Protein AF-0000000084973377 (afdb_homodimer)

Sequence (574 aa):
MLCWMNGQYIDEQDLKISPFDHGFLYGLGFFETFRTYEGKAVYLHEHFSRLLEALKEYRIHFPYTLQNIEEVIEKLNAQDGKEGYFRLNVSAGVHPIGLAPSEYTEPTVILFRKELPEMVRGTEKEAVWLKTARNSPEQQTRYKSHHYGNNVRARLELPSLASQEGFFTDQNGVIAEGITSNVFWIKDGILYTPSTNLGILPGITRKKVIQLAEELQIPVREGRFMAWELEQADECFITTAVQELVPISRIGEVRFAGSEGRLYKKLHQKYLQKIVMCLGDRHVRKLMLCWMNGQYIDEQDLKISPFDHGFLYGLGFFETFRTYEGKAVYLHEHFSRLLEALKEYRIHFPYTLQNIEEVIEKLNAQDGKEGYFRLNVSAGVHPIGLAPSEYTEPTVILFRKELPEMVRGTEKEAVWLKTARNSPEQQTRYKSHHYGNNVRARLELPSLASQEGFFTDQNGVIAEGITSNVFWIKDGILYTPSTNLGILPGITRKKVIQLAEELQIPVREGRFMAWELEQADECFITTAVQELVPISRIGEVRFAGSEGRLYKKLHQKYLQKIVMCLGDRHVRKL

Nearest PDB structures (foldseek):
  2dab-assembly1_A  TM=9.105E-01  e=6.645E-27  Bacillus sp. YM-1
  4daa-assembly1_A  TM=9.077E-01  e=7.827E-26  Bacillus sp. YM-1
  1g2w-assembly1_B  TM=9.061E-01  e=2.455E-25  Geobacillus stearothermophilus
  3lul-assembly1_A  TM=9.160E-01  e=1.134E-22  Legionella pneumophila subsp. pneumophila str. Philadelphia 1
  2y4r-assembly1_B  TM=8.956E-01  e=1.507E-21  Pseudomonas aeruginosa PAO1

InterPro domains:
  IPR001544 Aminotransferase class IV [PF01063] (29-251)
  IPR018300 Aminotransferase, class IV, conserved site [PS00770] (177-206)
  IPR036038 Aminotransferase-like, PLP-dependent enzymes [SSF56752] (1-273)
  IPR043131 Branched-chain-amino-acid aminotransferase-like, N-terminal [G3DSA:3.30.470.10] (1-115)
  IPR043132 Branched-chain-amino-acid aminotransferase-like, C-terminal [G3DSA:3.20.10.10] (118-280)
  IPR050571 Class-IV Pyridoxal-Phosphate-Dependent Aminotransferase [PTHR42743] (6-273)

Foldseek 3Di:
DWKDKPHDIDDPVPDDADCQFCCNVPQAKAKFKAKDDQLHTPCLVVRVVLRVVSLVVQQADDDDDSVRVRVVSNVVCVVPVAIKIKMWMKTLGGDHPDDDPDHRDDIMIMIDIDHDDDDDPLQAAAEEEFPQADDAAPDQAHGRTSPLPSLVVRVVVDPDPVRYWYWHHHPVQWTAAISQWFKWFAAPQAIEGEARSVRHHPAPLVVVLVVVCVVVVRHYDYHTDGPVVRLRTQWMWTADNRSGTHTHQYYVPRGHCRSNDPVSVVSSVVVVQVVVVSVPPPPSPPD/DWKDKPHDIDDPVPDDADCQFCCNVPQAKAKFKAKDDQLHTPCLVVRVVLRVVSLVVQQADDDDDSVRVRVVSNVVCVVPVAMKIKMWMKTLGGDHPDDDPDHRDDIMTMIDIDHQDDDDPLQAAAEEEFPQADDAAPDQAHGRTSPLPSLVVRVVVDPDPVRYWYWHHHPVQWTAAISQWFKWFAAPQAIEGEARSVRHHPAPLVVVLVVVCVVVVRHYDYHTDGPVVRLRTQWMWTADNRNGTHTHQYYVPRGHCRSNDPVSVVSSVVVVVVVLVSVPPPPSPPD

Radius of gyration: 25.56 Å; Cα contacts (8 Å, |Δi|>4): 1234; chains: 2; bounding box: 52×75×57 Å

Secondary structure (DSSP, 8-state):
-EEEETTEEEEGGG--B-TTBHHHHH--EEEEEEEEETTEETTHHHHHHHHHHHHHHTTB-----HHHHHHHHHHHHTTT-S-EEEEEEEE--B--SS--SS-B-S-EEEEEEEEPPP--TT--EEEEE-SSPPPPPSSSSPP-BS--HHHHHHHTTSS-TTTEEEEEE-TTSBEEEESSSEEEEEETTEEEEE-GGGT----HHHHHHHHHHHHTT--EEEE--BHHHHTT-SEEEEEETTTEEEEEEEETTEE--GGG-HHHHHHHHHHHHHHHHHH-TT-GGG-/-EEEETTEEEEGGG--B-TTBHHHHH--EEEEEEEEETTEETTHHHHHHHHHHHHHHTTB-----HHHHHHHHHHHHTTT-S-EEEEEEEE--B--SS--SS-B-S-EEEEEEEEPPP--TT--EEEEE-SSPPPPPSSSSPP-BS--HHHHHHHTTSS-TTTEEEEEE-TTSBEEEESSSEEEEEETTEEEEE-GGGS----HHHHHHHHHHHHTT--EEEE--BHHHHTT-SEEEEEETTTEEEEEEEETTEE--GGG-HHHHHHHHHHHHHHHHHH-TTS-S--

pLDDT: mean 95.59, std 8.86, range [39.12, 99.0]

Solvent-accessible surface area (backbone atoms only — not comparable to full-atom values): 30120 Å² total; per-residue (Å²): 98,66,28,37,44,75,91,38,80,38,49,52,90,71,44,64,38,55,63,47,15,31,12,39,58,26,11,34,28,37,46,43,63,41,32,35,58,95,70,37,60,71,65,47,66,59,49,50,50,54,47,50,54,50,30,56,74,65,36,36,49,74,95,71,51,73,66,56,52,51,51,50,51,46,55,58,34,63,73,77,68,49,45,35,33,35,38,47,36,37,25,40,14,73,45,71,93,69,88,75,51,77,66,24,80,59,41,42,41,35,4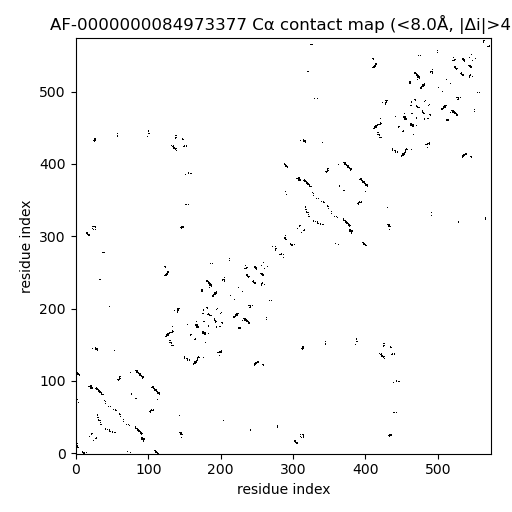0,44,57,45,78,49,72,92,74,67,87,53,54,57,25,37,37,37,80,45,84,53,43,48,44,51,32,53,48,82,66,31,63,62,46,8,66,32,51,37,38,50,54,42,42,58,77,38,85,49,71,86,53,27,45,40,37,25,21,30,89,84,43,33,43,48,27,33,63,82,34,42,47,38,33,27,42,95,74,30,39,36,32,49,32,54,87,74,29,30,66,74,47,66,49,50,53,50,50,54,52,50,32,51,75,68,69,36,52,74,48,69,38,90,44,47,56,69,61,63,66,66,26,51,28,32,32,34,29,30,63,73,72,39,64,33,19,24,34,29,45,81,89,40,66,32,46,18,61,68,17,66,65,58,46,52,51,47,51,50,50,51,51,50,52,39,55,72,73,42,86,79,71,65,84,81,115,98,66,28,37,45,76,91,37,81,40,49,51,92,70,46,65,37,53,64,47,14,32,11,38,58,26,11,35,28,37,46,43,64,42,33,34,59,96,68,37,58,71,65,47,66,60,48,51,51,53,47,50,54,50,30,55,74,63,37,35,48,73,95,69,52,72,66,57,52,53,53,51,51,47,56,60,33,61,73,78,68,50,44,34,33,36,38,44,36,38,25,39,15,73,45,70,92,69,88,74,51,77,64,24,81,58,42,42,42,36,41,44,57,45,78,47,71,90,76,67,85,53,54,56,25,36,35,36,80,46,86,53,41,49,43,50,32,52,48,84,67,30,63,62,46,7,66,33,52,38,39,51,54,45,41,55,77,38,86,48,72,84,54,28,43,40,37,26,21,30,90,83,42,33,44,47,28,33,63,82,34,42,48,38,34,27,45,96,76,30,39,35,31,47,32,55,89,75,29,31,68,73,47,65,48,51,53,50,50,54,52,50,33,51,74,68,70,36,52,72,47,69,38,90,43,46,54,70,62,61,65,66,26,52,27,31,33,34,29,30,63,72,72,38,64,34,19,24,34,29,44,81,90,41,67,35,44,18,60,68,18,66,66,57,47,52,51,47,51,51,52,50,51,52,53,40,55,71,73,39,84,81,78,64,78,86,121

Organism: NCBI:txid1224748

Structure (mmCIF, N/CA/C/O backbone):
data_AF-0000000084973377-model_v1
#
loop_
_entity.id
_entity.type
_entity.pdbx_description
1 polymer 'D-alanine aminotransferase'
#
loop_
_atom_site.group_PDB
_atom_site.id
_atom_site.type_symbol
_atom_site.label_atom_id
_atom_site.label_alt_id
_atom_site.label_comp_id
_atom_site.label_asym_id
_atom_site.label_entity_id
_atom_site.label_seq_id
_atom_site.pdbx_PDB_ins_code
_atom_site.Cartn_x
_atom_site.Cartn_y
_atom_site.Cartn_z
_atom_site.occupancy
_atom_site.B_iso_or_equiv
_atom_site.auth_seq_id
_atom_site.auth_comp_id
_atom_site.auth_asym_id
_atom_site.auth_atom_id
_atom_site.pdbx_PDB_model_num
ATOM 1 N N . MET A 1 1 ? 24.219 -13.914 -4.172 1 84.94 1 MET A N 1
ATOM 2 C CA . MET A 1 1 ? 23.484 -14.172 -5.406 1 84.94 1 MET A CA 1
ATOM 3 C C . MET A 1 1 ? 23.516 -12.953 -6.32 1 84.94 1 MET A C 1
ATOM 5 O O . MET A 1 1 ? 23.562 -11.812 -5.844 1 84.94 1 MET A O 1
ATOM 9 N N . LEU A 1 2 ? 23.609 -13.227 -7.578 1 92.25 2 LEU A N 1
ATOM 10 C CA . LEU A 1 2 ? 23.656 -12.164 -8.578 1 92.25 2 LEU A CA 1
ATOM 11 C C . LEU A 1 2 ? 22.25 -11.648 -8.891 1 92.25 2 LEU A C 1
ATOM 13 O O . LEU A 1 2 ? 21.312 -12.438 -9.039 1 92.25 2 LEU A O 1
ATOM 17 N N . CYS A 1 3 ? 22.125 -10.32 -8.867 1 96.69 3 CYS A N 1
ATOM 18 C CA . CYS A 1 3 ? 20.891 -9.648 -9.273 1 96.69 3 CYS A CA 1
ATOM 19 C C . CYS A 1 3 ? 21.141 -8.719 -10.453 1 96.69 3 CYS A C 1
ATOM 21 O O . CYS A 1 3 ? 22.297 -8.516 -10.852 1 96.69 3 CYS A O 1
ATOM 23 N N . TRP A 1 4 ? 20.141 -8.352 -11.086 1 98.62 4 TRP A N 1
ATOM 24 C CA . TRP A 1 4 ? 20.203 -7.359 -12.156 1 98.62 4 TRP A CA 1
ATOM 25 C C . TRP A 1 4 ? 19.406 -6.109 -11.789 1 98.62 4 TRP A C 1
ATOM 27 O O . TRP A 1 4 ? 18.25 -6.199 -11.414 1 98.62 4 TRP A O 1
ATOM 37 N N . MET A 1 5 ? 20.062 -4.938 -11.797 1 98.69 5 MET A N 1
ATOM 38 C CA . MET A 1 5 ? 19.406 -3.688 -11.445 1 98.69 5 MET A CA 1
ATOM 39 C C . MET A 1 5 ? 19.766 -2.582 -12.438 1 98.69 5 MET A C 1
ATOM 41 O O . MET A 1 5 ? 20.938 -2.264 -12.609 1 98.69 5 MET A O 1
ATOM 45 N N . ASN A 1 6 ? 18.766 -2.043 -13.078 1 98.38 6 ASN A N 1
ATOM 46 C CA . ASN A 1 6 ? 18.906 -0.906 -13.977 1 98.38 6 ASN A CA 1
ATOM 47 C C . ASN A 1 6 ? 20.031 -1.143 -14.992 1 98.38 6 ASN A C 1
ATOM 49 O O . ASN A 1 6 ? 20.875 -0.276 -15.203 1 98.38 6 ASN A O 1
ATOM 53 N N . GLY A 1 7 ? 20.094 -2.232 -15.516 1 98 7 GLY A N 1
ATOM 54 C CA . GLY A 1 7 ? 20.984 -2.512 -16.609 1 98 7 GLY A CA 1
ATOM 55 C C . GLY A 1 7 ? 22.312 -3.109 -16.172 1 98 7 GLY A C 1
ATOM 56 O O . GLY A 1 7 ? 23.156 -3.438 -17 1 98 7 GLY A O 1
ATOM 57 N N . GLN A 1 8 ? 22.453 -3.32 -14.867 1 98 8 GLN A N 1
ATOM 58 C CA . GLN A 1 8 ? 23.719 -3.814 -14.367 1 98 8 GLN A CA 1
ATOM 59 C C . GLN A 1 8 ? 23.531 -5.055 -13.5 1 98 8 GLN A C 1
ATOM 61 O O . GLN A 1 8 ? 22.562 -5.145 -12.734 1 98 8 GLN A O 1
ATOM 66 N N . TYR A 1 9 ? 24.484 -5.992 -13.688 1 97.94 9 TYR A N 1
ATOM 67 C CA . TYR A 1 9 ? 24.531 -7.141 -12.789 1 97.94 9 TYR A CA 1
ATOM 68 C C . TYR A 1 9 ? 25.281 -6.793 -11.508 1 97.94 9 TYR A C 1
ATOM 70 O O . TYR A 1 9 ? 26.391 -6.262 -11.555 1 97.94 9 TYR A O 1
ATOM 78 N N . ILE A 1 10 ? 24.641 -6.977 -10.398 1 97.12 10 ILE A N 1
ATOM 79 C CA . ILE A 1 10 ? 25.172 -6.582 -9.102 1 97.12 10 ILE A CA 1
ATOM 80 C C . ILE A 1 10 ? 25 -7.719 -8.102 1 97.12 10 ILE A C 1
ATOM 82 O O . ILE A 1 10 ? 23.953 -8.367 -8.078 1 97.12 10 ILE A O 1
ATOM 86 N N . ASP A 1 11 ? 26.031 -7.938 -7.277 1 95.81 11 ASP A N 1
ATOM 87 C CA . ASP A 1 11 ? 25.891 -8.914 -6.203 1 95.81 11 ASP A CA 1
ATOM 88 C C . ASP A 1 11 ? 24.828 -8.469 -5.191 1 95.81 11 ASP A C 1
ATOM 90 O O . ASP A 1 11 ? 24.75 -7.289 -4.859 1 95.81 11 ASP A O 1
ATOM 94 N N . GLU A 1 12 ? 24.125 -9.445 -4.668 1 94 12 GLU A N 1
ATOM 95 C CA . GLU A 1 12 ? 23.047 -9.195 -3.715 1 94 12 GLU A CA 1
ATOM 96 C C . GLU A 1 12 ? 23.531 -8.352 -2.543 1 94 12 GLU A C 1
ATOM 98 O O . GLU A 1 12 ? 22.828 -7.445 -2.086 1 94 12 GLU A O 1
ATOM 103 N N . GLN A 1 13 ? 24.688 -8.555 -2.041 1 93.56 13 GLN A N 1
ATOM 104 C CA . GLN A 1 13 ? 25.219 -7.875 -0.866 1 93.56 13 GLN A CA 1
ATOM 105 C C . GLN A 1 13 ? 25.516 -6.406 -1.164 1 93.56 13 GLN A C 1
ATOM 107 O O . GLN A 1 13 ? 25.562 -5.582 -0.249 1 93.56 13 GLN A O 1
ATOM 112 N N . ASP A 1 14 ? 25.688 -6.066 -2.439 1 95.94 14 ASP A N 1
ATOM 113 C CA . ASP A 1 14 ? 26.031 -4.703 -2.842 1 95.94 14 ASP A CA 1
ATOM 114 C C . ASP A 1 14 ? 24.797 -3.965 -3.371 1 95.94 14 ASP A C 1
ATOM 116 O O . ASP A 1 14 ? 24.875 -2.775 -3.686 1 95.94 14 ASP A O 1
ATOM 120 N N . LEU A 1 15 ? 23.797 -4.68 -3.502 1 96.94 15 LEU A N 1
ATOM 121 C CA . LEU A 1 15 ? 22.562 -4.094 -4.043 1 96.94 15 LEU A CA 1
ATOM 122 C C . LEU A 1 15 ? 21.984 -3.076 -3.072 1 96.94 15 LEU A C 1
ATOM 124 O O . LEU A 1 15 ? 21.656 -3.412 -1.931 1 96.94 15 LEU A O 1
ATOM 128 N N . LYS A 1 16 ? 21.875 -1.763 -3.521 1 98 16 LYS A N 1
ATOM 129 C CA . LYS A 1 16 ? 21.344 -0.674 -2.701 1 98 16 LYS A CA 1
ATOM 130 C C . LYS A 1 16 ? 20.453 0.253 -3.518 1 98 16 LYS A C 1
ATOM 132 O O . LYS A 1 16 ? 20.656 0.419 -4.723 1 98 16 LYS A O 1
ATOM 137 N N . ILE A 1 17 ? 19.5 0.823 -2.893 1 98.44 17 ILE A N 1
ATOM 138 C CA . ILE A 1 17 ? 18.656 1.832 -3.516 1 98.44 17 ILE A CA 1
ATOM 139 C C . ILE A 1 17 ? 18.547 3.049 -2.6 1 98.44 17 ILE A C 1
ATOM 141 O O . ILE A 1 17 ? 18.922 2.99 -1.428 1 98.44 17 ILE A O 1
ATOM 145 N N . SER A 1 18 ? 18.094 4.148 -3.189 1 98.19 18 SER A N 1
ATOM 146 C CA . SER A 1 18 ? 17.828 5.352 -2.408 1 98.19 18 SER A CA 1
ATOM 147 C C . SER A 1 18 ? 16.531 5.219 -1.616 1 98.19 18 SER A C 1
ATOM 149 O O . SER A 1 18 ? 15.523 4.73 -2.139 1 98.19 18 SER A O 1
ATOM 151 N N . PRO A 1 19 ? 16.562 5.602 -0.338 1 98.06 19 PRO A N 1
ATOM 152 C CA . PRO A 1 19 ? 15.289 5.586 0.39 1 98.06 19 PRO A CA 1
ATOM 153 C C . PRO A 1 19 ? 14.328 6.672 -0.084 1 98.06 19 PRO A C 1
ATOM 155 O O . PRO A 1 19 ? 13.188 6.734 0.382 1 98.06 19 PRO A O 1
ATOM 158 N N . PHE A 1 20 ? 14.742 7.477 -1.055 1 97.31 20 PHE A N 1
ATOM 159 C CA . PHE A 1 20 ? 13.859 8.461 -1.659 1 97.31 20 PHE A CA 1
ATOM 160 C C . PHE A 1 20 ? 13.07 7.852 -2.811 1 97.31 20 PHE A C 1
ATOM 162 O O . PHE A 1 20 ? 12.203 8.508 -3.393 1 97.31 20 PHE A O 1
ATOM 169 N N . ASP A 1 21 ? 13.414 6.629 -3.105 1 98.12 21 ASP A N 1
ATOM 170 C CA . ASP A 1 21 ? 12.625 5.926 -4.113 1 98.12 21 ASP A CA 1
ATOM 171 C C . ASP A 1 21 ? 11.156 5.867 -3.713 1 98.12 21 ASP A C 1
ATOM 173 O O . ASP A 1 21 ? 10.82 5.453 -2.6 1 98.12 21 ASP A O 1
ATOM 177 N N . HIS A 1 22 ? 10.273 6.227 -4.582 1 98.44 22 HIS A N 1
ATOM 178 C CA . HIS A 1 22 ? 8.852 6.266 -4.273 1 98.44 22 HIS A CA 1
ATOM 179 C C . HIS A 1 22 ? 8.289 4.859 -4.098 1 98.44 22 HIS A C 1
ATOM 181 O O . HIS A 1 22 ? 7.199 4.688 -3.545 1 98.44 22 HIS A O 1
ATOM 187 N N . GLY A 1 23 ? 8.992 3.85 -4.57 1 98.5 23 GLY A N 1
ATOM 188 C CA . GLY A 1 23 ? 8.641 2.496 -4.172 1 98.5 23 GLY A CA 1
ATOM 189 C C . GLY A 1 23 ? 8.805 2.25 -2.684 1 98.5 23 GLY A C 1
ATOM 190 O O . GLY A 1 23 ? 8.016 1.521 -2.076 1 98.5 23 GLY A O 1
ATOM 191 N N . PHE A 1 24 ? 9.852 2.85 -2.123 1 98.69 24 PHE A N 1
ATOM 192 C CA . PHE A 1 24 ? 10.117 2.721 -0.694 1 98.69 24 PHE A CA 1
ATOM 193 C C . PHE A 1 24 ? 9.227 3.67 0.104 1 98.69 24 PHE A C 1
ATOM 195 O O . PHE A 1 24 ? 8.586 3.26 1.073 1 98.69 24 PHE A O 1
ATOM 202 N N . LEU A 1 25 ? 9.078 4.883 -0.287 1 98.31 25 LEU A N 1
ATOM 203 C CA . LEU A 1 25 ? 8.398 5.906 0.501 1 98.31 25 LEU A CA 1
ATOM 204 C C . LEU A 1 25 ? 6.887 5.734 0.429 1 98.31 25 LEU A C 1
ATOM 206 O O . LEU A 1 25 ? 6.176 6.023 1.396 1 98.31 25 LEU A O 1
ATOM 210 N N . TYR A 1 26 ? 6.398 5.234 -0.708 1 98.12 26 TYR A N 1
ATOM 211 C CA . TYR A 1 26 ? 4.961 5.297 -0.94 1 98.12 26 TYR A CA 1
ATOM 212 C C . TYR A 1 26 ? 4.434 3.971 -1.471 1 98.12 26 TYR A C 1
ATOM 214 O O . TYR A 1 26 ? 3.275 3.875 -1.884 1 98.12 26 TYR A O 1
ATOM 222 N N . GLY A 1 27 ? 5.27 2.934 -1.511 1 98.19 27 GLY A N 1
ATOM 223 C CA . GLY A 1 27 ? 4.852 1.645 -2.037 1 98.19 27 GLY A CA 1
ATOM 224 C C . GLY A 1 27 ? 4.523 1.682 -3.518 1 98.19 27 GLY A C 1
ATOM 225 O O . GLY A 1 27 ? 3.779 0.836 -4.016 1 98.19 27 GLY A O 1
ATOM 226 N N . LEU A 1 28 ? 5.023 2.713 -4.199 1 98.25 28 LEU A N 1
ATOM 227 C CA . LEU A 1 28 ? 4.695 2.832 -5.617 1 98.25 28 LEU A CA 1
ATOM 228 C C . LEU A 1 28 ? 5.625 1.97 -6.465 1 98.25 28 LEU A C 1
ATOM 230 O O . LEU A 1 28 ? 6.582 2.475 -7.055 1 98.25 28 LEU A O 1
ATOM 234 N N . GLY A 1 29 ? 5.25 0.731 -6.543 1 98.56 29 GLY A N 1
ATOM 235 C CA . GLY A 1 29 ? 5.973 -0.271 -7.309 1 98.56 29 GLY A CA 1
ATOM 236 C C . GLY A 1 29 ? 5.129 -1.48 -7.656 1 98.56 29 GLY A C 1
ATOM 237 O O . GLY A 1 29 ? 4.086 -1.714 -7.039 1 98.56 29 GLY A O 1
ATOM 238 N N . PHE A 1 30 ? 5.551 -2.189 -8.617 1 98.88 30 PHE A N 1
ATOM 239 C CA . PHE A 1 30 ? 4.879 -3.361 -9.164 1 98.88 30 PHE A CA 1
ATOM 240 C C . PHE A 1 30 ? 5.883 -4.473 -9.461 1 98.88 30 PHE A C 1
ATOM 242 O O . PHE A 1 30 ? 7.066 -4.203 -9.672 1 98.88 30 PHE A O 1
ATOM 249 N N . PHE A 1 31 ? 5.344 -5.727 -9.438 1 98.88 31 PHE A N 1
ATOM 250 C CA . PHE A 1 31 ? 6.289 -6.809 -9.672 1 98.88 31 PHE A CA 1
ATOM 251 C C . PHE A 1 31 ? 5.594 -8 -10.312 1 98.88 31 PHE A C 1
ATOM 253 O O . PHE A 1 31 ? 4.363 -8.062 -10.359 1 98.88 31 PHE A O 1
ATOM 260 N N . GLU A 1 32 ? 6.309 -8.805 -10.859 1 98.75 32 GLU A N 1
ATOM 261 C CA . GLU A 1 32 ? 5.895 -10.109 -11.367 1 98.75 32 GLU A CA 1
ATOM 262 C C . GLU A 1 32 ? 6.793 -11.219 -10.844 1 98.75 32 GLU A C 1
ATOM 264 O O . GLU A 1 32 ? 8.008 -11.047 -10.742 1 98.75 32 GLU A O 1
ATOM 269 N N . THR A 1 33 ? 6.219 -12.289 -10.5 1 98.19 33 THR A N 1
ATOM 270 C CA . THR A 1 33 ? 6.926 -13.492 -10.078 1 98.19 33 THR A CA 1
ATOM 271 C C . THR A 1 33 ? 6.695 -14.625 -11.07 1 98.19 33 THR A C 1
ATOM 273 O O . THR A 1 33 ? 5.566 -14.859 -11.508 1 98.19 33 THR A O 1
ATOM 276 N N . PHE A 1 34 ? 7.719 -15.234 -11.422 1 97.81 34 PHE A N 1
ATOM 277 C CA . PHE A 1 34 ? 7.621 -16.359 -12.336 1 97.81 34 PHE A CA 1
ATOM 278 C C . PHE A 1 34 ? 8.773 -17.344 -12.117 1 97.81 34 PHE A C 1
ATOM 280 O O . PHE A 1 34 ? 9.695 -17.047 -11.344 1 97.81 34 PHE A O 1
ATOM 287 N N . ARG A 1 35 ? 8.695 -18.516 -12.68 1 96.94 35 ARG A N 1
ATOM 288 C CA . ARG A 1 35 ? 9.727 -19.531 -12.57 1 96.94 35 ARG A CA 1
ATOM 289 C C . ARG A 1 35 ? 10.172 -20.016 -13.953 1 96.94 35 ARG A C 1
ATOM 291 O O . ARG A 1 35 ? 9.508 -19.734 -14.953 1 96.94 35 ARG A O 1
ATOM 298 N N . THR A 1 36 ? 11.297 -20.672 -13.992 1 96.62 36 THR A N 1
ATOM 299 C CA . THR A 1 36 ? 11.734 -21.297 -15.242 1 96.62 36 THR A CA 1
ATOM 300 C C . THR A 1 36 ? 11.43 -22.797 -15.242 1 96.62 36 THR A C 1
ATOM 302 O O . THR A 1 36 ? 11.336 -23.406 -14.18 1 96.62 36 THR A O 1
ATOM 305 N N . TYR A 1 37 ? 11.102 -23.297 -16.359 1 95.19 37 TYR A N 1
ATOM 306 C CA . TYR A 1 37 ? 11.047 -24.719 -16.719 1 95.19 37 TYR A CA 1
ATOM 307 C C . TYR A 1 37 ? 12.102 -25.047 -17.766 1 95.19 37 TYR A C 1
ATOM 309 O O . TYR A 1 37 ? 12.094 -24.484 -18.859 1 95.19 37 TYR A O 1
ATOM 317 N N . GLU A 1 38 ? 12.961 -25.922 -17.406 1 92.25 38 GLU A N 1
ATOM 318 C CA . GLU A 1 38 ? 14.078 -26.219 -18.312 1 92.25 38 GLU A CA 1
ATOM 319 C C . GLU A 1 38 ? 14.773 -24.938 -18.75 1 92.25 38 GLU A C 1
ATOM 321 O O . GLU A 1 38 ? 15.031 -24.734 -19.938 1 92.25 38 GLU A O 1
ATOM 326 N N . GLY A 1 39 ? 14.859 -24.031 -17.875 1 92.75 39 GLY A N 1
ATOM 327 C CA . GLY A 1 39 ? 15.633 -22.812 -18.078 1 92.75 39 GLY A CA 1
ATOM 328 C C . GLY A 1 39 ? 14.828 -21.703 -18.734 1 92.75 39 GLY A C 1
ATOM 329 O O . GLY A 1 39 ? 15.328 -20.578 -18.906 1 92.75 39 GLY A O 1
ATOM 330 N N . LYS A 1 40 ? 13.625 -21.969 -19.062 1 94.06 40 LYS A N 1
ATOM 331 C CA . LYS A 1 40 ? 12.812 -20.984 -19.766 1 94.06 40 LYS A CA 1
ATOM 332 C C . LYS A 1 40 ? 11.656 -20.516 -18.891 1 94.06 40 LYS A C 1
ATOM 334 O O . LYS A 1 40 ? 11 -21.312 -18.219 1 94.06 40 LYS A O 1
ATOM 339 N N . ALA A 1 41 ? 11.508 -19.188 -18.891 1 94.88 41 ALA A N 1
ATOM 340 C CA . ALA A 1 41 ? 10.367 -18.625 -18.172 1 94.88 41 ALA A CA 1
ATOM 341 C C . ALA A 1 41 ? 9.086 -18.766 -18.984 1 94.88 41 ALA A C 1
ATOM 343 O O . ALA A 1 41 ? 8.875 -18.016 -19.938 1 94.88 41 ALA A O 1
ATOM 344 N N . VAL A 1 42 ? 8.258 -19.688 -18.625 1 93.25 42 VAL A N 1
ATOM 345 C CA . VAL A 1 42 ? 6.984 -19.891 -19.312 1 93.25 42 VAL A CA 1
ATOM 346 C C . VAL A 1 42 ? 5.992 -18.812 -18.906 1 93.25 42 VAL A C 1
ATOM 348 O O . VAL A 1 42 ? 5.984 -18.375 -17.75 1 93.25 42 VAL A O 1
ATOM 351 N N . TYR A 1 43 ? 5.156 -18.234 -19.859 1 96.38 43 TYR A N 1
ATOM 352 C CA . TYR A 1 43 ? 4.141 -17.203 -19.719 1 96.38 43 TYR A CA 1
ATOM 353 C C . TYR A 1 43 ? 4.77 -15.852 -19.406 1 96.38 43 TYR A C 1
ATOM 355 O O . TYR A 1 43 ? 4.129 -14.984 -18.812 1 96.38 43 TYR A O 1
ATOM 363 N N . LEU A 1 44 ? 6.082 -15.703 -19.688 1 97.56 44 LEU A N 1
ATOM 364 C CA . LEU A 1 44 ? 6.766 -14.438 -19.422 1 97.56 44 LEU A CA 1
ATOM 365 C C . LEU A 1 44 ? 6.074 -13.289 -20.156 1 97.56 44 LEU A C 1
ATOM 367 O O . LEU A 1 44 ? 5.996 -12.172 -19.641 1 97.56 44 LEU A O 1
ATOM 371 N N . HIS A 1 45 ? 5.613 -13.578 -21.328 1 97.62 45 HIS A N 1
ATOM 372 C CA . HIS A 1 45 ? 4.906 -12.555 -22.094 1 97.62 45 HIS A CA 1
ATOM 373 C C . HIS A 1 45 ? 3.68 -12.055 -21.344 1 97.62 45 HIS A C 1
ATOM 375 O O . HIS A 1 45 ? 3.41 -10.852 -21.312 1 97.62 45 HIS A O 1
ATOM 381 N N . GLU A 1 46 ? 2.869 -12.961 -20.797 1 98.12 46 GLU A N 1
ATOM 382 C CA . GLU A 1 46 ? 1.683 -12.602 -20.031 1 98.12 46 GLU A CA 1
ATOM 383 C C . GLU A 1 46 ? 2.053 -11.789 -18.781 1 98.12 46 GLU A C 1
ATOM 385 O O . GLU A 1 46 ? 1.406 -10.789 -18.484 1 98.12 46 GLU A O 1
ATOM 390 N N . HIS A 1 47 ? 3.105 -12.242 -18.078 1 98.69 47 HIS A N 1
ATOM 391 C CA . HIS A 1 47 ? 3.582 -11.516 -16.906 1 98.69 47 HIS A CA 1
ATOM 392 C C . HIS A 1 47 ? 4.047 -10.109 -17.281 1 98.69 47 HIS A C 1
ATOM 394 O O . HIS A 1 47 ? 3.701 -9.133 -16.609 1 98.69 47 HIS A O 1
ATOM 400 N N . PHE A 1 48 ? 4.789 -10.055 -18.344 1 98.62 48 PHE A N 1
ATOM 401 C CA . PHE A 1 48 ? 5.328 -8.789 -18.828 1 98.62 48 PHE A CA 1
ATOM 402 C C . PHE A 1 48 ? 4.203 -7.84 -19.219 1 98.62 48 PHE A C 1
ATOM 404 O O . PHE A 1 48 ? 4.215 -6.668 -18.844 1 98.62 48 PHE A O 1
ATOM 411 N N . SER A 1 49 ? 3.258 -8.328 -19.922 1 98.5 49 SER A N 1
ATOM 412 C CA . SER A 1 49 ? 2.121 -7.527 -20.359 1 98.5 49 SER A CA 1
ATOM 413 C C . SER A 1 49 ? 1.339 -6.98 -19.172 1 98.5 49 SER A C 1
ATOM 415 O O . SER A 1 49 ? 0.963 -5.805 -19.156 1 98.5 49 SER A O 1
ATOM 417 N N . ARG A 1 50 ? 1.082 -7.824 -18.219 1 98.31 50 ARG A N 1
ATOM 418 C CA . ARG A 1 50 ? 0.37 -7.375 -17.016 1 98.31 50 ARG A CA 1
ATOM 419 C C . ARG A 1 50 ? 1.158 -6.297 -16.281 1 98.31 50 ARG A C 1
ATOM 421 O O . ARG A 1 50 ? 0.58 -5.328 -15.789 1 98.31 50 ARG A O 1
ATOM 428 N N . LEU A 1 51 ? 2.443 -6.496 -16.203 1 98.81 51 LEU A N 1
ATOM 429 C CA . LEU A 1 51 ? 3.299 -5.492 -15.578 1 98.81 51 LEU A CA 1
ATOM 430 C C . LEU A 1 51 ? 3.164 -4.148 -16.281 1 98.81 51 LEU A C 1
ATOM 432 O O . LEU A 1 51 ? 2.982 -3.115 -15.641 1 98.81 51 LEU A O 1
ATOM 436 N N . LEU A 1 52 ? 3.234 -4.18 -17.609 1 98.75 52 LEU A N 1
ATOM 437 C CA . LEU A 1 52 ? 3.184 -2.945 -18.391 1 98.75 52 LEU A CA 1
ATOM 438 C C . LEU A 1 52 ? 1.842 -2.244 -18.203 1 98.75 52 LEU A C 1
ATOM 440 O O . LEU A 1 52 ? 1.777 -1.013 -18.188 1 98.75 52 LEU A O 1
ATOM 444 N N . GLU A 1 53 ? 0.773 -2.986 -18.125 1 98.44 53 GLU A N 1
ATOM 445 C CA . GLU A 1 53 ? -0.539 -2.396 -17.875 1 98.44 53 GLU A CA 1
ATOM 446 C C . GLU A 1 53 ? -0.564 -1.644 -16.547 1 98.44 53 GLU A C 1
ATOM 448 O O . GLU A 1 53 ? -1.11 -0.542 -16.469 1 98.44 53 GLU A O 1
ATOM 453 N N . ALA A 1 54 ? -0.013 -2.256 -15.539 1 98.5 54 ALA A N 1
ATOM 454 C CA . ALA A 1 54 ? 0.052 -1.62 -14.227 1 98.5 54 ALA A CA 1
ATOM 455 C C . ALA A 1 54 ? 0.883 -0.342 -14.273 1 98.5 54 ALA A C 1
ATOM 457 O O . ALA A 1 54 ? 0.482 0.688 -13.727 1 98.5 54 ALA A O 1
ATOM 458 N N . LEU A 1 55 ? 2.061 -0.435 -14.898 1 98.69 55 LEU A N 1
ATOM 459 C CA . LEU A 1 55 ? 2.953 0.714 -14.992 1 98.69 55 LEU A CA 1
ATOM 460 C C . LEU A 1 55 ? 2.293 1.856 -15.758 1 98.69 55 LEU A C 1
ATOM 462 O O . LEU A 1 55 ? 2.443 3.023 -15.391 1 98.69 55 LEU A O 1
ATOM 466 N N . LYS A 1 56 ? 1.589 1.512 -16.797 1 98.19 56 LYS A N 1
ATOM 467 C CA . LYS A 1 56 ? 0.871 2.516 -17.578 1 98.19 56 LYS A CA 1
ATOM 468 C C . LYS A 1 56 ? -0.159 3.244 -16.719 1 98.19 56 LYS A C 1
ATOM 470 O O . LYS A 1 56 ? -0.291 4.469 -16.797 1 98.19 56 LYS A O 1
ATOM 475 N N . GLU A 1 57 ? -0.876 2.523 -15.906 1 97.06 57 GLU A N 1
ATOM 476 C CA . GLU A 1 57 ? -1.895 3.09 -15.023 1 97.06 57 GLU A CA 1
ATOM 477 C C . GLU A 1 57 ? -1.312 4.184 -14.133 1 97.06 57 GLU A C 1
ATOM 479 O O . GLU A 1 57 ? -1.972 5.188 -13.867 1 97.06 57 GLU A O 1
ATOM 484 N N . TYR A 1 58 ? -0.075 4.109 -13.75 1 97.62 58 TYR A N 1
ATOM 485 C CA . TYR A 1 58 ? 0.539 5.035 -12.805 1 97.62 58 TYR A CA 1
ATOM 486 C C . TYR A 1 58 ? 1.614 5.875 -13.484 1 97.62 58 TYR A C 1
ATOM 488 O O . TYR A 1 58 ? 2.42 6.523 -12.812 1 97.62 58 TYR A O 1
ATOM 496 N N . ARG A 1 59 ? 1.686 5.789 -14.82 1 97.81 59 ARG A N 1
ATOM 497 C CA . ARG A 1 59 ? 2.566 6.602 -15.648 1 97.81 59 ARG A CA 1
ATOM 498 C C . ARG A 1 59 ? 4.027 6.395 -15.266 1 97.81 59 ARG A C 1
ATOM 500 O O . ARG A 1 59 ? 4.777 7.359 -15.117 1 97.81 59 ARG A O 1
ATOM 507 N N . ILE A 1 60 ? 4.406 5.207 -15 1 98.38 60 ILE A N 1
ATOM 508 C CA . ILE A 1 60 ? 5.793 4.805 -14.797 1 98.38 60 ILE A CA 1
ATOM 509 C C . ILE A 1 60 ? 6.371 4.262 -16.109 1 98.38 60 ILE A C 1
ATOM 511 O O . ILE A 1 60 ? 5.859 3.287 -16.656 1 98.38 60 ILE A O 1
ATOM 515 N N . HIS A 1 61 ? 7.395 4.832 -16.516 1 97.81 61 HIS A N 1
ATOM 516 C CA . HIS A 1 61 ? 8.016 4.402 -17.75 1 97.81 61 HIS A CA 1
ATOM 517 C C . HIS A 1 61 ? 8.859 3.15 -17.547 1 97.81 61 HIS A C 1
ATOM 519 O O . HIS A 1 61 ? 9.562 3.031 -16.547 1 97.81 61 HIS A O 1
ATOM 525 N N . PHE A 1 62 ? 8.766 2.234 -18.406 1 98.25 62 PHE A N 1
ATOM 526 C CA . PHE A 1 62 ? 9.586 1.03 -18.375 1 98.25 62 PHE A CA 1
ATOM 527 C C . PHE A 1 62 ? 10.562 1.005 -19.531 1 98.25 62 PHE A C 1
ATOM 529 O O . PHE A 1 62 ? 10.156 0.907 -20.703 1 98.25 62 PHE A O 1
ATOM 536 N N . PRO A 1 63 ? 11.836 1.054 -19.312 1 98.12 63 PRO A N 1
ATOM 537 C CA . PRO A 1 63 ? 12.789 1.314 -20.391 1 98.12 63 PRO A CA 1
ATOM 538 C C . PRO A 1 63 ? 13.305 0.035 -21.047 1 98.12 63 PRO A C 1
ATOM 540 O O . PRO A 1 63 ? 14.25 0.079 -21.828 1 98.12 63 PRO A O 1
ATOM 543 N N . TYR A 1 64 ? 12.789 -1.108 -20.781 1 98.5 64 TYR A N 1
ATOM 544 C CA . TYR A 1 64 ? 13.312 -2.361 -21.312 1 98.5 64 TYR A CA 1
ATOM 545 C C . TYR A 1 64 ? 12.25 -3.098 -22.125 1 98.5 64 TYR A C 1
ATOM 547 O O . TYR A 1 64 ? 11.055 -2.914 -21.906 1 98.5 64 TYR A O 1
ATOM 555 N N . THR A 1 65 ? 12.688 -3.939 -23.047 1 98.31 65 THR A N 1
ATOM 556 C CA . THR A 1 65 ? 11.805 -4.797 -23.828 1 98.31 65 THR A CA 1
ATOM 557 C C . THR A 1 65 ? 11.727 -6.191 -23.219 1 98.31 65 THR A C 1
ATOM 559 O O . THR A 1 65 ? 12.508 -6.535 -22.328 1 98.31 65 THR A O 1
ATOM 562 N N . LEU A 1 66 ? 10.727 -6.902 -23.719 1 98.19 66 LEU A N 1
ATOM 563 C CA . LEU A 1 66 ? 10.617 -8.297 -23.297 1 98.19 66 LEU A CA 1
ATOM 564 C C . LEU A 1 66 ? 11.898 -9.055 -23.609 1 98.19 66 LEU A C 1
ATOM 566 O O . LEU A 1 66 ? 12.352 -9.875 -22.797 1 98.19 66 LEU A O 1
ATOM 570 N N . GLN A 1 67 ? 12.477 -8.805 -24.703 1 97.69 67 GLN A N 1
ATOM 571 C CA . GLN A 1 67 ? 13.719 -9.461 -25.109 1 97.69 67 GLN A CA 1
ATOM 572 C C . GLN A 1 67 ? 14.852 -9.148 -24.125 1 97.69 67 GLN A C 1
ATOM 574 O O . GLN A 1 67 ? 15.641 -10.031 -23.781 1 97.69 67 GLN A O 1
ATOM 579 N N . ASN A 1 68 ? 15 -7.855 -23.688 1 98.38 68 ASN A N 1
ATOM 580 C CA . ASN A 1 68 ? 15.984 -7.504 -22.672 1 98.38 68 ASN A CA 1
ATOM 581 C C . ASN A 1 68 ? 15.836 -8.359 -21.422 1 98.38 68 ASN A C 1
ATOM 583 O O . ASN A 1 68 ? 16.828 -8.891 -20.906 1 98.38 68 ASN A O 1
ATOM 587 N N . ILE A 1 69 ? 14.609 -8.539 -20.984 1 98.44 69 ILE A N 1
ATOM 588 C CA . ILE A 1 69 ? 14.336 -9.273 -19.75 1 98.44 69 ILE A CA 1
ATOM 589 C C . ILE A 1 69 ? 14.68 -10.75 -19.938 1 98.44 69 ILE A C 1
ATOM 591 O O . ILE A 1 69 ? 15.266 -11.375 -19.062 1 98.44 69 ILE A O 1
ATOM 595 N N . GLU A 1 70 ? 14.297 -11.305 -21.094 1 97.44 70 GLU A N 1
ATOM 596 C CA . GLU A 1 70 ? 14.617 -12.695 -21.391 1 97.44 70 GLU A CA 1
ATOM 597 C C . GLU A 1 70 ? 16.125 -12.938 -21.344 1 97.44 70 GLU A C 1
ATOM 599 O O . GLU A 1 70 ? 16.578 -13.945 -20.812 1 97.44 70 GLU A O 1
ATOM 604 N N . GLU A 1 71 ? 16.859 -12.023 -21.891 1 97.5 71 GLU A N 1
ATOM 605 C CA . GLU A 1 71 ? 18.312 -12.141 -21.891 1 97.5 71 GLU A CA 1
ATOM 606 C C . GLU A 1 71 ? 18.875 -12.102 -20.469 1 97.5 71 GLU A C 1
ATOM 608 O O . GLU A 1 71 ? 19.797 -12.844 -20.141 1 97.5 71 GLU A O 1
ATOM 613 N N . VAL A 1 72 ? 18.359 -11.25 -19.672 1 98.19 72 VAL A N 1
ATOM 614 C CA . VAL A 1 72 ? 18.797 -11.148 -18.281 1 98.19 72 VAL A CA 1
ATOM 615 C C . VAL A 1 72 ? 18.5 -12.453 -17.547 1 98.19 72 VAL A C 1
ATOM 617 O O . VAL A 1 72 ? 19.328 -12.953 -16.781 1 98.19 72 VAL A O 1
ATOM 620 N N . ILE A 1 73 ? 17.297 -13 -17.75 1 97.62 73 ILE A N 1
ATOM 621 C CA . ILE A 1 73 ? 16.891 -14.25 -17.125 1 97.62 73 ILE A CA 1
ATOM 622 C C . ILE A 1 73 ? 17.859 -15.359 -17.5 1 97.62 73 ILE A C 1
ATOM 624 O O . ILE A 1 73 ? 18.312 -16.109 -16.625 1 97.62 73 ILE A O 1
ATOM 628 N N . GLU A 1 74 ? 18.172 -15.445 -18.75 1 96.19 74 GLU A N 1
ATOM 629 C CA . GLU A 1 74 ? 19.094 -16.453 -19.234 1 96.19 74 GLU A CA 1
ATOM 630 C C . GLU A 1 74 ? 20.453 -16.328 -18.547 1 96.19 74 GLU A C 1
ATOM 632 O O . GLU A 1 74 ? 21.031 -17.328 -18.094 1 96.19 74 GLU A O 1
ATOM 637 N N . LYS A 1 75 ? 20.922 -15.141 -18.469 1 96.44 75 LYS A N 1
ATOM 638 C CA . LYS A 1 75 ? 22.234 -14.898 -17.859 1 96.44 75 LYS A CA 1
ATOM 639 C C . LYS A 1 75 ? 22.203 -15.242 -16.375 1 96.44 75 LYS A C 1
ATOM 641 O O . LYS A 1 75 ? 23.141 -15.859 -15.852 1 96.44 75 LYS A O 1
ATOM 646 N N . LEU A 1 76 ? 21.188 -14.867 -15.695 1 96.75 76 LEU A N 1
ATOM 647 C CA . LEU A 1 76 ? 21.078 -15.148 -14.273 1 96.75 76 LEU A CA 1
ATOM 648 C C . LEU A 1 76 ? 20.984 -16.656 -14.023 1 96.75 76 LEU A C 1
ATOM 650 O O . LEU A 1 76 ? 21.562 -17.172 -13.062 1 96.75 76 LEU A O 1
ATOM 654 N N . ASN A 1 77 ? 20.25 -17.391 -14.859 1 94.81 77 ASN A N 1
ATOM 655 C CA . ASN A 1 77 ? 20.109 -18.828 -14.719 1 94.81 77 ASN A CA 1
ATOM 656 C C . ASN A 1 77 ? 21.422 -19.547 -15 1 94.81 77 ASN A C 1
ATOM 658 O O . ASN A 1 77 ? 21.688 -20.609 -14.438 1 94.81 77 ASN A O 1
ATOM 662 N N . ALA A 1 78 ? 22.188 -19.031 -15.852 1 92.88 78 ALA A N 1
ATOM 663 C CA . ALA A 1 78 ? 23.438 -19.656 -16.281 1 92.88 78 ALA A CA 1
ATOM 664 C C . ALA A 1 78 ? 24.438 -19.719 -15.125 1 92.88 78 ALA A C 1
ATOM 666 O O . ALA A 1 78 ? 25.422 -20.469 -15.188 1 92.88 78 ALA A O 1
ATOM 667 N N . GLN A 1 79 ? 24.141 -18.969 -14.078 1 91 79 GLN A N 1
ATOM 668 C CA . GLN A 1 79 ? 25.062 -18.922 -12.945 1 91 79 GLN A CA 1
ATOM 669 C C . GLN A 1 79 ? 25.203 -20.297 -12.297 1 91 79 GLN A C 1
ATOM 671 O O . GLN A 1 79 ? 26.297 -20.656 -11.844 1 91 79 GLN A O 1
ATOM 676 N N . ASP A 1 80 ? 24.156 -21.031 -12.164 1 90.12 80 ASP A N 1
ATOM 677 C CA . ASP A 1 80 ? 24.219 -22.328 -11.492 1 90.12 80 ASP A CA 1
ATOM 678 C C . ASP A 1 80 ? 23.516 -23.406 -12.32 1 90.12 80 ASP A C 1
ATOM 680 O O . ASP A 1 80 ? 23.578 -24.594 -11.984 1 90.12 80 ASP A O 1
ATOM 684 N N . GLY A 1 81 ? 22.828 -23.031 -13.344 1 89.94 81 GLY A N 1
ATOM 685 C CA . GLY A 1 81 ? 22.188 -23.969 -14.258 1 89.94 81 GLY A CA 1
ATOM 686 C C . GLY A 1 81 ? 20.938 -24.594 -13.688 1 89.94 81 GLY A C 1
ATOM 687 O O . GLY A 1 81 ? 20.406 -25.562 -14.242 1 89.94 81 GLY A O 1
ATOM 688 N N . LYS A 1 82 ? 20.469 -24.094 -12.586 1 92.88 82 LYS A N 1
ATOM 689 C CA . LYS A 1 82 ? 19.281 -24.625 -11.93 1 92.88 82 LYS A CA 1
ATOM 690 C C . LYS A 1 82 ? 18.031 -23.812 -12.297 1 92.88 82 LYS A C 1
ATOM 692 O O . LYS A 1 82 ? 18.156 -22.688 -12.789 1 92.88 82 LYS A O 1
ATOM 697 N N . GLU A 1 83 ? 16.906 -24.484 -12.102 1 94.75 83 GLU A N 1
ATOM 698 C CA . GLU A 1 83 ? 15.656 -23.734 -12.273 1 94.75 83 GLU A CA 1
ATOM 699 C C . GLU A 1 83 ? 15.594 -22.547 -11.32 1 94.75 83 GLU A C 1
ATOM 701 O O . GLU A 1 83 ? 16.031 -22.641 -10.172 1 94.75 83 GLU A O 1
ATOM 706 N N . GLY A 1 84 ? 15.047 -21.469 -11.859 1 95.94 84 GLY A N 1
ATOM 707 C CA . GLY A 1 84 ? 15.07 -20.25 -11.086 1 95.94 84 GLY A CA 1
ATOM 708 C C . GLY A 1 84 ? 13.688 -19.75 -10.695 1 95.94 84 GLY A C 1
ATOM 709 O O . GLY A 1 84 ? 12.734 -19.906 -11.453 1 95.94 84 GLY A O 1
ATOM 710 N N . TYR A 1 85 ? 13.578 -19.219 -9.492 1 96.5 85 TYR A N 1
ATOM 711 C CA . TYR A 1 85 ? 12.531 -18.312 -9.062 1 96.5 85 TYR A CA 1
ATOM 712 C C . TYR A 1 85 ? 12.93 -16.859 -9.352 1 96.5 85 TYR A C 1
ATOM 714 O O . TYR A 1 85 ? 14 -16.406 -8.945 1 96.5 85 TYR A O 1
ATOM 722 N N . PHE A 1 86 ? 12.078 -16.156 -10.055 1 97.62 86 PHE A N 1
ATOM 723 C CA . PHE A 1 86 ? 12.398 -14.773 -10.438 1 97.62 86 PHE A CA 1
ATOM 724 C C . PHE A 1 86 ? 11.336 -13.812 -9.914 1 97.62 86 PHE A C 1
ATOM 726 O O . PHE A 1 86 ? 10.141 -14.117 -9.945 1 97.62 86 PHE A O 1
ATOM 733 N N . ARG A 1 87 ? 11.742 -12.68 -9.492 1 98.12 87 ARG A N 1
ATOM 734 C CA . ARG A 1 87 ? 10.883 -11.531 -9.25 1 98.12 87 ARG A CA 1
ATOM 735 C C . ARG A 1 87 ? 11.367 -10.312 -10.031 1 98.12 87 ARG A C 1
ATOM 737 O O . ARG A 1 87 ? 12.453 -9.789 -9.758 1 98.12 87 ARG A O 1
ATOM 744 N N . LEU A 1 88 ? 10.664 -9.906 -11.047 1 98.81 88 LEU A N 1
ATOM 745 C CA . LEU A 1 88 ? 10.875 -8.625 -11.719 1 98.81 88 LEU A CA 1
ATOM 746 C C . LEU A 1 88 ? 10.172 -7.5 -10.969 1 98.81 88 LEU A C 1
ATOM 748 O O . LEU A 1 88 ? 8.938 -7.469 -10.898 1 98.81 88 LEU A O 1
ATOM 752 N N . ASN A 1 89 ? 10.93 -6.613 -10.43 1 98.88 89 ASN A N 1
ATOM 753 C CA . ASN A 1 89 ? 10.453 -5.559 -9.539 1 98.88 89 ASN A CA 1
ATOM 754 C C . ASN A 1 89 ? 10.703 -4.176 -10.125 1 98.88 89 ASN A C 1
ATOM 756 O O . ASN A 1 89 ? 11.836 -3.83 -10.453 1 98.88 89 ASN A O 1
ATOM 760 N N . VAL A 1 90 ? 9.648 -3.354 -10.242 1 98.94 90 VAL A N 1
ATOM 761 C CA . VAL A 1 90 ? 9.773 -2.01 -10.797 1 98.94 90 VAL A CA 1
ATOM 762 C C . VAL A 1 90 ? 9.164 -0.993 -9.836 1 98.94 90 VAL A C 1
ATOM 764 O O . VAL A 1 90 ? 7.977 -1.062 -9.516 1 98.94 90 VAL A O 1
ATOM 767 N N . SER A 1 91 ? 9.938 -0.104 -9.336 1 98.69 91 SER A N 1
ATOM 768 C CA . SER A 1 91 ? 9.422 1.004 -8.539 1 98.69 91 SER A CA 1
ATOM 769 C C . SER A 1 91 ? 9.422 2.305 -9.336 1 98.69 91 SER A C 1
ATOM 771 O O . SER A 1 91 ? 10.039 2.387 -10.398 1 98.69 91 SER A O 1
ATOM 773 N N . ALA A 1 92 ? 8.766 3.307 -8.828 1 98.12 92 ALA A N 1
ATOM 774 C CA . ALA A 1 92 ? 8.617 4.59 -9.508 1 98.12 92 ALA A CA 1
ATOM 775 C C . ALA A 1 92 ? 9.938 5.355 -9.531 1 98.12 92 ALA A C 1
ATOM 777 O O . ALA A 1 92 ? 10.078 6.332 -10.273 1 98.12 92 ALA A O 1
ATOM 778 N N . GLY A 1 93 ? 10.914 4.945 -8.742 1 97.81 93 GLY A N 1
ATOM 779 C CA . GLY A 1 93 ? 12.227 5.57 -8.766 1 97.81 93 GLY A CA 1
ATOM 780 C C . GLY A 1 93 ? 12.359 6.723 -7.785 1 97.81 93 GLY A C 1
ATOM 781 O O . GLY A 1 93 ? 11.453 6.969 -6.984 1 97.81 93 GLY A O 1
ATOM 782 N N . VAL A 1 94 ? 13.469 7.395 -7.84 1 96.75 94 VAL A N 1
ATOM 783 C CA . VAL A 1 94 ? 13.867 8.398 -6.859 1 96.75 94 VAL A CA 1
ATOM 784 C C . VAL A 1 94 ? 13.148 9.719 -7.148 1 96.75 94 VAL A C 1
ATOM 786 O O . VAL A 1 94 ? 13.195 10.219 -8.273 1 96.75 94 VAL A O 1
ATOM 789 N N . HIS A 1 95 ? 12.508 10.211 -6.195 1 95.25 95 HIS A N 1
ATOM 790 C CA . HIS A 1 95 ? 11.852 11.516 -6.199 1 95.25 95 HIS A CA 1
ATOM 791 C C . HIS A 1 95 ? 11.883 12.156 -4.812 1 95.25 95 HIS A C 1
ATOM 793 O O . HIS A 1 95 ? 12.023 11.453 -3.807 1 95.25 95 HIS A O 1
ATOM 799 N N . PRO A 1 96 ? 11.773 13.445 -4.766 1 92.88 96 PRO A N 1
ATOM 800 C CA . PRO A 1 96 ? 11.695 14.094 -3.457 1 92.88 96 PRO A CA 1
ATOM 801 C C . PRO A 1 96 ? 10.492 13.633 -2.637 1 92.88 96 PRO A C 1
ATOM 803 O O . PRO A 1 96 ? 9.555 13.062 -3.189 1 92.88 96 PRO A O 1
ATOM 806 N N . ILE A 1 97 ? 10.57 13.852 -1.333 1 94.06 97 ILE A N 1
ATOM 807 C CA . ILE A 1 97 ? 9.438 13.562 -0.454 1 94.06 97 ILE A CA 1
ATOM 808 C C . ILE A 1 97 ? 8.219 14.367 -0.901 1 94.06 97 ILE A C 1
ATOM 810 O O . ILE A 1 97 ? 8.32 15.57 -1.16 1 94.06 97 ILE A O 1
ATOM 814 N N . GLY A 1 98 ? 7.145 13.703 -0.911 1 93 98 GLY A N 1
ATOM 815 C CA . GLY A 1 98 ? 5.918 14.25 -1.465 1 93 98 GLY A CA 1
ATOM 816 C C . GLY A 1 98 ? 5.453 13.531 -2.715 1 93 98 GLY A C 1
ATOM 817 O O . GLY A 1 98 ? 6.246 12.867 -3.389 1 93 98 GLY A O 1
ATOM 818 N N . LEU A 1 99 ? 4.176 13.695 -3.039 1 91.5 99 LEU A N 1
ATOM 819 C CA . LEU A 1 99 ? 3.625 13 -4.199 1 91.5 99 LEU A CA 1
ATOM 820 C C . LEU A 1 99 ? 3.986 13.734 -5.488 1 91.5 99 LEU A C 1
ATOM 822 O O . LEU A 1 99 ? 3.938 14.969 -5.543 1 91.5 99 LEU A O 1
ATOM 826 N N . ALA A 1 100 ? 4.449 12.984 -6.469 1 78.38 100 ALA A N 1
ATOM 827 C CA . ALA A 1 100 ? 4.945 13.547 -7.727 1 78.38 100 ALA A CA 1
ATOM 828 C C . ALA A 1 100 ? 3.797 13.836 -8.688 1 78.38 100 ALA A C 1
ATOM 830 O O . ALA A 1 100 ? 2.793 13.125 -8.703 1 78.38 100 ALA A O 1
ATOM 831 N N . PRO A 1 101 ? 3.977 14.898 -9.508 1 68.56 101 PRO A N 1
ATOM 832 C CA . PRO A 1 101 ? 2.828 15.422 -10.25 1 68.56 101 PRO A CA 1
ATOM 833 C C . PRO A 1 101 ? 2.562 14.648 -11.547 1 68.56 101 PRO A C 1
ATOM 835 O O . PRO A 1 101 ? 1.422 14.594 -12.008 1 68.56 101 PRO A O 1
ATOM 838 N N . SER A 1 102 ? 3.354 14.18 -12.297 1 85.38 102 SER A N 1
ATOM 839 C CA . SER A 1 102 ? 2.895 13.922 -13.664 1 85.38 102 SER A CA 1
ATOM 840 C C . SER A 1 102 ? 3.303 12.523 -14.125 1 85.38 102 SER A C 1
ATOM 842 O O . SER A 1 102 ? 2.492 11.797 -14.703 1 85.38 102 SER A O 1
ATOM 844 N N . GLU A 1 103 ? 4.461 12.195 -14.062 1 94.19 103 GLU A N 1
ATOM 845 C CA . GLU A 1 103 ? 4.918 10.898 -14.531 1 94.19 103 GLU A CA 1
ATOM 846 C C . GLU A 1 103 ? 6.242 10.508 -13.883 1 94.19 103 GLU A C 1
ATOM 848 O O . GLU A 1 103 ? 6.906 11.344 -13.266 1 94.19 103 GLU A O 1
ATOM 853 N N . TYR A 1 104 ? 6.504 9.305 -13.914 1 96.88 104 TYR A N 1
ATOM 854 C CA . TYR A 1 104 ? 7.758 8.742 -13.422 1 96.88 104 TYR A CA 1
ATOM 855 C C . TYR A 1 104 ? 8.609 8.219 -14.578 1 96.88 104 TYR A C 1
ATOM 857 O O . TYR A 1 104 ? 8.352 7.129 -15.094 1 96.88 104 TYR A O 1
ATOM 865 N N . THR A 1 105 ? 9.641 8.914 -14.875 1 97 105 THR A N 1
ATOM 866 C CA . THR A 1 105 ? 10.375 8.625 -16.109 1 97 105 THR A CA 1
ATOM 867 C C . THR A 1 105 ? 11.617 7.793 -15.812 1 97 105 THR A C 1
ATOM 869 O O . THR A 1 105 ? 12.234 7.246 -16.734 1 97 105 THR A O 1
ATOM 872 N N . GLU A 1 106 ? 12.039 7.734 -14.57 1 96.81 106 GLU A N 1
ATOM 873 C CA . GLU A 1 106 ? 13.258 7.016 -14.195 1 96.81 106 GLU A CA 1
ATOM 874 C C . GLU A 1 106 ? 12.984 5.988 -13.102 1 96.81 106 GLU A C 1
ATOM 876 O O . GLU A 1 106 ? 13.461 6.125 -11.977 1 96.81 106 GLU A O 1
ATOM 881 N N . PRO A 1 107 ? 12.336 4.922 -13.461 1 98.38 107 PRO A N 1
ATOM 882 C CA . PRO A 1 107 ? 12.023 3.877 -12.492 1 98.38 107 PRO A CA 1
ATOM 883 C C . PRO A 1 107 ? 13.25 3.098 -12.039 1 98.38 107 PRO A C 1
ATOM 885 O O . PRO A 1 107 ? 14.32 3.207 -12.648 1 98.38 107 PRO A O 1
ATOM 888 N N . THR A 1 108 ? 13.18 2.455 -10.906 1 98.75 108 THR A N 1
ATOM 889 C CA . THR A 1 108 ? 14.133 1.433 -10.492 1 98.75 108 THR A CA 1
ATOM 890 C C . THR A 1 108 ? 13.664 0.045 -10.914 1 98.75 108 THR A C 1
ATOM 892 O O . THR A 1 108 ? 12.578 -0.391 -10.516 1 98.75 108 THR A O 1
ATOM 895 N N . VAL A 1 109 ? 14.43 -0.623 -11.742 1 98.88 109 VAL A N 1
ATOM 896 C CA . VAL A 1 109 ? 14.07 -1.946 -12.242 1 98.88 109 VAL A CA 1
ATOM 897 C C . VAL A 1 109 ? 15.062 -2.982 -11.711 1 98.88 109 VAL A C 1
ATOM 899 O O . VAL A 1 109 ? 16.266 -2.863 -11.922 1 98.88 109 VAL A O 1
ATOM 902 N N . ILE A 1 110 ? 14.555 -3.961 -10.984 1 98.81 110 ILE A N 1
ATOM 903 C CA . ILE A 1 110 ? 15.406 -5.004 -10.414 1 98.81 110 ILE A CA 1
ATOM 904 C C . ILE A 1 110 ? 14.859 -6.379 -10.797 1 98.81 110 ILE A C 1
ATOM 906 O O . ILE A 1 110 ? 13.648 -6.609 -10.75 1 98.81 110 ILE A O 1
ATOM 910 N N . LEU A 1 111 ? 15.648 -7.254 -11.219 1 98.69 111 LEU A N 1
ATOM 911 C CA . LEU A 1 111 ? 15.336 -8.672 -11.375 1 98.69 111 LEU A CA 1
ATOM 912 C C . LEU A 1 111 ? 16.094 -9.508 -10.344 1 98.69 111 LEU A C 1
ATOM 914 O O . LEU A 1 111 ? 17.312 -9.625 -10.406 1 98.69 111 LEU A O 1
ATOM 918 N N . PHE A 1 112 ? 15.32 -10.062 -9.398 1 97.88 112 PHE A N 1
ATOM 919 C CA . PHE A 1 112 ? 15.852 -10.969 -8.391 1 97.88 112 PHE A CA 1
ATOM 920 C C . PHE A 1 112 ? 15.75 -12.414 -8.859 1 97.88 112 PHE A C 1
ATOM 922 O O . PHE A 1 112 ? 14.781 -12.789 -9.531 1 97.88 112 PHE A O 1
ATOM 929 N N . ARG A 1 113 ? 16.656 -13.18 -8.5 1 96.44 113 ARG A N 1
ATOM 930 C CA . ARG A 1 113 ? 16.625 -14.609 -8.789 1 96.44 113 ARG A CA 1
ATOM 931 C C . ARG A 1 113 ? 17.062 -15.422 -7.574 1 96.44 113 ARG A C 1
ATOM 933 O O . ARG A 1 113 ? 18.031 -15.07 -6.898 1 96.44 113 ARG A O 1
ATOM 940 N N . LYS A 1 114 ? 16.391 -16.391 -7.266 1 93.31 114 LYS A N 1
ATOM 941 C CA . LYS A 1 114 ? 16.875 -17.422 -6.352 1 93.31 114 LYS A CA 1
ATOM 942 C C . LYS A 1 114 ? 16.625 -18.828 -6.906 1 93.31 114 LYS A C 1
ATOM 944 O O . LYS A 1 114 ? 15.82 -19 -7.824 1 93.31 114 LYS A O 1
ATOM 949 N N . GLU A 1 115 ? 17.344 -19.734 -6.344 1 93.94 115 GLU A N 1
ATOM 950 C CA . GLU A 1 115 ? 17.125 -21.125 -6.742 1 93.94 115 GLU A CA 1
ATOM 951 C C . GLU A 1 115 ? 15.719 -21.578 -6.383 1 93.94 115 GLU A C 1
ATOM 953 O O . GLU A 1 115 ? 15.227 -21.297 -5.289 1 93.94 115 GLU A O 1
ATOM 958 N N . LEU A 1 116 ? 15.141 -22.234 -7.344 1 94 116 LEU A N 1
ATOM 959 C CA . LEU A 1 116 ? 13.828 -22.812 -7.074 1 94 116 LEU A CA 1
ATOM 960 C C . LEU A 1 116 ? 13.961 -24.094 -6.258 1 94 116 LEU A C 1
ATOM 962 O O . LEU A 1 116 ? 14.602 -25.047 -6.695 1 94 116 LEU A O 1
ATOM 966 N N . PRO A 1 117 ? 13.406 -24.062 -5.113 1 86.38 117 PRO A N 1
ATOM 967 C CA . PRO A 1 117 ? 13.469 -25.328 -4.359 1 86.38 117 PRO A CA 1
ATOM 968 C C . PRO A 1 117 ? 12.742 -26.469 -5.059 1 86.38 117 PRO A C 1
ATOM 970 O O . PRO A 1 117 ? 11.844 -26.234 -5.867 1 86.38 117 PRO A O 1
ATOM 973 N N . GLU A 1 118 ? 13.195 -27.625 -4.73 1 86 118 GLU A N 1
ATOM 974 C CA . GLU A 1 118 ? 12.5 -28.797 -5.266 1 86 118 GLU A CA 1
ATOM 975 C C . GLU A 1 118 ? 11.055 -28.859 -4.781 1 86 118 GLU A C 1
ATOM 977 O O . GLU A 1 118 ? 10.797 -28.75 -3.58 1 86 118 GLU A O 1
ATOM 982 N N . MET A 1 119 ? 10.227 -28.922 -5.719 1 86.31 119 MET A N 1
ATOM 983 C CA . MET A 1 119 ? 8.805 -28.984 -5.406 1 86.31 119 MET A CA 1
ATOM 984 C C . MET A 1 119 ? 8.219 -30.344 -5.758 1 86.31 119 MET A C 1
ATOM 986 O O . MET A 1 119 ? 8.516 -30.891 -6.82 1 86.31 119 MET A O 1
ATOM 990 N N . VAL A 1 120 ? 7.523 -30.875 -4.84 1 91.25 120 VAL A N 1
ATOM 991 C CA . VAL A 1 120 ? 6.781 -32.125 -5.102 1 91.25 120 VAL A CA 1
ATOM 992 C C . VAL A 1 120 ? 5.332 -31.781 -5.461 1 91.25 120 VAL A C 1
ATOM 994 O O . VAL A 1 120 ? 4.562 -31.344 -4.602 1 91.25 120 VAL A O 1
ATOM 997 N N . ARG A 1 121 ? 5.02 -32.031 -6.754 1 92.88 121 ARG A N 1
ATOM 998 C CA . ARG A 1 121 ? 3.662 -31.75 -7.211 1 92.88 121 ARG A CA 1
ATOM 999 C C . ARG A 1 121 ? 2.65 -32.625 -6.48 1 92.88 121 ARG A C 1
ATOM 1001 O O . ARG A 1 121 ? 2.902 -33.812 -6.246 1 92.88 121 ARG A O 1
ATOM 1008 N N . GLY A 1 122 ? 1.577 -32 -6.156 1 93.94 122 GLY A N 1
ATOM 1009 C CA . GLY A 1 122 ? 0.545 -32.719 -5.434 1 93.94 122 GLY A CA 1
ATOM 1010 C C . GLY A 1 122 ? 0.646 -32.562 -3.928 1 93.94 122 GLY A C 1
ATOM 1011 O O . GLY A 1 122 ? -0.244 -33 -3.191 1 93.94 122 GLY A O 1
ATOM 1012 N N . THR A 1 123 ? 1.753 -31.969 -3.434 1 96.38 123 THR A N 1
ATOM 1013 C CA . THR A 1 123 ? 1.835 -31.672 -2.006 1 96.38 123 THR A CA 1
ATOM 1014 C C . THR A 1 123 ? 0.669 -30.797 -1.566 1 96.38 123 THR A C 1
ATOM 1016 O O . THR A 1 123 ? 0.402 -29.766 -2.178 1 96.38 123 THR A O 1
ATOM 1019 N N . GLU A 1 124 ? 0.014 -31.25 -0.51 1 98 124 GLU A N 1
ATOM 1020 C CA . GLU A 1 124 ? -1.212 -30.578 -0.078 1 98 124 GLU A CA 1
ATOM 1021 C C . GLU A 1 124 ? -0.913 -29.469 0.924 1 98 124 GLU A C 1
ATOM 1023 O O . GLU A 1 124 ? 0.101 -29.516 1.623 1 98 124 GLU A O 1
ATOM 1028 N N . LYS A 1 125 ? -1.766 -28.469 0.944 1 98.31 125 LYS A N 1
ATOM 1029 C CA . LYS A 1 125 ? -1.845 -27.5 2.023 1 98.31 125 LYS A CA 1
ATOM 1030 C C . LYS A 1 125 ? -3.201 -27.547 2.721 1 98.31 125 LYS A C 1
ATOM 1032 O O . LYS A 1 125 ? -4.164 -28.094 2.174 1 98.31 125 LYS A O 1
ATOM 1037 N N . GLU A 1 126 ? -3.252 -27.047 3.906 1 98.62 126 GLU A N 1
ATOM 1038 C CA . GLU A 1 126 ? -4.508 -26.719 4.574 1 98.62 126 GLU A CA 1
ATOM 1039 C C . GLU A 1 126 ? -4.836 -25.234 4.434 1 98.62 126 GLU A C 1
ATOM 1041 O O . GLU A 1 126 ? -3.932 -24.391 4.316 1 98.62 126 GLU A O 1
ATOM 1046 N N . ALA A 1 127 ? -6.09 -24.938 4.41 1 98.75 127 ALA A N 1
ATOM 1047 C CA . ALA A 1 127 ? -6.496 -23.531 4.34 1 98.75 127 ALA A CA 1
ATOM 1048 C C . ALA A 1 127 ? -7.125 -23.078 5.656 1 98.75 127 ALA A C 1
ATOM 1050 O O . ALA A 1 127 ? -7.637 -23.891 6.422 1 98.75 127 ALA A O 1
ATOM 1051 N N . VAL A 1 128 ? -7.047 -21.828 5.922 1 98.44 128 VAL A N 1
ATOM 1052 C CA . VAL A 1 128 ? -7.676 -21.188 7.074 1 98.44 128 VAL A CA 1
ATOM 1053 C C . VAL A 1 128 ? -8.445 -19.953 6.625 1 98.44 128 VAL A C 1
ATOM 1055 O O . VAL A 1 128 ? -7.953 -19.172 5.809 1 98.44 128 VAL A O 1
ATOM 1058 N N . TRP A 1 129 ? -9.727 -19.875 7.09 1 98.75 129 TRP A N 1
ATOM 1059 C CA . TRP A 1 129 ? -10.422 -18.609 6.887 1 98.75 129 TRP A CA 1
ATOM 1060 C C . TRP A 1 129 ? -9.766 -17.5 7.699 1 98.75 129 TRP A C 1
ATOM 1062 O O . TRP A 1 129 ? -9.602 -17.625 8.914 1 98.75 129 TRP A O 1
ATOM 1072 N N . LEU A 1 130 ? -9.453 -16.438 7.043 1 98.56 130 LEU A N 1
ATOM 1073 C CA . LEU A 1 130 ? -8.766 -15.32 7.691 1 98.56 130 LEU A CA 1
ATOM 1074 C C . LEU A 1 130 ? -9.758 -14.445 8.445 1 98.56 130 LEU A C 1
ATOM 1076 O O . LEU A 1 130 ? -10.891 -14.25 8 1 98.56 130 LEU A O 1
ATOM 1080 N N . LYS A 1 131 ? -9.305 -13.898 9.555 1 98.06 131 LYS A N 1
ATOM 1081 C CA . LYS A 1 131 ? -10.047 -12.852 10.25 1 98.06 131 LYS A CA 1
ATOM 1082 C C . LYS A 1 131 ? -9.898 -11.508 9.539 1 98.06 131 LYS A C 1
ATOM 1084 O O . LYS A 1 131 ? -10.844 -10.711 9.508 1 98.06 131 LYS A O 1
ATOM 1089 N N . THR A 1 132 ? -8.742 -11.258 8.977 1 98.12 132 THR A N 1
ATOM 1090 C CA . THR A 1 132 ? -8.484 -10.047 8.203 1 98.12 132 THR A CA 1
ATOM 1091 C C . THR A 1 132 ? -9.312 -10.031 6.926 1 98.12 132 THR A C 1
ATOM 1093 O O . THR A 1 132 ? -9.203 -10.938 6.098 1 98.12 132 THR A O 1
ATOM 1096 N N . ALA A 1 133 ? -10.133 -9.031 6.785 1 98.31 133 ALA A N 1
ATOM 1097 C CA . ALA A 1 133 ? -10.914 -8.883 5.559 1 98.31 133 ALA A CA 1
ATOM 1098 C C . ALA A 1 133 ? -10.039 -8.398 4.406 1 98.31 133 ALA A C 1
ATOM 1100 O O . ALA A 1 133 ? -9.133 -7.582 4.609 1 98.31 133 ALA A O 1
ATOM 1101 N N . ARG A 1 134 ? -10.336 -8.883 3.227 1 98.56 134 ARG A N 1
ATOM 1102 C CA . ARG A 1 134 ? -9.633 -8.391 2.045 1 98.56 134 ARG A CA 1
ATOM 1103 C C . ARG A 1 134 ? -10.023 -6.953 1.733 1 98.56 134 ARG A C 1
ATOM 1105 O O . ARG A 1 134 ? -11.211 -6.633 1.634 1 98.56 134 ARG A O 1
ATOM 1112 N N . ASN A 1 135 ? -9.086 -6.074 1.604 1 98.12 135 ASN A N 1
ATOM 1113 C CA . ASN A 1 135 ? -9.383 -4.688 1.267 1 98.12 135 ASN A CA 1
ATOM 1114 C C . ASN A 1 135 ? -9.625 -4.516 -0.231 1 98.12 135 ASN A C 1
ATOM 1116 O O . ASN A 1 135 ? -9.273 -5.391 -1.025 1 98.12 135 ASN A O 1
ATOM 1120 N N . SER A 1 136 ? -10.266 -3.41 -0.613 1 97.31 136 SER A N 1
ATOM 1121 C CA . SER A 1 136 ? -10.438 -3.082 -2.025 1 97.31 136 SER A CA 1
ATOM 1122 C C . SER A 1 136 ? -9.133 -2.588 -2.639 1 97.31 136 SER A C 1
ATOM 1124 O O . SER A 1 136 ? -8.273 -2.053 -1.935 1 97.31 136 SER A O 1
ATOM 1126 N N . PRO A 1 137 ? -8.977 -2.783 -3.895 1 97.19 137 PRO A N 1
ATOM 1127 C CA . PRO A 1 137 ? -7.727 -2.365 -4.535 1 97.19 137 PRO A CA 1
ATOM 1128 C C . PRO A 1 137 ? -7.648 -0.854 -4.742 1 97.19 137 PRO A C 1
ATOM 1130 O O . PRO A 1 137 ? -8.633 -0.144 -4.52 1 97.19 137 PRO A O 1
ATOM 1133 N N . GLU A 1 138 ? -6.523 -0.347 -5.117 1 97.38 138 GLU A N 1
ATOM 1134 C CA . GLU A 1 138 ? -6.215 1.072 -5.266 1 97.38 138 GLU A CA 1
ATOM 1135 C C . GLU A 1 138 ? -6.945 1.672 -6.465 1 97.38 138 GLU A C 1
ATOM 1137 O O . GLU A 1 138 ? -7.125 2.889 -6.547 1 97.38 138 GLU A O 1
ATOM 1142 N N . GLN A 1 139 ? -7.273 0.862 -7.406 1 95.44 139 GLN A N 1
ATOM 1143 C CA . GLN A 1 139 ? -8.039 1.192 -8.609 1 95.44 139 GLN A CA 1
ATOM 1144 C C . GLN A 1 139 ? -8.953 0.038 -9.016 1 95.44 139 GLN A C 1
ATOM 1146 O O . GLN A 1 139 ? -9.109 -0.926 -8.258 1 95.44 139 GLN A O 1
ATOM 1151 N N . GLN A 1 140 ? -9.469 0.117 -10.148 1 93.12 140 GLN A N 1
ATOM 1152 C CA . GLN A 1 140 ? -10.477 -0.856 -10.562 1 93.12 140 GLN A CA 1
ATOM 1153 C C . GLN A 1 140 ? -9.883 -2.264 -10.625 1 93.12 140 GLN A C 1
ATOM 1155 O O . GLN A 1 140 ? -10.508 -3.223 -10.164 1 93.12 140 GLN A O 1
ATOM 1160 N N . THR A 1 141 ? -8.758 -2.334 -11.188 1 96 141 THR A N 1
ATOM 1161 C CA . THR A 1 141 ? -8.031 -3.596 -11.289 1 96 141 THR A CA 1
ATOM 1162 C C . THR A 1 141 ? -6.957 -3.691 -10.211 1 96 141 THR A C 1
ATOM 1164 O O . THR A 1 141 ? -6.238 -2.723 -9.961 1 96 141 THR A O 1
ATOM 1167 N N . ARG A 1 142 ? -6.961 -4.84 -9.5 1 97.88 142 ARG A N 1
ATOM 1168 C CA . ARG A 1 142 ? -5.844 -5.055 -8.586 1 97.88 142 ARG A CA 1
ATOM 1169 C C . ARG A 1 142 ? -4.582 -5.457 -9.344 1 97.88 142 ARG A C 1
ATOM 1171 O O . ARG A 1 142 ? -4.578 -6.457 -10.062 1 97.88 142 ARG A O 1
ATOM 1178 N N . TYR A 1 143 ? -3.604 -4.672 -9.219 1 97.88 143 TYR A N 1
ATOM 1179 C CA . TYR A 1 143 ? -2.311 -5.02 -9.797 1 97.88 143 TYR A CA 1
ATOM 1180 C C . TYR A 1 143 ? -1.402 -5.664 -8.758 1 97.88 143 TYR A C 1
ATOM 1182 O O . TYR A 1 143 ? -1.579 -5.453 -7.555 1 97.88 143 TYR A O 1
ATOM 1190 N N . LYS A 1 144 ? -0.547 -6.566 -9.227 1 98.5 144 LYS A N 1
ATOM 1191 C CA . LYS A 1 144 ? 0.49 -7.105 -8.352 1 98.5 144 LYS A CA 1
ATOM 1192 C C . LYS A 1 144 ? 1.509 -6.035 -7.98 1 98.5 144 LYS A C 1
ATOM 1194 O O . LYS A 1 144 ? 2.455 -5.781 -8.727 1 98.5 144 LYS A O 1
ATOM 1199 N N . SER A 1 145 ? 1.314 -5.375 -6.879 1 98.5 145 SER A N 1
ATOM 1200 C CA . SER A 1 145 ? 2.059 -4.184 -6.484 1 98.5 145 SER A CA 1
ATOM 1201 C C . SER A 1 145 ? 2.736 -4.375 -5.133 1 98.5 145 SER A C 1
ATOM 1203 O O . SER A 1 145 ? 2.67 -5.461 -4.547 1 98.5 145 SER A O 1
ATOM 1205 N N . HIS A 1 146 ? 3.451 -3.352 -4.691 1 98.38 146 HIS A N 1
ATOM 1206 C CA . HIS A 1 146 ? 4.129 -3.357 -3.402 1 98.38 146 HIS A CA 1
ATOM 1207 C C . HIS A 1 146 ? 3.131 -3.246 -2.254 1 98.38 146 HIS A C 1
ATOM 1209 O O . HIS A 1 146 ? 3.516 -3.309 -1.084 1 9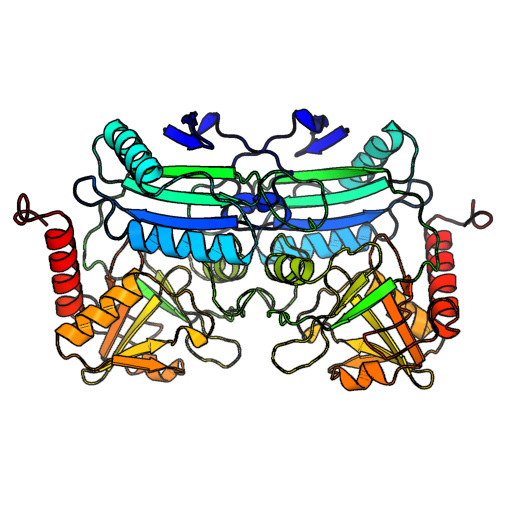8.38 146 HIS A O 1
ATOM 1215 N N . HIS A 1 147 ? 1.852 -3.199 -2.498 1 97.94 147 HIS A N 1
ATOM 1216 C CA . HIS A 1 147 ? 0.842 -2.938 -1.478 1 97.94 147 HIS A CA 1
ATOM 1217 C C . HIS A 1 147 ? 0.392 -4.23 -0.804 1 97.94 147 HIS A C 1
ATOM 1219 O O . HIS A 1 147 ? -0.766 -4.633 -0.937 1 97.94 147 HIS A O 1
ATOM 1225 N N . TYR A 1 148 ? 1.252 -4.746 0.045 1 97.75 148 TYR A N 1
ATOM 1226 C CA . TYR A 1 148 ? 0.999 -6.055 0.637 1 97.75 148 TYR A CA 1
ATOM 1227 C C . TYR A 1 148 ? 0.628 -5.922 2.109 1 97.75 148 TYR A C 1
ATOM 1229 O O . TYR A 1 148 ? 0.597 -6.918 2.838 1 97.75 148 TYR A O 1
ATOM 1237 N N . GLY A 1 149 ? 0.324 -4.699 2.57 1 97.56 149 GLY A N 1
ATOM 1238 C CA . GLY A 1 149 ? -0.022 -4.539 3.973 1 97.56 149 GLY A CA 1
ATOM 1239 C C . GLY A 1 149 ? -1.148 -5.453 4.418 1 97.56 149 GLY A C 1
ATOM 1240 O O . GLY A 1 149 ? -1.083 -6.047 5.496 1 97.56 149 GLY A O 1
ATOM 1241 N N . ASN A 1 150 ? -2.209 -5.559 3.605 1 98.31 150 ASN A N 1
ATOM 1242 C CA . ASN A 1 150 ? -3.336 -6.434 3.904 1 98.31 150 ASN A CA 1
ATOM 1243 C C . ASN A 1 150 ? -2.914 -7.902 3.93 1 98.31 150 ASN A C 1
ATOM 1245 O O . ASN A 1 150 ? -3.295 -8.648 4.836 1 98.31 150 ASN A O 1
ATOM 1249 N N . ASN A 1 151 ? -2.062 -8.281 2.99 1 97.94 151 ASN A N 1
ATOM 1250 C CA . ASN A 1 151 ? -1.562 -9.648 2.898 1 97.94 151 ASN A CA 1
ATOM 1251 C C . ASN A 1 151 ? -0.643 -9.992 4.066 1 97.94 151 ASN A C 1
ATOM 1253 O O . ASN A 1 151 ? -0.685 -11.102 4.594 1 97.94 151 ASN A O 1
ATOM 1257 N N . VAL A 1 152 ? 0.186 -9.008 4.43 1 97.56 152 VAL A N 1
ATOM 1258 C CA . VAL A 1 152 ? 1.099 -9.242 5.543 1 97.56 152 VAL A CA 1
ATOM 1259 C C . VAL A 1 152 ? 0.302 -9.43 6.836 1 97.56 152 VAL A C 1
ATOM 1261 O O . VAL A 1 152 ? 0.588 -10.336 7.625 1 97.56 152 VAL A O 1
ATOM 1264 N N . ARG A 1 153 ? -0.697 -8.562 7.09 1 96.88 153 ARG A N 1
ATOM 1265 C CA . ARG A 1 153 ? -1.539 -8.719 8.273 1 96.88 153 ARG A CA 1
ATOM 1266 C C . ARG A 1 153 ? -2.17 -10.109 8.32 1 96.88 153 ARG A C 1
ATOM 1268 O O . ARG A 1 153 ? -2.189 -10.75 9.367 1 96.88 153 ARG A O 1
ATOM 1275 N N . ALA A 1 154 ? -2.684 -10.539 7.199 1 97.44 154 ALA A N 1
ATOM 1276 C CA . ALA A 1 154 ? -3.281 -11.867 7.082 1 97.44 154 ALA A CA 1
ATOM 1277 C C . ALA A 1 154 ? -2.25 -12.961 7.355 1 97.44 154 ALA A C 1
ATOM 1279 O O . ALA A 1 154 ? -2.543 -13.938 8.047 1 97.44 154 ALA A O 1
ATOM 1280 N N . ARG A 1 155 ? -1.056 -12.758 6.793 1 97.25 155 ARG A N 1
ATOM 1281 C CA . ARG A 1 155 ? 0.021 -13.727 6.961 1 97.25 155 ARG A CA 1
ATOM 1282 C C . ARG A 1 155 ? 0.342 -13.938 8.438 1 97.25 155 ARG A C 1
ATOM 1284 O O . ARG A 1 155 ? 0.681 -15.047 8.852 1 97.25 155 ARG A O 1
ATOM 1291 N N . LEU A 1 156 ? 0.236 -12.922 9.234 1 95.81 156 LEU A N 1
ATOM 1292 C CA . LEU A 1 156 ? 0.551 -12.984 10.664 1 95.81 156 LEU A CA 1
ATOM 1293 C C . LEU A 1 156 ? -0.43 -13.891 11.398 1 95.81 156 LEU A C 1
ATOM 1295 O O . LEU A 1 156 ? -0.176 -14.297 12.531 1 95.81 156 LEU A O 1
ATOM 1299 N N . GLU A 1 157 ? -1.542 -14.258 10.781 1 95.88 157 GLU A N 1
ATOM 1300 C CA . GLU A 1 157 ? -2.537 -15.125 11.398 1 95.88 157 GLU A CA 1
ATOM 1301 C C . GLU A 1 157 ? -2.123 -16.594 11.305 1 95.88 157 GLU A C 1
ATOM 1303 O O . GLU A 1 157 ? -2.697 -17.453 11.984 1 95.88 157 GLU A O 1
ATOM 1308 N N . LEU A 1 158 ? -1.164 -16.875 10.414 1 95.19 158 LEU A N 1
ATOM 1309 C CA . LEU A 1 158 ? -0.762 -18.25 10.141 1 95.19 158 LEU A CA 1
ATOM 1310 C C . LEU A 1 158 ? 0.675 -18.5 10.586 1 95.19 158 LEU A C 1
ATOM 1312 O O . LEU A 1 158 ? 1.523 -17.609 10.484 1 95.19 158 LEU A O 1
ATOM 1316 N N . PRO A 1 159 ? 0.934 -19.688 10.992 1 93.75 159 PRO A N 1
ATOM 1317 C CA . PRO A 1 159 ? 2.324 -20 11.336 1 93.75 159 PRO A CA 1
ATOM 1318 C C . PRO A 1 159 ? 3.221 -20.109 10.102 1 93.75 159 PRO A C 1
ATOM 1320 O O . PRO A 1 159 ? 4.422 -19.844 10.18 1 93.75 159 PRO A O 1
ATOM 1323 N N . SER A 1 160 ? 2.637 -20.625 8.961 1 92.62 160 SER A N 1
ATOM 1324 C CA . SER A 1 160 ? 3.445 -20.844 7.762 1 92.62 160 SER A CA 1
ATOM 1325 C C . SER A 1 160 ? 2.572 -20.906 6.512 1 92.62 160 SER A C 1
ATOM 1327 O O . SER A 1 160 ? 1.48 -21.484 6.543 1 92.62 160 SER A O 1
ATOM 1329 N N . LEU A 1 161 ? 3.193 -20.438 5.43 1 93.69 161 LEU A N 1
ATOM 1330 C CA . LEU A 1 161 ? 2.52 -20.578 4.145 1 93.69 161 LEU A CA 1
ATOM 1331 C C . LEU A 1 161 ? 2.994 -21.828 3.414 1 93.69 161 LEU A C 1
ATOM 1333 O O . LEU A 1 161 ? 2.457 -22.172 2.359 1 93.69 161 LEU A O 1
ATOM 1337 N N . ALA A 1 162 ? 3.961 -22.453 3.984 1 92.69 162 ALA A N 1
ATOM 1338 C CA . ALA A 1 162 ? 4.457 -23.672 3.369 1 92.69 162 ALA A CA 1
ATOM 1339 C C . ALA A 1 162 ? 3.424 -24.797 3.461 1 92.69 162 ALA A C 1
ATOM 1341 O O . ALA A 1 162 ? 3.246 -25.562 2.514 1 92.69 162 ALA A O 1
ATOM 1342 N N . SER A 1 163 ? 2.752 -24.844 4.594 1 95.44 163 SER A N 1
ATOM 1343 C CA . SER A 1 163 ? 1.828 -25.953 4.82 1 95.44 163 SER A CA 1
ATOM 1344 C C . SER A 1 163 ? 0.383 -25.469 4.859 1 95.44 163 SER A C 1
ATOM 1346 O O . SER A 1 163 ? -0.55 -26.266 4.832 1 95.44 163 SER A O 1
ATOM 1348 N N . GLN A 1 164 ? 0.232 -24.141 4.918 1 97.25 164 GLN A N 1
ATOM 1349 C CA . GLN A 1 164 ? -1.108 -23.578 5.023 1 97.25 164 GLN A CA 1
ATOM 1350 C C . GLN A 1 164 ? -1.295 -22.406 4.051 1 97.25 164 GLN A C 1
ATOM 1352 O O . GLN A 1 164 ? -0.319 -21.828 3.582 1 97.25 164 GLN A O 1
ATOM 1357 N N . GLU A 1 165 ? -2.48 -22.172 3.684 1 98.5 165 GLU A N 1
ATOM 1358 C CA . GLU A 1 165 ? -2.893 -20.953 2.988 1 98.5 165 GLU A CA 1
ATOM 1359 C C . GLU A 1 165 ? -4.055 -20.281 3.707 1 98.5 165 GLU A C 1
ATOM 1361 O O . GLU A 1 165 ? -4.883 -20.953 4.328 1 98.5 165 GLU A O 1
ATOM 1366 N N . GLY A 1 166 ? -4.043 -18.969 3.758 1 98.69 166 GLY A N 1
ATOM 1367 C CA . GLY A 1 166 ? -5.184 -18.219 4.25 1 98.69 166 GLY A CA 1
ATOM 1368 C C . GLY A 1 166 ? -6.129 -17.781 3.15 1 98.69 166 GLY A C 1
ATOM 1369 O O . GLY A 1 166 ? -5.688 -17.344 2.086 1 98.69 166 GLY A O 1
ATOM 1370 N N . PHE A 1 167 ? -7.379 -17.953 3.354 1 98.94 167 PHE A N 1
ATOM 1371 C CA . PHE A 1 167 ? -8.391 -17.5 2.404 1 98.94 167 PHE A CA 1
ATOM 1372 C C . PHE A 1 167 ? -9.062 -16.219 2.896 1 98.94 167 PHE A C 1
ATOM 1374 O O . PHE A 1 167 ? -9.656 -16.203 3.977 1 98.94 167 PHE A O 1
ATOM 1381 N N . PHE A 1 168 ? -9 -15.203 2.121 1 98.88 168 PHE A N 1
ATOM 1382 C CA . PHE A 1 168 ? -9.656 -13.938 2.404 1 98.88 168 PHE A CA 1
ATOM 1383 C C . PHE A 1 168 ? -11.141 -14 2.076 1 98.88 168 PHE A C 1
ATOM 1385 O O . PHE A 1 168 ? -11.531 -14.57 1.054 1 98.88 168 PHE A O 1
ATOM 1392 N N . THR A 1 169 ? -11.906 -13.43 2.9 1 98.75 169 THR A N 1
ATOM 1393 C CA . THR A 1 169 ? -13.211 -12.891 2.527 1 98.75 169 THR A CA 1
ATOM 1394 C C . THR A 1 169 ? -13.211 -11.367 2.637 1 98.75 169 THR A C 1
ATOM 1396 O O . THR A 1 169 ? -12.375 -10.789 3.328 1 98.75 169 THR A O 1
ATOM 1399 N N . ASP A 1 170 ? -14.055 -10.758 1.837 1 97.44 170 ASP A N 1
ATOM 1400 C CA . ASP A 1 170 ? -14.203 -9.32 2.068 1 97.44 170 ASP A CA 1
ATOM 1401 C C . ASP A 1 170 ? -15.055 -9.055 3.309 1 97.44 170 ASP A C 1
ATOM 1403 O O . ASP A 1 170 ? -15.383 -9.977 4.059 1 97.44 170 ASP A O 1
ATOM 1407 N N . GLN A 1 171 ? -15.344 -7.82 3.568 1 94.62 171 GLN A N 1
ATOM 1408 C CA . GLN A 1 171 ? -16.047 -7.43 4.785 1 94.62 171 GLN A CA 1
ATOM 1409 C C . GLN A 1 171 ? -17.453 -8.031 4.832 1 94.62 171 GLN A C 1
ATOM 1411 O O . GLN A 1 171 ? -18.062 -8.094 5.895 1 94.62 171 GLN A O 1
ATOM 1416 N N . ASN A 1 172 ? -17.922 -8.469 3.662 1 95.81 172 ASN A N 1
ATOM 1417 C CA . ASN A 1 172 ? -19.281 -9.016 3.59 1 95.81 172 ASN A CA 1
ATOM 1418 C C . ASN A 1 172 ? -19.266 -10.539 3.594 1 95.81 172 ASN A C 1
ATOM 1420 O O . ASN A 1 172 ? -20.312 -11.172 3.406 1 95.81 172 ASN A O 1
ATOM 1424 N N . GLY A 1 173 ? -18.141 -11.133 3.699 1 97.88 173 GLY A N 1
ATOM 1425 C CA . GLY A 1 173 ? -18.047 -12.578 3.762 1 97.88 173 GLY A CA 1
ATOM 1426 C C . GLY A 1 173 ? -17.906 -13.227 2.396 1 97.88 173 GLY A C 1
ATOM 1427 O O . GLY A 1 173 ? -18 -14.453 2.275 1 97.88 173 GLY A O 1
ATOM 1428 N N . VAL A 1 174 ? -17.734 -12.438 1.382 1 98.69 174 VAL A N 1
ATOM 1429 C CA . VAL A 1 174 ? -17.547 -12.938 0.021 1 98.69 174 VAL A CA 1
ATOM 1430 C C . VAL A 1 174 ? -16.109 -13.391 -0.172 1 98.69 174 VAL A C 1
ATOM 1432 O O . VAL A 1 174 ? -15.164 -12.656 0.137 1 98.69 174 VAL A O 1
ATOM 1435 N N . ILE A 1 175 ? -15.93 -14.609 -0.729 1 98.94 175 ILE A N 1
ATOM 1436 C CA . ILE A 1 175 ? -14.602 -15.172 -0.93 1 98.94 175 ILE A CA 1
ATOM 1437 C C . ILE A 1 175 ? -13.82 -14.32 -1.923 1 98.94 175 ILE A C 1
ATOM 1439 O O . ILE A 1 175 ? -14.352 -13.922 -2.963 1 98.94 175 ILE A O 1
ATOM 1443 N N . ALA A 1 176 ? -12.648 -14.031 -1.602 1 98.75 176 ALA A N 1
ATOM 1444 C CA . ALA A 1 176 ? -11.797 -13.25 -2.494 1 98.75 176 ALA A CA 1
ATOM 1445 C C . ALA A 1 176 ? -10.672 -14.109 -3.076 1 98.75 176 ALA A C 1
ATOM 1447 O O . ALA A 1 176 ? -10.867 -14.789 -4.09 1 98.75 176 ALA A O 1
ATOM 1448 N N . GLU A 1 177 ? -9.547 -14.203 -2.418 1 98.94 177 GLU A N 1
ATOM 1449 C CA . GLU A 1 177 ? -8.359 -14.938 -2.85 1 98.94 177 GLU A CA 1
ATOM 1450 C C . GLU A 1 177 ? -7.52 -15.375 -1.655 1 98.94 177 GLU A C 1
ATOM 1452 O O . GLU A 1 177 ? -7.902 -15.156 -0.504 1 98.94 177 GLU A O 1
ATOM 1457 N N . GLY A 1 178 ? -6.496 -16.125 -1.887 1 98.88 178 GLY A N 1
ATOM 1458 C CA . GLY A 1 178 ? -5.555 -16.484 -0.838 1 98.88 178 GLY A CA 1
ATOM 1459 C C . GLY A 1 178 ? -4.598 -15.352 -0.495 1 98.88 178 GLY A C 1
ATOM 1460 O O . GLY A 1 178 ? -4.598 -14.312 -1.157 1 98.88 178 GLY A O 1
ATOM 1461 N N . ILE A 1 179 ? -3.838 -15.57 0.512 1 98.44 179 ILE A N 1
ATOM 1462 C CA . ILE A 1 179 ? -2.857 -14.57 0.902 1 98.44 179 ILE A CA 1
ATOM 1463 C C . ILE A 1 179 ? -1.902 -14.297 -0.258 1 98.44 179 ILE A C 1
ATOM 1465 O O . ILE A 1 179 ? -1.562 -13.148 -0.537 1 98.44 179 ILE A O 1
ATOM 1469 N N . THR A 1 180 ? -1.479 -15.336 -0.966 1 98.06 180 THR A N 1
ATOM 1470 C CA . THR A 1 180 ? -0.551 -15.18 -2.078 1 98.06 180 THR A CA 1
ATOM 1471 C C . THR A 1 180 ? -1.018 -15.977 -3.293 1 98.06 180 THR A C 1
ATOM 1473 O O . THR A 1 180 ? -0.203 -16.391 -4.121 1 98.06 180 THR A O 1
ATOM 1476 N N . SER A 1 181 ? -2.324 -16.297 -3.371 1 98.75 181 SER A N 1
ATOM 1477 C CA . SER A 1 181 ? -2.801 -17.219 -4.395 1 98.75 181 SER A CA 1
ATOM 1478 C C . SER A 1 181 ? -4.227 -16.891 -4.824 1 98.75 181 SER A C 1
ATOM 1480 O O . SER A 1 181 ? -4.871 -16.016 -4.227 1 98.75 181 SER A O 1
ATOM 1482 N N . ASN A 1 182 ? -4.648 -17.5 -5.91 1 98.94 182 ASN A N 1
ATOM 1483 C CA . ASN A 1 182 ? -6.059 -17.531 -6.281 1 98.94 182 ASN A CA 1
ATOM 1484 C C . ASN A 1 182 ? -6.727 -18.828 -5.832 1 98.94 182 ASN A C 1
ATOM 1486 O O . ASN A 1 182 ? -6.074 -19.859 -5.758 1 98.94 182 ASN A O 1
ATOM 1490 N N . VAL A 1 183 ? -8.016 -18.734 -5.57 1 98.94 183 VAL A N 1
ATOM 1491 C CA . VAL A 1 183 ? -8.719 -19.875 -4.988 1 98.94 183 VAL A CA 1
ATOM 1492 C C . VAL A 1 183 ? -9.656 -20.484 -6.023 1 98.94 183 VAL A C 1
ATOM 1494 O O . VAL A 1 183 ? -10.344 -19.766 -6.75 1 98.94 183 VAL A O 1
ATOM 1497 N N . PHE A 1 184 ? -9.68 -21.828 -6.09 1 99 184 PHE A N 1
ATOM 1498 C CA . PHE A 1 184 ? -10.625 -22.609 -6.879 1 99 184 PHE A CA 1
ATOM 1499 C C . PHE A 1 184 ? -11.258 -23.703 -6.027 1 99 184 PHE A C 1
ATOM 1501 O O . PHE A 1 184 ? -10.633 -24.219 -5.098 1 99 184 PHE A O 1
ATOM 1508 N N . TRP A 1 185 ? -12.43 -24.031 -6.371 1 98.94 185 TRP A N 1
ATOM 1509 C CA . TRP A 1 185 ? -13.023 -25.25 -5.809 1 98.94 185 TRP A CA 1
ATOM 1510 C C . TRP A 1 185 ? -13.977 -25.891 -6.797 1 98.94 185 TRP A C 1
ATOM 1512 O O . TRP A 1 185 ? -14.344 -25.297 -7.809 1 98.94 185 TRP A O 1
ATOM 1522 N N . ILE A 1 186 ? -14.211 -27.203 -6.574 1 98.94 186 ILE A N 1
ATOM 1523 C CA . ILE A 1 186 ? -15.086 -27.984 -7.434 1 98.94 186 ILE A CA 1
ATOM 1524 C C . ILE A 1 186 ? -16.266 -28.516 -6.625 1 98.94 186 ILE A C 1
ATOM 1526 O O . ILE A 1 186 ? -16.094 -29.031 -5.52 1 98.94 186 ILE A O 1
ATOM 1530 N N . LYS A 1 187 ? -17.375 -28.328 -7.105 1 98.81 187 LYS A N 1
ATOM 1531 C CA . LYS A 1 187 ? -18.594 -28.938 -6.582 1 98.81 187 LYS A CA 1
ATOM 1532 C C . LYS A 1 187 ? -19.453 -29.5 -7.707 1 98.81 187 LYS A C 1
ATOM 1534 O O . LYS A 1 187 ? -19.766 -28.797 -8.664 1 98.81 187 LYS A O 1
ATOM 1539 N N . ASP A 1 188 ? -19.781 -30.734 -7.625 1 98.25 188 ASP A N 1
ATOM 1540 C CA . ASP A 1 188 ? -20.656 -31.406 -8.586 1 98.25 188 ASP A CA 1
ATOM 1541 C C . ASP A 1 188 ? -20.125 -31.25 -10.016 1 98.25 188 ASP A C 1
ATOM 1543 O O . ASP A 1 188 ? -20.875 -30.922 -10.93 1 98.25 188 ASP A O 1
ATOM 1547 N N . GLY A 1 189 ? -18.875 -31.281 -10.148 1 98.38 189 GLY A N 1
ATOM 1548 C CA . GLY A 1 189 ? -18.234 -31.281 -11.453 1 98.38 189 GLY A CA 1
ATOM 1549 C C . GLY A 1 189 ? -18.062 -29.891 -12.039 1 98.38 189 GLY A C 1
ATOM 1550 O O . GLY A 1 189 ? -17.594 -29.75 -13.164 1 98.38 189 GLY A O 1
ATOM 1551 N N . ILE A 1 190 ? -18.422 -28.859 -11.266 1 98.81 190 ILE A N 1
ATOM 1552 C CA . ILE A 1 190 ? -18.297 -27.484 -11.734 1 98.81 190 ILE A CA 1
ATOM 1553 C C . ILE A 1 190 ? -17.125 -26.812 -11.039 1 98.81 190 ILE A C 1
ATOM 1555 O O . ILE A 1 190 ? -16.953 -26.953 -9.828 1 98.81 190 ILE A O 1
ATOM 1559 N N . LEU A 1 191 ? -16.281 -26.125 -11.828 1 98.94 191 LEU A N 1
ATOM 1560 C CA . LEU A 1 191 ? -15.156 -25.359 -11.312 1 98.94 191 LEU A CA 1
ATOM 1561 C C . LEU A 1 191 ? -15.586 -23.938 -10.938 1 98.94 191 LEU A C 1
ATOM 1563 O O . LEU A 1 191 ? -16.125 -23.219 -11.773 1 98.94 191 LEU A O 1
ATOM 1567 N N . TYR A 1 192 ? -15.367 -23.578 -9.672 1 98.94 192 TYR A N 1
ATOM 1568 C CA . TYR A 1 192 ? -15.727 -22.266 -9.172 1 98.94 192 TYR A CA 1
ATOM 1569 C C . TYR A 1 192 ? -14.484 -21.453 -8.828 1 98.94 192 TYR A C 1
ATOM 1571 O O . TYR A 1 192 ? -13.484 -22.016 -8.367 1 98.94 192 TYR A O 1
ATOM 1579 N N . THR A 1 193 ? -14.547 -20.172 -9.055 1 98.94 193 THR A N 1
ATOM 1580 C CA . THR A 1 193 ? -13.516 -19.234 -8.594 1 98.94 193 THR A CA 1
ATOM 1581 C C . THR A 1 193 ? -14.078 -17.812 -8.484 1 98.94 193 THR A C 1
ATOM 1583 O O . THR A 1 193 ? -14.961 -17.438 -9.258 1 98.94 193 THR A O 1
ATOM 1586 N N . PRO A 1 194 ? -13.633 -17.047 -7.559 1 98.94 194 PRO A N 1
ATOM 1587 C CA . PRO A 1 194 ? -14.094 -15.656 -7.465 1 98.94 194 PRO A CA 1
ATOM 1588 C C . PRO A 1 194 ? -13.812 -14.859 -8.742 1 98.94 194 PRO A C 1
ATOM 1590 O O . PRO A 1 194 ? -12.766 -15.047 -9.375 1 98.94 194 PRO A O 1
ATOM 1593 N N . SER A 1 195 ? -14.734 -13.961 -9.039 1 98.5 195 SER A N 1
ATOM 1594 C CA . SER A 1 195 ? -14.547 -13.078 -10.188 1 98.5 195 SER A CA 1
ATOM 1595 C C . SER A 1 195 ? -13.461 -12.047 -9.922 1 98.5 195 SER A C 1
ATOM 1597 O O . SER A 1 195 ? -13.297 -11.594 -8.781 1 98.5 195 SER A O 1
ATOM 1599 N N . THR A 1 196 ? -12.773 -11.602 -11 1 97.75 196 THR A N 1
ATOM 1600 C CA . THR A 1 196 ? -11.727 -10.602 -10.852 1 97.75 196 THR A CA 1
ATOM 1601 C C . THR A 1 196 ? -12.328 -9.234 -10.523 1 97.75 196 THR A C 1
ATOM 1603 O O . THR A 1 196 ? -11.648 -8.359 -9.992 1 97.75 196 THR A O 1
ATOM 1606 N N . ASN A 1 197 ? -13.617 -9.023 -10.789 1 96.44 197 ASN A N 1
ATOM 1607 C CA . ASN A 1 197 ? -14.266 -7.746 -10.508 1 96.44 197 ASN A CA 1
ATOM 1608 C C . ASN A 1 197 ? -14.461 -7.535 -9.008 1 96.44 197 ASN A C 1
ATOM 1610 O O . ASN A 1 197 ? -14.836 -6.441 -8.578 1 96.44 197 ASN A O 1
ATOM 1614 N N . LEU A 1 198 ? -14.172 -8.602 -8.242 1 96.94 198 LEU A N 1
ATOM 1615 C CA . LEU A 1 198 ? -14.273 -8.492 -6.789 1 96.94 198 LEU A CA 1
ATOM 1616 C C . LEU A 1 198 ? -13.016 -7.863 -6.199 1 96.94 198 LEU A C 1
ATOM 1618 O O . LEU A 1 198 ? -12.922 -7.688 -4.98 1 96.94 198 LEU A O 1
ATOM 1622 N N . GLY A 1 199 ? -12.07 -7.473 -7.031 1 97.31 199 GLY A N 1
ATOM 1623 C CA . GLY A 1 199 ? -10.859 -6.812 -6.57 1 97.31 199 GLY A CA 1
ATOM 1624 C C . GLY A 1 199 ? -9.766 -7.789 -6.188 1 97.31 199 GLY A C 1
ATOM 1625 O O . GLY A 1 199 ? -8.953 -7.504 -5.297 1 97.31 199 GLY A O 1
ATOM 1626 N N . ILE A 1 200 ? -9.82 -8.977 -6.691 1 98.62 200 ILE A N 1
ATOM 1627 C CA . ILE A 1 200 ? -8.734 -9.93 -6.469 1 98.62 200 ILE A CA 1
ATOM 1628 C C . ILE A 1 200 ? -7.672 -9.766 -7.555 1 98.62 200 ILE A C 1
ATOM 1630 O O . ILE A 1 200 ? -7.91 -9.102 -8.57 1 98.62 200 ILE A O 1
ATOM 1634 N N . LEU A 1 201 ? -6.48 -10.266 -7.328 1 98.75 201 LEU A N 1
ATOM 1635 C CA . LEU A 1 201 ? -5.449 -10.242 -8.352 1 98.75 201 LEU A CA 1
ATOM 1636 C C . LEU A 1 201 ? -5.82 -11.156 -9.523 1 98.75 201 LEU A C 1
ATOM 1638 O O . LEU A 1 201 ? -6.145 -12.328 -9.32 1 98.75 201 LEU A O 1
ATOM 1642 N N . PRO A 1 202 ? -5.863 -10.641 -10.727 1 98.62 202 PRO A N 1
ATOM 1643 C CA . PRO A 1 202 ? -6.082 -11.523 -11.883 1 98.62 202 PRO A CA 1
ATOM 1644 C C . PRO A 1 202 ? -4.863 -12.375 -12.211 1 98.62 202 PRO A C 1
ATOM 1646 O O . PRO A 1 202 ? -4.094 -12.047 -13.117 1 98.62 202 PRO A O 1
ATOM 1649 N N . GLY A 1 203 ? -4.746 -13.477 -11.523 1 98.69 203 GLY A N 1
ATOM 1650 C CA . GLY A 1 203 ? -3.582 -14.328 -11.672 1 98.69 203 GLY A CA 1
ATOM 1651 C C . GLY A 1 203 ? -3.438 -14.906 -13.062 1 98.69 203 GLY A C 1
ATOM 1652 O O . GLY A 1 203 ? -4.434 -15.25 -13.703 1 98.69 203 GLY A O 1
ATOM 1653 N N . ILE A 1 204 ? -2.242 -15.047 -13.484 1 98.62 204 ILE A N 1
ATOM 1654 C CA . ILE A 1 204 ? -1.964 -15.594 -14.805 1 98.62 204 ILE A CA 1
ATOM 1655 C C . ILE A 1 204 ? -2.248 -17.094 -14.812 1 98.62 204 ILE A C 1
ATOM 1657 O O . ILE A 1 204 ? -2.908 -17.594 -15.727 1 98.62 204 ILE A O 1
ATOM 1661 N N . THR A 1 205 ? -1.75 -17.812 -13.781 1 98.62 205 THR A N 1
ATOM 1662 C CA . THR A 1 205 ? -2.055 -19.234 -13.672 1 98.62 205 THR A CA 1
ATOM 1663 C C . THR A 1 205 ? -3.561 -19.453 -13.547 1 98.62 205 THR A C 1
ATOM 1665 O O . THR A 1 205 ? -4.102 -20.406 -14.117 1 98.62 205 THR A O 1
ATOM 1668 N N . ARG A 1 206 ? -4.234 -18.641 -12.781 1 98.88 206 ARG A N 1
ATOM 1669 C CA . ARG A 1 206 ? -5.688 -18.688 -12.688 1 98.88 206 ARG A CA 1
ATOM 1670 C C . ARG A 1 206 ? -6.332 -18.641 -14.07 1 98.88 206 ARG A C 1
ATOM 1672 O O . ARG A 1 206 ? -7.195 -19.469 -14.391 1 98.88 206 ARG A O 1
ATOM 1679 N N . LYS A 1 207 ? -5.91 -17.641 -14.844 1 98.81 207 LYS A N 1
ATOM 1680 C CA . LYS A 1 207 ? -6.449 -17.484 -16.203 1 98.81 207 LYS A CA 1
ATOM 1681 C C . LYS A 1 207 ? -6.219 -18.75 -17.031 1 98.81 207 LYS A C 1
ATOM 1683 O O . LYS A 1 207 ? -7.113 -19.203 -17.75 1 98.81 207 LYS A O 1
ATOM 1688 N N . LYS A 1 208 ? -5.047 -19.312 -16.953 1 98.56 208 LYS A N 1
ATOM 1689 C CA . LYS A 1 208 ? -4.719 -20.531 -17.703 1 98.56 208 LYS A CA 1
ATOM 1690 C C . LYS A 1 208 ? -5.582 -21.703 -17.25 1 98.56 208 LYS A C 1
ATOM 1692 O O . LYS A 1 208 ? -6.051 -22.484 -18.078 1 98.56 208 LYS A O 1
ATOM 1697 N N . VAL A 1 209 ? -5.785 -21.844 -15.984 1 98.88 209 VAL A N 1
ATOM 1698 C CA . VAL A 1 209 ? -6.59 -22.938 -15.445 1 98.88 209 VAL A CA 1
ATOM 1699 C C . VAL A 1 209 ? -8.023 -22.828 -15.969 1 98.88 209 VAL A C 1
ATOM 1701 O O . VAL A 1 209 ? -8.625 -23.828 -16.344 1 98.88 209 VAL A O 1
ATOM 1704 N N . ILE A 1 210 ? -8.57 -21.609 -15.977 1 98.94 210 ILE A N 1
ATOM 1705 C CA . ILE A 1 210 ? -9.914 -21.406 -16.5 1 98.94 210 ILE A CA 1
ATOM 1706 C C . ILE A 1 210 ? -9.969 -21.828 -17.969 1 98.94 210 ILE A C 1
ATOM 1708 O O . ILE A 1 210 ? -10.898 -22.516 -18.391 1 98.94 210 ILE A O 1
ATOM 1712 N N . GLN A 1 211 ? -8.977 -21.453 -18.734 1 98.62 211 GLN A N 1
ATOM 1713 C CA . GLN A 1 211 ? -8.906 -21.828 -20.156 1 98.62 211 GLN A CA 1
ATOM 1714 C C . GLN A 1 211 ? -8.828 -23.328 -20.312 1 98.62 211 GLN A C 1
ATOM 1716 O O . GLN A 1 211 ? -9.5 -23.906 -21.188 1 98.62 211 GLN A O 1
ATOM 1721 N N . LEU A 1 212 ? -8 -23.953 -19.531 1 98.56 212 LEU A N 1
ATOM 1722 C CA . LEU A 1 212 ? -7.836 -25.406 -19.594 1 98.56 212 LEU A CA 1
ATOM 1723 C C . LEU A 1 212 ? -9.133 -26.109 -19.234 1 98.56 212 LEU A C 1
ATOM 1725 O O . LEU A 1 212 ? -9.469 -27.141 -19.828 1 98.56 212 LEU A O 1
ATOM 1729 N N . ALA A 1 213 ? -9.805 -25.609 -18.219 1 98.88 213 ALA A N 1
ATOM 1730 C CA . ALA A 1 213 ? -11.094 -26.172 -17.844 1 98.88 213 ALA A CA 1
ATOM 1731 C C . ALA A 1 213 ? -12.062 -26.141 -19.031 1 98.88 213 ALA A C 1
ATOM 1733 O O . ALA A 1 213 ? -12.773 -27.125 -19.281 1 98.88 213 ALA A O 1
ATOM 1734 N N . GLU A 1 214 ? -12.078 -25.031 -19.703 1 98.44 214 GLU A N 1
ATOM 1735 C CA . GLU A 1 214 ? -12.922 -24.906 -20.875 1 98.44 214 GLU A CA 1
ATOM 1736 C C . GLU A 1 214 ? -12.531 -25.922 -21.953 1 98.44 214 GLU A C 1
ATOM 1738 O O . GLU A 1 214 ? -13.398 -26.562 -22.547 1 98.44 214 GLU A O 1
ATOM 1743 N N . GLU A 1 215 ? -11.289 -26.109 -22.156 1 98 215 GLU A N 1
ATOM 1744 C CA . GLU A 1 215 ? -10.797 -27.094 -23.125 1 98 215 GLU A CA 1
ATOM 1745 C C . GLU A 1 215 ? -11.219 -28.5 -22.75 1 98 215 GLU A C 1
ATOM 1747 O O . GLU A 1 215 ? -11.477 -29.344 -23.609 1 98 215 GLU A O 1
ATOM 1752 N N . LEU A 1 216 ? -11.289 -28.734 -21.5 1 98.31 216 LEU A N 1
ATOM 1753 C CA . LEU A 1 216 ? -11.633 -30.047 -20.984 1 98.31 216 LEU A CA 1
ATOM 1754 C C . LEU A 1 216 ? -13.141 -30.188 -20.828 1 98.31 216 LEU A C 1
ATOM 1756 O O . LEU A 1 216 ? -13.625 -31.203 -20.312 1 98.31 216 LEU A O 1
ATOM 1760 N N . GLN A 1 217 ? -13.875 -29.141 -21.203 1 98.31 217 GLN A N 1
ATOM 1761 C CA . GLN A 1 217 ? -15.328 -29.109 -21.125 1 98.31 217 GLN A CA 1
ATOM 1762 C C . GLN A 1 217 ? -15.812 -29.219 -19.688 1 98.31 217 GLN A C 1
ATOM 1764 O O . GLN A 1 217 ? -16.828 -29.844 -19.406 1 98.31 217 GLN A O 1
ATOM 1769 N N . ILE A 1 218 ? -15 -28.766 -18.781 1 98.69 218 ILE A N 1
ATOM 1770 C CA . ILE A 1 218 ? -15.406 -28.594 -17.391 1 98.69 218 ILE A CA 1
ATOM 1771 C C . ILE A 1 218 ? -16.109 -27.25 -17.234 1 98.69 218 ILE A C 1
ATOM 1773 O O . ILE A 1 218 ? -15.531 -26.188 -17.516 1 98.69 218 ILE A O 1
ATOM 1777 N N . PRO A 1 219 ? -17.375 -27.234 -16.828 1 98.75 219 PRO A N 1
ATOM 1778 C CA . PRO A 1 219 ? -18.047 -25.953 -16.625 1 98.75 219 PRO A CA 1
ATOM 1779 C C . PRO A 1 219 ? -17.344 -25.078 -15.594 1 98.75 219 PRO A C 1
ATOM 1781 O O . PRO A 1 219 ? -16.922 -25.562 -14.547 1 98.75 219 PRO A O 1
ATOM 1784 N N . VAL A 1 220 ? -17.219 -23.797 -15.891 1 98.88 220 VAL A N 1
ATOM 1785 C CA . VAL A 1 220 ? -16.562 -22.844 -15 1 98.88 220 VAL A CA 1
ATOM 1786 C C . VAL A 1 220 ? -17.562 -21.766 -14.562 1 98.88 220 VAL A C 1
ATOM 1788 O O . VAL A 1 220 ? -18.328 -21.25 -15.383 1 98.88 220 VAL A O 1
ATOM 1791 N N . ARG A 1 221 ? -17.609 -21.438 -13.32 1 98.81 221 ARG A N 1
ATOM 1792 C CA . ARG A 1 221 ? -18.391 -20.344 -12.773 1 98.81 221 ARG A CA 1
ATOM 1793 C C . ARG A 1 221 ? -17.516 -19.344 -12.039 1 98.81 221 ARG A C 1
ATOM 1795 O O . ARG A 1 221 ? -16.922 -19.672 -11 1 98.81 221 ARG A O 1
ATOM 1802 N N . GLU A 1 222 ? -17.391 -18.188 -12.609 1 98.81 222 GLU A N 1
ATOM 1803 C CA . GLU A 1 222 ? -16.781 -17.047 -11.93 1 98.81 222 GLU A CA 1
ATOM 1804 C C . GLU A 1 222 ? -17.844 -16.141 -11.297 1 98.81 222 GLU A C 1
ATOM 1806 O O . GLU A 1 222 ? -18.875 -15.867 -11.914 1 98.81 222 GLU A O 1
ATOM 1811 N N . GLY A 1 223 ? -17.609 -15.766 -10.062 1 98.62 223 GLY A N 1
ATOM 1812 C CA . GLY A 1 223 ? -18.641 -14.914 -9.484 1 98.62 223 GLY A CA 1
ATOM 1813 C C . GLY A 1 223 ? -18.391 -14.594 -8.023 1 98.62 223 GLY A C 1
ATOM 1814 O O . GLY A 1 223 ? -17.25 -14.664 -7.547 1 98.62 223 GLY A O 1
ATOM 1815 N N . ARG A 1 224 ? -19.438 -14.078 -7.465 1 98.69 224 ARG A N 1
ATOM 1816 C CA . ARG A 1 224 ? -19.5 -13.773 -6.039 1 98.69 224 ARG A CA 1
ATOM 1817 C C . ARG A 1 224 ? -20.016 -14.961 -5.242 1 98.69 224 ARG A C 1
ATOM 1819 O O . ARG A 1 224 ? -21.109 -15.461 -5.504 1 98.69 224 ARG A O 1
ATOM 1826 N N . PHE A 1 225 ? -19.203 -15.453 -4.293 1 98.88 225 PHE A N 1
ATOM 1827 C CA . PHE A 1 225 ? -19.578 -16.625 -3.504 1 98.88 225 PHE A CA 1
ATOM 1828 C C . PHE A 1 225 ? -19.297 -16.391 -2.025 1 98.88 225 PHE A C 1
ATOM 1830 O O . PHE A 1 225 ? -18.297 -15.75 -1.668 1 98.88 225 PHE A O 1
ATOM 1837 N N . MET A 1 226 ? -20.141 -16.938 -1.226 1 98.75 226 MET A N 1
ATOM 1838 C CA . MET A 1 226 ? -19.938 -16.891 0.22 1 98.75 226 MET A CA 1
ATOM 1839 C C . MET A 1 226 ? -19.047 -18.047 0.677 1 98.75 226 MET A C 1
ATOM 1841 O O . MET A 1 226 ? -18.969 -19.078 0.007 1 98.75 226 MET A O 1
ATOM 1845 N N . ALA A 1 227 ? -18.438 -17.875 1.844 1 98.56 227 ALA A N 1
ATOM 1846 C CA . ALA A 1 227 ? -17.516 -18.859 2.396 1 98.56 227 ALA A CA 1
ATOM 1847 C C . ALA A 1 227 ? -18.188 -20.234 2.5 1 98.56 227 ALA A C 1
ATOM 1849 O O . ALA A 1 227 ? -17.562 -21.266 2.209 1 98.56 227 ALA A O 1
ATOM 1850 N N . TRP A 1 228 ? -19.438 -20.281 2.889 1 98.06 228 TRP A N 1
ATOM 1851 C CA . TRP A 1 228 ? -20.125 -21.547 3.115 1 98.06 228 TRP A CA 1
ATOM 1852 C C . TRP A 1 228 ? -20.266 -22.328 1.814 1 98.06 228 TRP A C 1
ATOM 1854 O O . TRP A 1 228 ? -20.391 -23.547 1.832 1 98.06 228 TRP A O 1
ATOM 1864 N N . GLU A 1 229 ? -20.328 -21.625 0.667 1 98.62 229 GLU A N 1
ATOM 1865 C CA . GLU A 1 229 ? -20.422 -22.312 -0.621 1 98.62 229 GLU A CA 1
ATOM 1866 C C . GLU A 1 229 ? -19.172 -23.141 -0.889 1 98.62 229 GLU A C 1
ATOM 1868 O O . GLU A 1 229 ? -19.266 -24.281 -1.348 1 98.62 229 GLU A O 1
ATOM 1873 N N . LEU A 1 230 ? -18.016 -22.609 -0.57 1 98.88 230 LEU A N 1
ATOM 1874 C CA . LEU A 1 230 ? -16.766 -23.328 -0.729 1 98.88 230 LEU A CA 1
ATOM 1875 C C . LEU A 1 230 ? -16.688 -24.5 0.247 1 98.88 230 LEU A C 1
ATOM 1877 O O . LEU A 1 230 ? -16.141 -25.562 -0.081 1 98.88 230 LEU A O 1
ATOM 1881 N N . GLU A 1 231 ? -17.266 -24.359 1.394 1 98.75 231 GLU A N 1
ATOM 1882 C CA . GLU A 1 231 ? -17.234 -25.391 2.416 1 98.75 231 GLU A CA 1
ATOM 1883 C C . GLU A 1 231 ? -18.016 -26.641 1.977 1 98.75 231 GLU A C 1
ATOM 1885 O O . GLU A 1 231 ? -17.875 -27.703 2.572 1 98.75 231 GLU A O 1
ATOM 1890 N N . GLN A 1 232 ? -18.766 -26.531 0.94 1 98.62 232 GLN A N 1
ATOM 1891 C CA . GLN A 1 232 ? -19.547 -27.656 0.425 1 98.62 232 GLN A CA 1
ATOM 1892 C C . GLN A 1 232 ? -18.828 -28.328 -0.742 1 98.62 232 GLN A C 1
ATOM 1894 O O . GLN A 1 232 ? -19.344 -29.281 -1.339 1 98.62 232 GLN A O 1
ATOM 1899 N N . ALA A 1 233 ? -17.688 -27.922 -1.088 1 98.88 233 ALA A N 1
ATOM 1900 C CA . ALA A 1 233 ? -16.969 -28.359 -2.285 1 98.88 233 ALA A CA 1
ATOM 1901 C C . ALA A 1 233 ? -16.484 -29.797 -2.139 1 98.88 233 ALA A C 1
ATOM 1903 O O . ALA A 1 233 ? -16.25 -30.266 -1.022 1 98.88 233 ALA A O 1
ATOM 1904 N N . ASP A 1 234 ? -16.297 -30.453 -3.256 1 98.81 234 ASP A N 1
ATOM 1905 C CA . ASP A 1 234 ? -15.672 -31.781 -3.324 1 98.81 234 ASP A CA 1
ATOM 1906 C C . ASP A 1 234 ? -14.148 -31.656 -3.35 1 98.81 234 ASP A C 1
ATOM 1908 O O . ASP A 1 234 ? -13.445 -32.469 -2.736 1 98.81 234 ASP A O 1
ATOM 1912 N N . GLU A 1 235 ? -13.656 -30.75 -4.09 1 98.94 235 GLU A N 1
ATOM 1913 C CA . GLU A 1 235 ? -12.234 -30.453 -4.25 1 98.94 235 GLU A CA 1
ATOM 1914 C C . GLU A 1 235 ? -11.945 -28.969 -4.043 1 98.94 235 GLU A C 1
ATOM 1916 O O . GLU A 1 235 ? -12.828 -28.125 -4.227 1 98.94 235 GLU A O 1
ATOM 1921 N N . CYS A 1 236 ? -10.781 -28.656 -3.623 1 98.94 236 CYS A N 1
ATOM 1922 C CA . CYS A 1 236 ? -10.305 -27.281 -3.451 1 98.94 236 CYS A CA 1
ATOM 1923 C C . CYS A 1 236 ? -8.812 -27.188 -3.748 1 98.94 236 CYS A C 1
ATOM 1925 O O . CYS A 1 236 ? -8.039 -28.062 -3.365 1 98.94 236 CYS A O 1
ATOM 1927 N N . PHE A 1 237 ? -8.422 -26.172 -4.477 1 98.94 237 PHE A N 1
ATOM 1928 C CA . PHE A 1 237 ? -7.004 -25.938 -4.719 1 98.94 237 PHE A CA 1
ATOM 1929 C C . PHE A 1 237 ? -6.727 -24.453 -4.953 1 98.94 237 PHE A C 1
ATOM 1931 O O . PHE A 1 237 ? -7.652 -23.672 -5.125 1 98.94 237 PHE A O 1
ATOM 1938 N N . ILE A 1 238 ? -5.469 -24.078 -4.883 1 98.94 238 ILE A N 1
ATOM 1939 C CA . ILE A 1 238 ? -5.039 -22.719 -5.152 1 98.94 238 ILE A CA 1
ATOM 1940 C C . ILE A 1 238 ? -4.043 -22.703 -6.309 1 98.94 238 ILE A C 1
ATOM 1942 O O . ILE A 1 238 ? -3.502 -23.75 -6.68 1 98.94 238 ILE A O 1
ATOM 1946 N N . THR A 1 239 ? -3.887 -21.562 -6.91 1 98.88 239 THR A N 1
ATOM 1947 C CA . THR A 1 239 ? -2.918 -21.422 -7.988 1 98.88 239 THR A CA 1
ATOM 1948 C C . THR A 1 239 ? -1.945 -20.281 -7.691 1 98.88 239 THR A C 1
ATOM 1950 O O . THR A 1 239 ? -2.338 -19.25 -7.145 1 98.88 239 THR A O 1
ATOM 1953 N N . THR A 1 240 ? -0.722 -20.453 -7.969 1 97.62 240 THR A N 1
ATOM 1954 C CA . THR A 1 240 ? 0.332 -19.438 -7.977 1 97.62 240 THR A CA 1
ATOM 1955 C C . THR A 1 240 ? 1.252 -19.625 -9.18 1 97.62 240 THR A C 1
ATOM 1957 O O . THR A 1 240 ? 1.268 -20.688 -9.797 1 97.62 240 THR A O 1
ATOM 1960 N N . ALA A 1 241 ? 1.972 -18.625 -9.469 1 96.94 241 ALA A N 1
ATOM 1961 C CA . ALA A 1 241 ? 2.861 -18.656 -10.633 1 96.94 241 ALA A CA 1
ATOM 1962 C C . ALA A 1 241 ? 3.992 -19.672 -10.414 1 96.94 241 ALA A C 1
ATOM 1964 O O . ALA A 1 241 ? 4.473 -20.281 -11.367 1 96.94 241 ALA A O 1
ATOM 1965 N N . VAL A 1 242 ? 4.336 -19.906 -9.148 1 96.25 242 VAL A N 1
ATOM 1966 C CA . VAL A 1 242 ? 5.52 -20.719 -8.867 1 96.25 242 VAL A CA 1
ATOM 1967 C C . VAL A 1 242 ? 5.102 -22.141 -8.492 1 96.25 242 VAL A C 1
ATOM 1969 O O . VAL A 1 242 ? 5.645 -23.109 -9.016 1 96.25 242 VAL A O 1
ATOM 1972 N N . GLN A 1 243 ? 4.105 -22.281 -7.672 1 96.56 243 GLN A N 1
ATOM 1973 C CA . GLN A 1 243 ? 3.729 -23.609 -7.168 1 96.56 243 GLN A CA 1
ATOM 1974 C C . GLN A 1 243 ? 2.67 -24.25 -8.055 1 96.56 243 GLN A C 1
ATOM 1976 O O . GLN A 1 243 ? 2.268 -25.391 -7.82 1 96.56 243 GLN A O 1
ATOM 1981 N N . GLU A 1 244 ? 2.23 -23.516 -9.102 1 97.88 244 GLU A N 1
ATOM 1982 C CA . GLU A 1 244 ? 1.271 -24.062 -10.055 1 97.88 244 GLU A CA 1
ATOM 1983 C C . GLU A 1 244 ? -0.081 -24.312 -9.398 1 97.88 244 GLU A C 1
ATOM 1985 O O . GLU A 1 244 ? -0.708 -23.391 -8.875 1 97.88 244 GLU A O 1
ATOM 1990 N N . LEU A 1 245 ? -0.652 -25.484 -9.484 1 98.75 245 LEU A N 1
ATOM 1991 C CA . LEU A 1 245 ? -1.879 -25.844 -8.781 1 98.75 245 LEU A CA 1
ATOM 1992 C C . LEU A 1 245 ? -1.567 -26.625 -7.504 1 98.75 245 LEU A C 1
ATOM 1994 O O . LEU A 1 245 ? -0.904 -27.656 -7.547 1 98.75 245 LEU A O 1
ATOM 1998 N N . VAL A 1 246 ? -1.999 -26.141 -6.316 1 98.81 246 VAL A N 1
ATOM 1999 C CA . VAL A 1 246 ? -1.738 -26.766 -5.023 1 98.81 246 VAL A CA 1
ATOM 2000 C C . VAL A 1 246 ? -3.053 -27.219 -4.395 1 98.81 246 VAL A C 1
ATOM 2002 O O . VAL A 1 246 ? -3.92 -26.406 -4.086 1 98.81 246 VAL A O 1
ATOM 2005 N N . PRO A 1 247 ? -3.209 -28.5 -4.219 1 98.88 247 PRO A N 1
ATOM 2006 C CA . PRO A 1 247 ? -4.469 -28.969 -3.641 1 98.88 247 PRO A CA 1
ATOM 2007 C C . PRO A 1 247 ? -4.621 -28.594 -2.168 1 98.88 247 PRO A C 1
ATOM 2009 O O . PRO A 1 247 ? -3.637 -28.594 -1.424 1 98.88 247 PRO A O 1
ATOM 2012 N N . ILE A 1 248 ? -5.805 -28.281 -1.747 1 98.94 248 ILE A N 1
ATOM 2013 C CA . ILE A 1 248 ? -6.168 -28 -0.362 1 98.94 248 ILE A CA 1
ATOM 2014 C C . ILE A 1 248 ? -6.918 -29.188 0.225 1 98.94 248 ILE A C 1
ATOM 2016 O O . ILE A 1 248 ? -7.926 -29.641 -0.329 1 98.94 248 ILE A O 1
ATOM 2020 N N . SER A 1 249 ? -6.402 -29.672 1.293 1 98.81 249 SER A N 1
ATOM 2021 C CA . SER A 1 249 ? -6.969 -30.906 1.858 1 98.81 249 SER A CA 1
ATOM 2022 C C . SER A 1 249 ? -8.141 -30.594 2.779 1 98.81 249 SER A C 1
ATOM 2024 O O . SER A 1 249 ? -9.047 -31.422 2.943 1 98.81 249 SER A O 1
ATOM 2026 N N . ARG A 1 250 ? -8.062 -29.391 3.418 1 98.69 250 ARG A N 1
ATOM 2027 C CA . ARG A 1 250 ? -9.141 -29.031 4.336 1 98.69 250 ARG A CA 1
ATOM 2028 C C . ARG A 1 250 ? -9.141 -27.547 4.637 1 98.69 250 ARG A C 1
ATOM 2030 O O . ARG A 1 250 ? -8.117 -26.875 4.488 1 98.69 250 ARG A O 1
ATOM 2037 N N . ILE A 1 251 ? -10.227 -27.078 5.125 1 98.62 251 ILE A N 1
ATOM 2038 C CA . ILE A 1 251 ? -10.398 -25.766 5.734 1 98.62 251 ILE A CA 1
ATOM 2039 C C . ILE A 1 251 ? -11.211 -25.891 7.02 1 98.62 251 ILE A C 1
ATOM 2041 O O . ILE A 1 251 ? -12.383 -26.281 6.988 1 98.62 251 ILE A O 1
ATOM 2045 N N . GLY A 1 252 ? -10.57 -25.531 8.109 1 96 252 GLY A N 1
ATOM 2046 C CA . GLY A 1 252 ? -11.203 -25.859 9.375 1 96 252 GLY A CA 1
ATOM 2047 C C . GLY A 1 252 ? -11.508 -27.328 9.539 1 96 252 GLY A C 1
ATOM 2048 O O . GLY A 1 252 ? -10.617 -28.172 9.406 1 96 252 GLY A O 1
ATOM 2049 N N . GLU A 1 253 ? -12.797 -27.641 9.719 1 97.12 253 GLU A N 1
ATOM 2050 C CA . GLU A 1 253 ? -13.219 -29.031 9.93 1 97.12 253 GLU A CA 1
ATOM 2051 C C . GLU A 1 253 ? -13.672 -29.672 8.617 1 97.12 253 GLU A C 1
ATOM 2053 O O . GLU A 1 253 ? -13.914 -30.875 8.562 1 97.12 253 GLU A O 1
ATOM 2058 N N . VAL A 1 254 ? -13.773 -28.906 7.594 1 98.44 254 VAL A N 1
ATOM 2059 C CA . VAL A 1 254 ? -14.242 -29.391 6.301 1 98.44 254 VAL A CA 1
ATOM 2060 C C . VAL A 1 254 ? -13.086 -30.047 5.539 1 98.44 254 VAL A C 1
ATOM 2062 O O . VAL A 1 254 ? -12.016 -29.438 5.395 1 98.44 254 VAL A O 1
ATOM 2065 N N . ARG A 1 255 ? -13.297 -31.234 5.012 1 98.62 255 ARG A N 1
ATOM 2066 C CA . ARG A 1 255 ? -12.273 -31.938 4.254 1 98.62 255 ARG A CA 1
ATOM 2067 C C . ARG A 1 255 ? -12.617 -31.969 2.768 1 98.62 255 ARG A C 1
ATOM 2069 O O . ARG A 1 255 ? -13.789 -32.062 2.398 1 98.62 255 ARG A O 1
ATOM 2076 N N . PHE A 1 256 ? -11.625 -31.938 1.932 1 98.88 256 PHE A N 1
ATOM 2077 C CA . PHE A 1 256 ? -11.734 -32.062 0.484 1 98.88 256 PHE A CA 1
ATOM 2078 C C . PHE A 1 256 ? -10.945 -33.281 -0.015 1 98.88 256 PHE A C 1
ATOM 2080 O O . PHE A 1 256 ? -10.266 -33.938 0.765 1 98.88 256 PHE A O 1
ATOM 2087 N N . ALA A 1 257 ? -11.016 -33.562 -1.262 1 98.62 257 ALA A N 1
ATOM 2088 C CA . ALA A 1 257 ? -10.336 -34.719 -1.836 1 98.62 257 ALA A CA 1
ATOM 2089 C C . ALA A 1 257 ? -8.82 -34.531 -1.845 1 98.62 257 ALA A C 1
ATOM 2091 O O . ALA A 1 257 ? -8.062 -35.5 -1.982 1 98.62 257 ALA A O 1
ATOM 2092 N N . GLY A 1 258 ? -8.398 -33.219 -1.742 1 98.25 258 GLY A N 1
ATOM 2093 C CA . GLY A 1 258 ? -6.973 -32.938 -1.748 1 98.25 258 GLY A CA 1
ATOM 2094 C C . GLY A 1 258 ? -6.281 -33.406 -3.021 1 98.25 258 GLY A C 1
ATOM 2095 O O . GLY A 1 258 ? -6.754 -33.125 -4.125 1 98.25 258 GLY A O 1
ATOM 2096 N N . SER A 1 259 ? -5.16 -34.062 -2.871 1 98 259 SER A N 1
ATOM 2097 C CA . SER A 1 259 ? -4.344 -34.469 -4.008 1 98 259 SER A CA 1
ATOM 2098 C C . SER A 1 259 ? -5.004 -35.594 -4.781 1 98 259 SER A C 1
ATOM 2100 O O . SER A 1 259 ? -4.59 -35.906 -5.898 1 98 259 SER A O 1
ATOM 2102 N N . GLU A 1 260 ? -6.023 -36.094 -4.242 1 98.12 260 GLU A N 1
ATOM 2103 C CA . GLU A 1 260 ? -6.711 -37.219 -4.902 1 98.12 260 GLU A CA 1
ATOM 2104 C C . GLU A 1 260 ? -7.906 -36.719 -5.711 1 98.12 260 GLU A C 1
ATOM 2106 O O . GLU A 1 260 ? -8.594 -37.5 -6.363 1 98.12 260 GLU A O 1
ATOM 2111 N N . GLY A 1 261 ? -8.156 -35.438 -5.652 1 98.38 261 GLY A N 1
ATOM 2112 C CA . GLY A 1 261 ? -9.258 -34.906 -6.43 1 98.38 261 GLY A CA 1
ATOM 2113 C C . GLY A 1 261 ? -9.141 -35.188 -7.914 1 98.38 261 GLY A C 1
ATOM 2114 O O . GLY A 1 261 ? -8.102 -34.906 -8.523 1 98.38 261 GLY A O 1
ATOM 2115 N N . ARG A 1 262 ? -10.188 -35.688 -8.453 1 98.25 262 ARG A N 1
ATOM 2116 C CA . ARG A 1 262 ? -10.18 -36.125 -9.844 1 98.25 262 ARG A CA 1
ATOM 2117 C C . ARG A 1 262 ? -9.984 -34.938 -10.789 1 98.25 262 ARG A C 1
ATOM 2119 O O . ARG A 1 262 ? -9.141 -35 -11.688 1 98.25 262 ARG A O 1
ATOM 2126 N N . LEU A 1 263 ? -10.742 -33.906 -10.625 1 98.69 263 LEU A N 1
ATOM 2127 C CA . LEU A 1 263 ? -10.672 -32.781 -11.539 1 98.69 263 LEU A CA 1
ATOM 2128 C C . LEU A 1 263 ? -9.422 -31.953 -11.281 1 98.69 263 LEU A C 1
ATOM 2130 O O . LEU A 1 263 ? -8.844 -31.391 -12.219 1 98.69 263 LEU A O 1
ATOM 2134 N N . TYR A 1 264 ? -9.023 -31.875 -10.016 1 98.69 264 TYR A N 1
ATOM 2135 C CA . TYR A 1 264 ? -7.738 -31.25 -9.711 1 98.69 264 TYR A CA 1
ATOM 2136 C C . TYR A 1 264 ? -6.617 -31.922 -10.5 1 98.69 264 TYR A C 1
ATOM 2138 O O . TYR A 1 264 ? -5.84 -31.25 -11.18 1 98.69 264 TYR A O 1
ATOM 2146 N N . LYS A 1 265 ? -6.535 -33.219 -10.406 1 98.5 265 LYS A N 1
ATOM 2147 C CA . LYS A 1 265 ? -5.48 -34 -11.078 1 98.5 265 LYS A CA 1
ATOM 2148 C C . LYS A 1 265 ? -5.527 -33.781 -12.594 1 98.5 265 LYS A C 1
ATOM 2150 O O . LYS A 1 265 ? -4.492 -33.594 -13.234 1 98.5 265 LYS A O 1
ATOM 2155 N N . LYS A 1 266 ? -6.715 -33.844 -13.078 1 98.62 266 LYS A N 1
ATOM 2156 C CA . LYS A 1 266 ? -6.895 -33.656 -14.516 1 98.62 266 LYS A CA 1
ATOM 2157 C C . LYS A 1 266 ? -6.402 -32.281 -14.961 1 98.62 266 LYS A C 1
ATOM 2159 O O . LYS A 1 266 ? -5.68 -32.156 -15.953 1 98.62 266 LYS A O 1
ATOM 2164 N N . LEU A 1 267 ? -6.773 -31.25 -14.242 1 98.81 267 LEU A N 1
ATOM 2165 C CA . LEU A 1 267 ? -6.387 -29.875 -14.555 1 98.81 267 LEU A CA 1
ATOM 2166 C C . LEU A 1 267 ? -4.883 -29.688 -14.398 1 98.81 267 LEU A C 1
ATOM 2168 O O . LEU A 1 267 ? -4.242 -29.047 -15.234 1 98.81 267 LEU A O 1
ATOM 2172 N N . HIS A 1 268 ? -4.34 -30.219 -13.328 1 98.56 268 HIS A N 1
ATOM 2173 C CA . HIS A 1 268 ? -2.908 -30.078 -13.086 1 98.56 268 HIS A CA 1
ATOM 2174 C C . HIS A 1 268 ? -2.098 -30.766 -14.18 1 98.56 268 HIS A C 1
ATOM 2176 O O . HIS A 1 268 ? -1.104 -30.219 -14.664 1 98.56 268 HIS A O 1
ATOM 2182 N N . GLN A 1 269 ? -2.506 -31.953 -14.57 1 97.88 269 GLN A N 1
ATOM 2183 C CA . GLN A 1 269 ? -1.836 -32.688 -15.641 1 97.88 269 GLN A CA 1
ATOM 2184 C C . GLN A 1 269 ? -1.886 -31.906 -16.953 1 97.88 269 GLN A C 1
ATOM 2186 O O . GLN A 1 269 ? -0.879 -31.797 -17.656 1 97.88 269 GLN A O 1
ATOM 2191 N N . LYS A 1 270 ? -3.051 -31.422 -17.234 1 98.19 270 LYS A N 1
ATOM 2192 C CA . LYS A 1 270 ? -3.197 -30.641 -18.453 1 98.19 270 LYS A CA 1
ATOM 2193 C C . LYS A 1 270 ? -2.334 -29.375 -18.422 1 98.19 270 LYS A C 1
ATOM 2195 O O . LYS A 1 270 ? -1.793 -28.953 -19.438 1 98.19 270 LYS A O 1
ATOM 2200 N N . TYR A 1 271 ? -2.254 -28.766 -17.281 1 98.12 271 TYR A N 1
ATOM 2201 C CA . TYR A 1 271 ? -1.403 -27.594 -17.109 1 98.12 271 TYR A CA 1
ATOM 2202 C C . TYR A 1 271 ? 0.05 -27.922 -17.422 1 98.12 271 TYR A C 1
ATOM 2204 O O . TYR A 1 271 ? 0.713 -27.172 -18.156 1 98.12 271 TYR A O 1
ATOM 2212 N N . LEU A 1 272 ? 0.492 -29.016 -16.953 1 96.62 272 LEU A N 1
ATOM 2213 C CA . LEU A 1 272 ? 1.866 -29.453 -17.188 1 96.62 272 LEU A CA 1
ATOM 2214 C C . LEU A 1 272 ? 2.084 -29.766 -18.672 1 96.62 272 LEU A C 1
ATOM 2216 O O . LEU A 1 272 ? 3.15 -29.484 -19.219 1 96.62 272 LEU A O 1
ATOM 2220 N N . GLN A 1 273 ? 1.125 -30.359 -19.234 1 96.69 273 GLN A N 1
ATOM 2221 C CA . GLN A 1 273 ? 1.212 -30.641 -20.672 1 96.69 273 GLN A CA 1
ATOM 2222 C C . GLN A 1 273 ? 1.354 -29.344 -21.469 1 96.69 273 GLN A C 1
ATOM 2224 O O . GLN A 1 273 ? 2.125 -29.281 -22.438 1 96.69 273 GLN A O 1
ATOM 2229 N N . LYS A 1 274 ? 0.577 -28.359 -21.047 1 95.75 274 LYS A N 1
ATOM 2230 C CA . LYS A 1 274 ? 0.653 -27.062 -21.719 1 95.75 274 LYS A CA 1
ATOM 2231 C C . LYS A 1 274 ? 2.035 -26.438 -21.547 1 95.75 274 LYS A C 1
ATOM 2233 O O . LYS A 1 274 ? 2.559 -25.812 -22.469 1 95.75 274 LYS A O 1
ATOM 2238 N N . ILE A 1 275 ? 2.592 -26.578 -20.375 1 95.5 275 ILE A N 1
ATOM 2239 C CA . ILE A 1 275 ? 3.932 -26.062 -20.109 1 95.5 275 ILE A CA 1
ATOM 2240 C C . ILE A 1 275 ? 4.938 -26.75 -21.047 1 95.5 275 ILE A C 1
ATOM 2242 O O . ILE A 1 275 ? 5.777 -26.078 -21.656 1 95.5 275 ILE A O 1
ATOM 2246 N N . VAL A 1 276 ? 4.852 -28.016 -21.188 1 93.19 276 VAL A N 1
ATOM 2247 C CA . VAL A 1 276 ? 5.754 -28.797 -22.031 1 93.19 276 VAL A CA 1
ATOM 2248 C C . VAL A 1 276 ? 5.613 -28.359 -23.484 1 93.19 276 VAL A C 1
ATOM 2250 O O . VAL A 1 276 ? 6.609 -28.234 -24.203 1 93.19 276 VAL A O 1
ATOM 2253 N N . MET A 1 277 ? 4.434 -28.109 -23.859 1 91.5 277 MET A N 1
ATOM 2254 C CA . MET A 1 277 ? 4.184 -27.672 -25.234 1 91.5 277 MET A CA 1
ATOM 2255 C C . MET A 1 277 ? 4.816 -26.312 -25.484 1 91.5 277 MET A C 1
ATOM 2257 O O . MET A 1 277 ? 5.348 -26.078 -26.578 1 91.5 277 MET A O 1
ATOM 2261 N N . CYS A 1 278 ? 4.691 -25.453 -24.516 1 88.75 278 CYS A N 1
ATOM 2262 C CA . CYS A 1 278 ? 5.27 -24.109 -24.641 1 88.75 278 CYS A CA 1
ATOM 2263 C C . CYS A 1 278 ? 6.785 -24.188 -24.766 1 88.75 278 CYS A C 1
ATOM 2265 O O . CYS A 1 278 ? 7.402 -23.328 -25.406 1 88.75 278 CYS A O 1
ATOM 2267 N N . LEU A 1 279 ? 7.418 -25.156 -24.156 1 89.38 279 LEU A N 1
ATOM 2268 C CA . LEU A 1 279 ? 8.867 -25.312 -24.188 1 89.38 279 LEU A CA 1
ATOM 2269 C C . LEU A 1 279 ? 9.328 -25.875 -25.516 1 89.38 279 LEU A C 1
ATOM 2271 O O . LEU A 1 279 ? 10.492 -25.719 -25.891 1 89.38 279 LEU A O 1
ATOM 2275 N N . GLY A 1 280 ? 8.344 -26.172 -26.516 1 74.62 280 GLY A N 1
ATOM 2276 C CA . GLY A 1 280 ? 8.68 -26.797 -27.781 1 74.62 280 GLY A CA 1
ATOM 2277 C C . GLY A 1 280 ? 8.922 -28.281 -27.672 1 74.62 280 GLY A C 1
ATOM 2278 O O . GLY A 1 280 ? 9.109 -28.812 -26.562 1 74.62 280 GLY A O 1
ATOM 2279 N N . ASP A 1 281 ? 8.43 -29.297 -28.641 1 54.06 281 ASP A N 1
ATOM 2280 C CA . ASP A 1 281 ? 8.461 -30.75 -28.812 1 54.06 281 ASP A CA 1
ATOM 2281 C C . ASP A 1 281 ? 9.789 -31.328 -28.328 1 54.06 281 ASP A C 1
ATOM 2283 O O . ASP A 1 281 ? 10.039 -32.531 -28.469 1 54.06 281 ASP A O 1
ATOM 2287 N N . ARG A 1 282 ? 10.797 -30.75 -28.016 1 47.31 282 ARG A N 1
ATOM 2288 C CA . ARG A 1 282 ? 11.93 -31.641 -27.781 1 47.31 282 ARG A CA 1
ATOM 2289 C C . ARG A 1 282 ? 11.734 -32.438 -26.516 1 47.31 282 ARG A C 1
ATOM 2291 O O . ARG A 1 282 ? 12.039 -33.656 -26.484 1 47.31 282 ARG A O 1
ATOM 2298 N N . HIS A 1 283 ? 11.656 -31.953 -25.141 1 42.59 283 HIS A N 1
ATOM 2299 C CA . HIS A 1 283 ? 11.836 -32.688 -23.891 1 42.59 283 HIS A CA 1
ATOM 2300 C C . HIS A 1 283 ? 10.492 -33 -23.25 1 42.59 283 HIS A C 1
ATOM 2302 O O . HIS A 1 283 ? 10.359 -33 -22.031 1 42.59 283 HIS A O 1
ATOM 2308 N N . VAL A 1 284 ? 9.438 -33.438 -23.875 1 42.12 284 VAL A N 1
ATOM 2309 C CA . VAL A 1 284 ? 8.156 -33.844 -23.297 1 42.12 284 VAL A CA 1
ATOM 2310 C C . VAL A 1 284 ? 8.375 -34.875 -22.219 1 42.12 284 VAL A C 1
ATOM 2312 O O . VAL A 1 284 ? 7.469 -35.188 -21.438 1 42.12 284 VAL A O 1
ATOM 2315 N N . ARG A 1 285 ? 9.438 -35.875 -22.219 1 41.44 285 ARG A N 1
ATOM 2316 C CA . ARG A 1 285 ? 9.414 -37.094 -21.422 1 41.44 285 ARG A CA 1
ATOM 2317 C C . ARG A 1 285 ? 9.484 -36.781 -19.938 1 41.44 285 ARG A C 1
ATOM 2319 O O . ARG A 1 285 ? 9.227 -37.625 -19.078 1 41.44 285 ARG A O 1
ATOM 2326 N N . LYS A 1 286 ? 10.414 -35.812 -19.484 1 47.53 286 LYS A N 1
ATOM 2327 C CA . LYS A 1 286 ? 10.781 -35.875 -18.062 1 47.53 286 LYS A CA 1
ATOM 2328 C C . LYS A 1 286 ? 9.852 -35 -17.219 1 47.53 286 LYS A C 1
ATOM 2330 O O . LYS A 1 286 ? 10.133 -34.75 -16.047 1 47.53 286 LYS A O 1
ATOM 2335 N N . LEU A 1 287 ? 8.867 -34.219 -17.75 1 41.19 287 LEU A N 1
ATOM 2336 C CA . LEU A 1 287 ? 8.117 -33.469 -16.75 1 41.19 287 LEU A CA 1
ATOM 2337 C C . LEU A 1 287 ? 7.008 -34.312 -16.141 1 41.19 287 LEU A C 1
ATOM 2339 O O . LEU A 1 287 ? 6.289 -35.031 -16.859 1 41.19 287 LEU A O 1
ATOM 2343 N N . MET B 1 1 ? 21.484 17.438 2.299 1 84.88 1 MET B N 1
ATOM 2344 C CA . MET B 1 1 ? 20.781 17.562 3.574 1 84.88 1 MET B CA 1
ATOM 2345 C C . MET B 1 1 ? 21.078 16.359 4.477 1 84.88 1 MET B C 1
ATOM 2347 O O . MET B 1 1 ? 21.312 15.258 3.994 1 84.88 1 MET B O 1
ATOM 2351 N N . LEU B 1 2 ? 21.188 16.656 5.742 1 92.19 2 LEU B N 1
ATOM 2352 C CA . LEU B 1 2 ? 21.484 15.625 6.73 1 92.19 2 LEU B CA 1
ATOM 2353 C C . LEU B 1 2 ? 20.234 14.859 7.113 1 92.19 2 LEU B C 1
ATOM 2355 O O . LEU B 1 2 ? 19.172 15.461 7.316 1 92.19 2 LEU B O 1
ATOM 2359 N N . CYS B 1 3 ? 20.344 13.531 7.102 1 96.69 3 CYS B N 1
ATOM 2360 C CA . CYS B 1 3 ? 19.281 12.648 7.57 1 96.69 3 CYS B CA 1
ATOM 2361 C C . CYS B 1 3 ? 19.766 11.789 8.734 1 96.69 3 CYS B C 1
ATOM 2363 O O . CYS B 1 3 ? 20.953 11.789 9.062 1 96.69 3 CYS B O 1
ATOM 2365 N N . TRP B 1 4 ? 18.875 11.25 9.422 1 98.62 4 TRP B N 1
ATOM 2366 C CA . TRP B 1 4 ? 19.188 10.297 10.477 1 98.62 4 TRP B CA 1
ATOM 2367 C C . TRP B 1 4 ? 18.609 8.922 10.156 1 98.62 4 TRP B C 1
ATOM 2369 O O . TRP B 1 4 ? 17.422 8.789 9.836 1 98.62 4 TRP B O 1
ATOM 2379 N N . MET B 1 5 ? 19.469 7.891 10.109 1 98.62 5 MET B N 1
ATOM 2380 C CA . MET B 1 5 ? 19.031 6.535 9.789 1 98.62 5 MET B CA 1
ATOM 2381 C C . MET B 1 5 ? 19.641 5.523 10.75 1 98.62 5 MET B C 1
ATOM 2383 O O . MET B 1 5 ? 20.859 5.422 10.859 1 98.62 5 MET B O 1
ATOM 2387 N N . ASN B 1 6 ? 18.797 4.824 11.453 1 98.38 6 ASN B N 1
ATOM 2388 C CA . ASN B 1 6 ? 19.203 3.74 12.344 1 98.38 6 ASN B CA 1
ATOM 2389 C C . ASN B 1 6 ? 20.297 4.184 13.297 1 98.38 6 ASN B C 1
ATOM 2391 O O . ASN B 1 6 ? 21.297 3.488 13.461 1 98.38 6 ASN B O 1
ATOM 2395 N N . GLY B 1 7 ? 20.188 5.273 13.82 1 98 7 GLY B N 1
ATOM 2396 C CA . GLY B 1 7 ? 21.078 5.723 14.875 1 98 7 GLY B CA 1
ATOM 2397 C C . GLY B 1 7 ? 22.25 6.547 14.359 1 98 7 GLY B C 1
ATOM 2398 O O . GLY B 1 7 ? 23.062 7.027 15.148 1 98 7 GLY B O 1
ATOM 2399 N N . GLN B 1 8 ? 22.266 6.766 13.047 1 98 8 GLN B N 1
ATOM 2400 C CA . GLN B 1 8 ? 23.406 7.477 12.477 1 98 8 GLN B CA 1
ATOM 2401 C C . GLN B 1 8 ? 22.938 8.656 11.625 1 98 8 GLN B C 1
ATOM 2403 O O . GLN B 1 8 ? 21.938 8.562 10.922 1 98 8 GLN B O 1
ATOM 2408 N N . TYR B 1 9 ? 23.719 9.75 11.758 1 97.94 9 TYR B N 1
ATOM 2409 C CA . TYR B 1 9 ? 23.516 10.875 10.859 1 97.94 9 TYR B CA 1
ATOM 2410 C C . TYR B 1 9 ? 24.25 10.672 9.547 1 97.94 9 TYR B C 1
ATOM 2412 O O . TYR B 1 9 ? 25.438 10.352 9.531 1 97.94 9 TYR B O 1
ATOM 2420 N N . ILE B 1 10 ? 23.516 10.727 8.484 1 97.06 10 ILE B N 1
ATOM 2421 C CA . ILE B 1 10 ? 24.047 10.43 7.156 1 97.06 10 ILE B CA 1
ATOM 2422 C C . ILE B 1 10 ? 23.609 11.5 6.168 1 97.06 10 ILE B C 1
ATOM 2424 O O . ILE B 1 10 ? 22.453 11.945 6.199 1 97.06 10 ILE B O 1
ATOM 2428 N N . ASP B 1 11 ? 24.547 11.922 5.293 1 95.75 11 ASP B N 1
ATOM 2429 C CA . ASP B 1 11 ? 24.172 12.852 4.234 1 95.75 11 ASP B CA 1
ATOM 2430 C C . ASP B 1 11 ? 23.172 12.211 3.273 1 95.75 11 ASP B C 1
ATOM 2432 O O . ASP B 1 11 ? 23.281 11.031 2.938 1 95.75 11 ASP B O 1
ATOM 2436 N N . GLU B 1 12 ? 22.25 13.031 2.785 1 93.94 12 GLU B N 1
ATOM 2437 C CA . GLU B 1 12 ? 21.203 12.578 1.888 1 93.94 12 GLU B CA 1
ATOM 2438 C C . GLU B 1 12 ? 21.781 11.828 0.688 1 93.94 12 GLU B C 1
ATOM 2440 O O . GLU B 1 12 ? 21.234 10.805 0.264 1 93.94 12 GLU B O 1
ATOM 2445 N N . GLN B 1 13 ? 22.859 12.242 0.136 1 93.56 13 GLN B N 1
ATOM 2446 C CA . GLN B 1 13 ? 23.453 11.664 -1.069 1 93.56 13 GLN B CA 1
ATOM 2447 C C . GLN B 1 13 ? 24.016 10.273 -0.795 1 93.56 13 GLN B C 1
ATOM 2449 O O . GLN B 1 13 ? 24.172 9.469 -1.716 1 93.56 13 GLN B O 1
ATOM 2454 N N . ASP B 1 14 ? 24.312 9.984 0.473 1 95.94 14 ASP B N 1
ATOM 2455 C CA . ASP B 1 14 ? 24.906 8.711 0.848 1 95.94 14 ASP B CA 1
ATOM 2456 C C . ASP B 1 14 ? 23.875 7.766 1.438 1 95.94 14 ASP B C 1
ATOM 2458 O O . ASP B 1 14 ? 24.172 6.609 1.741 1 95.94 14 ASP B O 1
ATOM 2462 N N . LEU B 1 15 ? 22.75 8.281 1.628 1 96.94 15 LEU B N 1
ATOM 2463 C CA . LEU B 1 15 ? 21.688 7.488 2.234 1 96.94 15 LEU B CA 1
ATOM 2464 C C . LEU B 1 15 ? 21.234 6.375 1.295 1 96.94 15 LEU B C 1
ATOM 2466 O O . LEU B 1 15 ? 20.797 6.645 0.177 1 96.94 15 LEU B O 1
ATOM 2470 N N . LYS B 1 16 ? 21.391 5.059 1.743 1 98 16 LYS B N 1
ATOM 2471 C CA . LYS B 1 16 ? 21.031 3.891 0.944 1 98 16 LYS B CA 1
ATOM 2472 C C . LYS B 1 16 ? 20.359 2.822 1.802 1 98 16 LYS B C 1
ATOM 2474 O O . LYS B 1 16 ? 20.656 2.701 2.994 1 98 16 LYS B O 1
ATOM 2479 N N . ILE B 1 17 ? 19.5 2.078 1.216 1 98.38 17 ILE B N 1
ATOM 2480 C CA . ILE B 1 17 ? 18.875 0.935 1.874 1 98.38 17 ILE B CA 1
ATOM 2481 C C . ILE B 1 17 ? 18.938 -0.286 0.96 1 98.38 17 ILE B C 1
ATOM 2483 O O . ILE B 1 17 ? 19.25 -0.164 -0.229 1 98.38 17 ILE B O 1
ATOM 2487 N N . SER B 1 18 ? 18.734 -1.442 1.577 1 98.19 18 SER B N 1
ATOM 2488 C CA . SER B 1 18 ? 18.641 -2.678 0.804 1 98.19 18 SER B CA 1
ATOM 2489 C C . SER B 1 18 ? 17.312 -2.791 0.086 1 98.19 18 SER B C 1
ATOM 2491 O O . SER B 1 18 ? 16.266 -2.496 0.666 1 98.19 18 SER B O 1
ATOM 2493 N N . PRO B 1 19 ? 17.344 -3.168 -1.193 1 98.06 19 PRO B N 1
ATOM 2494 C CA . PRO B 1 19 ? 16.047 -3.391 -1.853 1 98.06 19 PRO B CA 1
ATOM 2495 C C . PRO B 1 19 ? 15.328 -4.633 -1.332 1 98.06 19 PRO B C 1
ATOM 2497 O O . PRO B 1 19 ? 14.195 -4.906 -1.734 1 98.06 19 PRO B O 1
ATOM 2500 N N . PHE B 1 20 ? 15.938 -5.348 -0.402 1 97.31 20 PHE B N 1
ATOM 2501 C CA . PHE B 1 20 ? 15.289 -6.477 0.247 1 97.31 20 PHE B CA 1
ATOM 2502 C C . PHE B 1 20 ? 14.461 -6.012 1.441 1 97.31 20 PHE B C 1
ATOM 2504 O O . PHE B 1 20 ? 13.766 -6.812 2.066 1 97.31 20 PHE B O 1
ATOM 2511 N N . ASP B 1 21 ? 14.602 -4.754 1.732 1 98 21 ASP B N 1
ATOM 2512 C CA . ASP B 1 21 ? 13.758 -4.203 2.785 1 98 21 ASP B CA 1
ATOM 2513 C C . ASP B 1 21 ? 12.281 -4.414 2.463 1 98 21 ASP B C 1
ATOM 2515 O O . ASP B 1 21 ? 11.82 -4.066 1.372 1 98 21 ASP B O 1
ATOM 2519 N N . HIS B 1 22 ? 11.523 -4.93 3.371 1 98.31 22 HIS B N 1
ATOM 2520 C CA . HIS B 1 22 ? 10.117 -5.227 3.139 1 98.31 22 HIS B CA 1
ATOM 2521 C C . HIS B 1 22 ? 9.297 -3.947 3.002 1 98.31 22 HIS B C 1
ATOM 2523 O O . HIS B 1 22 ? 8.172 -3.977 2.504 1 98.31 22 HIS B O 1
ATOM 2529 N N . GLY B 1 23 ? 9.836 -2.824 3.441 1 98.44 23 GLY B N 1
ATOM 2530 C CA . GLY B 1 23 ? 9.219 -1.558 3.074 1 98.44 23 GLY B CA 1
ATOM 2531 C C . GLY B 1 23 ? 9.258 -1.287 1.581 1 98.44 23 GLY B C 1
ATOM 2532 O O . GLY B 1 23 ? 8.32 -0.714 1.024 1 98.44 23 GLY B O 1
ATOM 2533 N N . PHE B 1 24 ? 10.359 -1.697 0.963 1 98.69 24 PHE B N 1
ATOM 2534 C CA . PHE B 1 24 ? 10.516 -1.528 -0.477 1 98.69 24 PHE B CA 1
ATOM 2535 C C . PHE B 1 24 ? 9.773 -2.627 -1.232 1 98.69 24 PHE B C 1
ATOM 2537 O O . PHE B 1 24 ? 9.016 -2.346 -2.162 1 98.69 24 PHE B O 1
ATOM 2544 N N . LEU B 1 25 ? 9.867 -3.842 -0.842 1 98.25 25 LEU B N 1
ATOM 2545 C CA . LEU B 1 25 ? 9.352 -4.977 -1.599 1 98.25 25 LEU B CA 1
ATOM 2546 C C . LEU B 1 25 ? 7.836 -5.082 -1.444 1 98.25 25 LEU B C 1
ATOM 2548 O O . LEU B 1 25 ? 7.141 -5.5 -2.373 1 98.25 25 LEU B O 1
ATOM 2552 N N . TYR B 1 26 ? 7.332 -4.676 -0.275 1 98.06 26 TYR B N 1
ATOM 2553 C CA . TYR B 1 26 ? 5.945 -4.996 0.035 1 98.06 26 TYR B CA 1
ATOM 2554 C C . TYR B 1 26 ? 5.219 -3.783 0.603 1 98.06 26 TYR B C 1
ATOM 2556 O O . TYR B 1 26 ? 4.09 -3.896 1.084 1 98.06 26 TYR B O 1
ATOM 2564 N N . GLY B 1 27 ? 5.855 -2.613 0.601 1 98.12 27 GLY B N 1
ATOM 2565 C CA . GLY B 1 27 ? 5.242 -1.416 1.155 1 98.12 27 GLY B CA 1
ATOM 2566 C C . GLY B 1 27 ? 5.012 -1.503 2.652 1 98.12 27 GLY B C 1
ATOM 2567 O O . GLY B 1 27 ? 4.164 -0.793 3.197 1 98.12 27 GLY B O 1
ATOM 2568 N N . LEU B 1 28 ? 5.719 -2.43 3.297 1 98.12 28 LEU B N 1
ATOM 2569 C CA . LEU B 1 28 ? 5.492 -2.6 4.727 1 98.12 28 LEU B CA 1
ATOM 2570 C C . LEU B 1 28 ? 6.293 -1.579 5.531 1 98.12 28 LEU B C 1
ATOM 2572 O O . LEU B 1 28 ? 7.355 -1.898 6.062 1 98.12 28 LEU B O 1
ATOM 2576 N N . GLY B 1 29 ? 5.695 -0.424 5.633 1 98.5 29 GLY B N 1
ATOM 2577 C CA . GLY B 1 29 ? 6.266 0.697 6.367 1 98.5 29 GLY B CA 1
ATOM 2578 C C . GLY B 1 29 ? 5.23 1.736 6.762 1 98.5 29 GLY B C 1
ATOM 2579 O O . GLY B 1 29 ? 4.137 1.777 6.195 1 98.5 29 GLY B O 1
ATOM 2580 N N . PHE B 1 30 ? 5.562 2.504 7.703 1 98.81 30 PHE B N 1
ATOM 2581 C CA . PHE B 1 30 ? 4.719 3.537 8.289 1 98.81 30 PHE B CA 1
ATOM 2582 C C . PHE B 1 30 ? 5.516 4.812 8.531 1 98.81 30 PHE B C 1
ATOM 2584 O O . PHE B 1 30 ? 6.738 4.77 8.68 1 98.81 30 PHE B O 1
ATOM 2591 N N . PHE B 1 31 ? 4.766 5.949 8.539 1 98.88 31 PHE B N 1
ATOM 2592 C CA . PHE B 1 31 ? 5.504 7.191 8.734 1 98.88 31 PHE B CA 1
ATOM 2593 C C . PHE B 1 31 ? 4.637 8.234 9.43 1 98.88 31 PHE B C 1
ATOM 2595 O O . PHE B 1 31 ? 3.424 8.062 9.539 1 98.88 31 PHE B O 1
ATOM 2602 N N . GLU B 1 32 ? 5.219 9.164 9.93 1 98.75 32 GLU B N 1
ATOM 2603 C CA . GLU B 1 32 ? 4.598 10.367 10.469 1 98.75 32 GLU B CA 1
ATOM 2604 C C . GLU B 1 32 ? 5.25 11.625 9.906 1 98.75 32 GLU B C 1
ATOM 2606 O O . GLU B 1 32 ? 6.473 11.68 9.742 1 98.75 32 GLU B O 1
ATOM 2611 N N . THR B 1 33 ? 4.477 12.57 9.594 1 98.12 33 THR B N 1
ATOM 2612 C CA . THR B 1 33 ? 4.93 13.883 9.148 1 98.12 33 THR B CA 1
ATOM 2613 C C . THR B 1 33 ? 4.547 14.961 10.156 1 98.12 33 THR B C 1
ATOM 2615 O O . THR B 1 33 ? 3.42 14.977 10.656 1 98.12 33 THR B O 1
ATOM 2618 N N . PHE B 1 34 ? 5.457 15.75 10.453 1 97.75 34 PHE B N 1
ATOM 2619 C CA . PHE B 1 34 ? 5.203 16.844 11.375 1 97.75 34 PHE B CA 1
ATOM 2620 C C . PHE B 1 34 ? 6.141 18.016 11.109 1 97.75 34 PHE B C 1
ATOM 2622 O O . PHE B 1 34 ? 7.059 17.906 10.289 1 97.75 34 PHE B O 1
ATOM 2629 N N . ARG B 1 35 ? 5.879 19.156 11.68 1 96.94 35 ARG B N 1
ATOM 2630 C CA . ARG B 1 35 ? 6.691 20.359 11.523 1 96.94 35 ARG B CA 1
ATOM 2631 C C . ARG B 1 35 ? 7.113 20.906 12.875 1 96.94 35 ARG B C 1
ATOM 2633 O O . ARG B 1 35 ? 6.562 20.531 13.914 1 96.94 35 ARG B O 1
ATOM 2640 N N . THR B 1 36 ? 8.102 21.781 12.867 1 96.5 36 THR B N 1
ATOM 2641 C CA . THR B 1 36 ? 8.484 22.469 14.086 1 96.5 36 THR B CA 1
ATOM 2642 C C . THR B 1 36 ? 7.906 23.875 14.117 1 96.5 36 THR B C 1
ATOM 2644 O O . THR B 1 36 ? 7.637 24.469 13.062 1 96.5 36 THR B O 1
ATOM 2647 N N . TYR B 1 37 ? 7.547 24.344 15.242 1 95.19 37 TYR B N 1
ATOM 2648 C CA . TYR B 1 37 ? 7.254 25.719 15.609 1 95.19 37 TYR B CA 1
ATOM 2649 C C . TYR B 1 37 ? 8.281 26.25 16.609 1 95.19 37 TYR B C 1
ATOM 2651 O O . TYR B 1 37 ? 8.445 25.703 17.703 1 95.19 37 TYR B O 1
ATOM 2659 N N . GLU B 1 38 ? 8.961 27.266 16.203 1 92.19 38 GLU B N 1
ATOM 2660 C CA . GLU B 1 38 ? 10.055 27.75 17.031 1 92.19 38 GLU B CA 1
ATOM 2661 C C . GLU B 1 38 ? 11 26.625 17.438 1 92.19 38 GLU B C 1
ATOM 2663 O O . GLU B 1 38 ? 11.344 26.484 18.609 1 92.19 38 GLU B O 1
ATOM 2668 N N . GLY B 1 39 ? 11.195 25.75 16.562 1 92.69 39 GLY B N 1
ATOM 2669 C CA . GLY B 1 39 ? 12.188 24.688 16.703 1 92.69 39 GLY B CA 1
ATOM 2670 C C . GLY B 1 39 ? 11.648 23.453 17.406 1 92.69 39 GLY B C 1
ATOM 2671 O O . GLY B 1 39 ? 12.352 22.453 17.531 1 92.69 39 GLY B O 1
ATOM 2672 N N . LYS B 1 40 ? 10.438 23.5 17.797 1 93.94 40 LYS B N 1
ATOM 2673 C CA . LYS B 1 40 ? 9.859 22.391 18.531 1 93.94 40 LYS B CA 1
ATOM 2674 C C . LYS B 1 40 ? 8.758 21.703 17.734 1 93.94 40 LYS B C 1
ATOM 2676 O O . LYS B 1 40 ? 7.934 22.375 17.109 1 93.94 40 LYS B O 1
ATOM 2681 N N . ALA B 1 41 ? 8.859 20.375 17.734 1 94.81 41 ALA B N 1
ATOM 2682 C CA . ALA B 1 41 ? 7.793 19.625 17.078 1 94.81 41 ALA B CA 1
ATOM 2683 C C . ALA B 1 41 ? 6.559 19.516 17.969 1 94.81 41 ALA B C 1
ATOM 2685 O O . ALA B 1 41 ? 6.551 18.781 18.953 1 94.81 41 ALA B O 1
ATOM 2686 N N . VAL B 1 42 ? 5.543 20.25 17.656 1 93.19 42 VAL B N 1
ATOM 2687 C CA . VAL B 1 42 ? 4.297 20.219 18.406 1 93.19 42 VAL B CA 1
ATOM 2688 C C . VAL B 1 42 ? 3.496 18.984 18.047 1 93.19 42 VAL B C 1
ATOM 2690 O O . VAL B 1 42 ? 3.514 18.547 16.891 1 93.19 42 VAL B O 1
ATOM 2693 N N . TYR B 1 43 ? 2.836 18.25 19.047 1 96.38 43 TYR B N 1
ATOM 2694 C CA . TYR B 1 43 ? 2.018 17.047 18.938 1 96.38 43 TYR B CA 1
ATOM 2695 C C . TYR B 1 43 ? 2.871 15.844 18.578 1 96.38 43 TYR B C 1
ATOM 2697 O O . TYR B 1 43 ? 2.369 14.867 18.016 1 96.38 43 TYR B O 1
ATOM 2705 N N . LEU B 1 44 ? 4.191 15.945 18.797 1 97.56 44 LEU B N 1
ATOM 2706 C CA . LEU B 1 44 ? 5.082 14.828 18.5 1 97.56 44 LEU B CA 1
ATOM 2707 C C . LEU B 1 44 ? 4.652 13.57 19.266 1 97.56 44 LEU B C 1
ATOM 2709 O O . LEU B 1 44 ? 4.754 12.461 18.734 1 97.56 44 LEU B O 1
ATOM 2713 N N . HIS B 1 45 ? 4.211 13.781 20.469 1 97.62 45 HIS B N 1
ATOM 2714 C CA . HIS B 1 45 ? 3.746 12.648 21.25 1 97.62 45 HIS B CA 1
ATOM 2715 C C . HIS B 1 45 ? 2.594 11.93 20.562 1 97.62 45 HIS B C 1
ATOM 2717 O O . HIS B 1 45 ? 2.547 10.695 20.547 1 97.62 45 HIS B O 1
ATOM 2723 N N . GLU B 1 46 ? 1.604 12.68 20.062 1 98.06 46 GLU B N 1
ATOM 2724 C CA . GLU B 1 46 ? 0.465 12.102 19.344 1 98.06 46 GLU B CA 1
ATOM 2725 C C . GLU B 1 46 ? 0.914 11.367 18.094 1 98.06 46 GLU B C 1
ATOM 2727 O O . GLU B 1 46 ? 0.449 10.258 17.812 1 98.06 46 GLU B O 1
ATOM 2732 N N . HIS B 1 47 ? 1.828 12 17.328 1 98.69 47 HIS B N 1
ATOM 2733 C CA . HIS B 1 47 ? 2.371 11.359 16.125 1 98.69 47 HIS B CA 1
ATOM 2734 C C . HIS B 1 47 ? 3.104 10.07 16.484 1 98.69 47 HIS B C 1
ATOM 2736 O O . HIS B 1 47 ? 2.91 9.047 15.82 1 98.69 47 HIS B O 1
ATOM 2742 N N . PHE B 1 48 ? 3.893 10.156 17.5 1 98.62 48 PHE B N 1
ATOM 2743 C CA . PHE B 1 48 ? 4.68 9.016 17.953 1 98.62 48 PHE B CA 1
ATOM 2744 C C . PHE B 1 48 ? 3.771 7.879 18.406 1 98.62 48 PHE B C 1
ATOM 2746 O O . PHE B 1 48 ? 3.98 6.727 18.031 1 98.62 48 PHE B O 1
ATOM 2753 N N . SER B 1 49 ? 2.789 8.188 19.156 1 98.5 49 SER B N 1
ATOM 2754 C CA . SER B 1 49 ? 1.847 7.191 19.656 1 98.5 49 SER B CA 1
ATOM 2755 C C . SER B 1 49 ? 1.12 6.5 18.5 1 98.5 49 SER B C 1
ATOM 2757 O O . SER B 1 49 ? 0.968 5.277 18.5 1 98.5 49 SER B O 1
ATOM 2759 N N . ARG B 1 50 ? 0.665 7.273 17.547 1 98.31 50 ARG B N 1
ATOM 2760 C CA . ARG B 1 50 ? -0.014 6.691 16.391 1 98.31 50 ARG B CA 1
ATOM 2761 C C . ARG B 1 50 ? 0.921 5.773 15.617 1 98.31 50 ARG B C 1
ATOM 2763 O O . ARG B 1 50 ? 0.507 4.715 15.148 1 98.31 50 ARG B O 1
ATOM 2770 N N . LEU B 1 51 ? 2.139 6.207 15.469 1 98.81 51 LEU B N 1
ATOM 2771 C CA . LEU B 1 51 ? 3.129 5.375 14.797 1 98.81 51 LEU B CA 1
ATOM 2772 C C . LEU B 1 51 ? 3.283 4.031 15.508 1 98.81 51 LEU B C 1
ATOM 2774 O O . LEU B 1 51 ? 3.26 2.98 14.867 1 98.81 51 LEU B O 1
ATOM 2778 N N . LEU B 1 52 ? 3.414 4.086 16.828 1 98.69 52 LEU B N 1
ATOM 2779 C CA . LEU B 1 52 ? 3.631 2.869 17.609 1 98.69 52 LEU B CA 1
ATOM 2780 C C . LEU B 1 52 ? 2.434 1.932 17.484 1 98.69 52 LEU B C 1
ATOM 2782 O O . LEU B 1 52 ? 2.598 0.709 17.469 1 98.69 52 LEU B O 1
ATOM 2786 N N . GLU B 1 53 ? 1.248 2.465 17.469 1 98.38 53 GLU B N 1
ATOM 2787 C CA . GLU B 1 53 ? 0.056 1.642 17.281 1 98.38 53 GLU B CA 1
ATOM 2788 C C . GLU B 1 53 ? 0.099 0.891 15.953 1 98.38 53 GLU B C 1
ATOM 2790 O O . GLU B 1 53 ? -0.235 -0.295 15.898 1 98.38 53 GLU B O 1
ATOM 2795 N N . ALA B 1 54 ? 0.47 1.585 14.914 1 98.44 54 ALA B N 1
ATOM 2796 C CA . ALA B 1 54 ? 0.578 0.966 13.594 1 98.44 54 ALA B CA 1
ATOM 2797 C C . ALA B 1 54 ? 1.63 -0.139 13.594 1 98.44 54 ALA B C 1
ATOM 2799 O O . ALA B 1 54 ? 1.395 -1.227 13.062 1 98.44 54 ALA B O 1
ATOM 2800 N N . LEU B 1 55 ? 2.799 0.176 14.156 1 98.62 55 LEU B N 1
ATOM 2801 C CA . LEU B 1 55 ? 3.893 -0.79 14.195 1 98.62 55 LEU B CA 1
ATOM 2802 C C . LEU B 1 55 ? 3.496 -2.031 14.984 1 98.62 55 LEU B C 1
ATOM 2804 O O . LEU B 1 55 ? 3.836 -3.152 14.602 1 98.62 55 LEU B O 1
ATOM 2808 N N . LYS B 1 56 ? 2.807 -1.815 16.078 1 98.06 56 LYS B N 1
ATOM 2809 C CA . LYS B 1 56 ? 2.33 -2.932 16.891 1 98.06 56 LYS B CA 1
ATOM 2810 C C . LYS B 1 56 ? 1.406 -3.84 16.078 1 98.06 56 LYS B C 1
ATOM 2812 O O . LYS B 1 56 ? 1.509 -5.066 16.156 1 98.06 56 LYS B O 1
ATOM 2817 N N . GLU B 1 57 ? 0.526 -3.275 15.305 1 96.94 57 GLU B N 1
ATOM 2818 C CA . GLU B 1 57 ? -0.421 -4.02 14.484 1 96.94 57 GLU B CA 1
ATOM 2819 C C . GLU B 1 57 ? 0.301 -4.988 13.547 1 96.94 57 GLU B C 1
ATOM 2821 O O . GLU B 1 57 ? -0.181 -6.098 13.305 1 96.94 57 GLU B O 1
ATOM 2826 N N . TYR B 1 58 ? 1.482 -4.688 13.102 1 97.5 58 TYR B N 1
ATOM 2827 C CA . TYR B 1 58 ? 2.201 -5.488 12.117 1 97.5 58 TYR B CA 1
ATOM 2828 C C . TYR B 1 58 ? 3.449 -6.113 12.727 1 97.5 58 TYR B C 1
ATOM 2830 O O . TYR B 1 58 ? 4.32 -6.605 12 1 97.5 58 TYR B O 1
ATOM 2838 N N . ARG B 1 59 ? 3.566 -6.008 14.055 1 97.75 59 ARG B N 1
ATOM 2839 C CA . ARG B 1 59 ? 4.629 -6.641 14.836 1 97.75 59 ARG B CA 1
ATOM 2840 C C . ARG B 1 59 ? 6.004 -6.172 14.367 1 97.75 59 ARG B C 1
ATOM 2842 O O . ARG B 1 59 ? 6.906 -6.984 14.172 1 97.75 59 ARG B O 1
ATOM 2849 N N . ILE B 1 60 ? 6.148 -4.941 14.102 1 98.31 60 ILE B N 1
ATOM 2850 C CA . ILE B 1 60 ? 7.426 -4.293 13.82 1 98.31 60 ILE B CA 1
ATOM 2851 C C . ILE B 1 60 ? 7.965 -3.648 15.094 1 98.31 60 ILE B C 1
ATOM 2853 O O . ILE B 1 60 ? 7.312 -2.779 15.68 1 98.31 60 ILE B O 1
ATOM 2857 N N . HIS B 1 61 ? 9.078 -4.004 15.445 1 97.69 61 HIS B N 1
ATOM 2858 C CA . HIS B 1 61 ? 9.68 -3.469 16.656 1 97.69 61 HIS B CA 1
ATOM 2859 C C . HIS B 1 61 ? 10.273 -2.088 16.422 1 97.69 61 HIS B C 1
ATOM 2861 O O . HIS B 1 61 ? 10.898 -1.85 15.383 1 97.69 61 HIS B O 1
ATOM 2867 N N . PHE B 1 62 ? 10.055 -1.198 17.266 1 98.19 62 PHE B N 1
ATOM 2868 C CA . PHE B 1 62 ? 10.641 0.135 17.203 1 98.19 62 PHE B CA 1
ATOM 2869 C C . PHE B 1 62 ? 11.656 0.344 18.312 1 98.19 62 PHE B C 1
ATOM 2871 O O . PHE B 1 62 ? 11.289 0.371 19.5 1 98.19 62 PHE B O 1
ATOM 2878 N N . PRO B 1 63 ? 12.891 0.539 18.031 1 98.06 63 PRO B N 1
ATOM 2879 C CA . PRO B 1 63 ? 13.93 0.459 19.062 1 98.06 63 PRO B CA 1
ATOM 2880 C C . PRO B 1 63 ? 14.242 1.813 19.703 1 98.06 63 PRO B C 1
ATOM 2882 O O . PRO B 1 63 ? 15.219 1.945 20.438 1 98.06 63 PRO B O 1
ATOM 2885 N N . TYR B 1 64 ? 13.516 2.84 19.469 1 98.5 64 TYR B N 1
ATOM 2886 C CA . TYR B 1 64 ? 13.836 4.168 19.984 1 98.5 64 TYR B CA 1
ATOM 2887 C C . TYR B 1 64 ? 12.703 4.703 20.844 1 98.5 64 TYR B C 1
ATOM 2889 O O . TYR B 1 64 ? 11.547 4.297 20.688 1 98.5 64 TYR B O 1
ATOM 2897 N N . THR B 1 65 ? 13.016 5.625 21.75 1 98.31 65 THR B N 1
ATOM 2898 C CA . THR B 1 65 ? 12.039 6.309 22.578 1 98.31 65 THR B CA 1
ATOM 2899 C C . THR B 1 65 ? 11.672 7.664 21.984 1 98.31 65 THR B C 1
ATOM 2901 O O . THR B 1 65 ? 12.328 8.141 21.062 1 98.31 65 THR B O 1
ATOM 2904 N N . LEU B 1 66 ? 10.586 8.18 22.531 1 98.19 66 LEU B N 1
ATOM 2905 C CA . LEU B 1 66 ? 10.203 9.531 22.125 1 98.19 66 LEU B CA 1
ATOM 2906 C C . LEU B 1 66 ? 11.344 10.516 22.359 1 98.19 66 LEU B C 1
ATOM 2908 O O . LEU B 1 66 ? 11.594 11.398 21.531 1 98.19 66 LEU B O 1
ATOM 2912 N N . GLN B 1 67 ? 12.016 10.375 23.438 1 97.69 67 GLN B N 1
ATOM 2913 C CA . GLN B 1 67 ? 13.133 11.25 23.766 1 97.69 67 GLN B CA 1
ATOM 2914 C C . GLN B 1 67 ? 14.242 11.141 22.734 1 97.69 67 GLN B C 1
ATOM 2916 O O . GLN B 1 67 ? 14.844 12.148 22.359 1 97.69 67 GLN B O 1
ATOM 2921 N N . ASN B 1 68 ? 14.617 9.906 22.281 1 98.31 68 ASN B N 1
ATOM 2922 C CA . ASN B 1 68 ? 15.594 9.734 21.203 1 98.31 68 ASN B CA 1
ATOM 2923 C C . ASN B 1 68 ? 15.219 10.547 19.969 1 98.31 68 ASN B C 1
ATOM 2925 O O . ASN B 1 68 ? 16.062 11.234 19.391 1 98.31 68 ASN B O 1
ATOM 2929 N N . ILE B 1 69 ? 13.953 10.492 19.609 1 98.38 69 ILE B N 1
ATOM 2930 C CA . ILE B 1 69 ? 13.484 11.156 18.391 1 98.38 69 ILE B CA 1
ATOM 2931 C C . ILE B 1 69 ? 13.562 12.672 18.562 1 98.38 69 ILE B C 1
ATOM 2933 O O . ILE B 1 69 ? 13.977 13.383 17.656 1 98.38 69 ILE B O 1
ATOM 2937 N N . GLU B 1 70 ? 13.156 13.148 19.734 1 97.38 70 GLU B N 1
ATOM 2938 C CA . GLU B 1 70 ? 13.234 14.57 20.031 1 97.38 70 GLU B CA 1
ATOM 2939 C C . GLU B 1 70 ? 14.672 15.086 19.906 1 97.38 70 GLU B C 1
ATOM 2941 O O . GLU B 1 70 ? 14.898 16.156 19.344 1 97.38 70 GLU B O 1
ATOM 2946 N N . GLU B 1 71 ? 15.578 14.336 20.406 1 97.5 71 GLU B N 1
ATOM 2947 C CA . GLU B 1 71 ? 16.984 14.711 20.328 1 97.5 71 GLU B CA 1
ATOM 2948 C C . GLU B 1 71 ? 17.469 14.773 18.875 1 97.5 71 GLU B C 1
ATOM 2950 O O . GLU B 1 71 ? 18.219 15.672 18.5 1 97.5 71 GLU B O 1
ATOM 2955 N N . VAL B 1 72 ? 17.078 13.828 18.094 1 98.19 72 VAL B N 1
ATOM 2956 C CA . VAL B 1 72 ? 17.453 13.805 16.688 1 98.19 72 VAL B CA 1
ATOM 2957 C C . VAL B 1 72 ? 16.875 15.023 15.977 1 98.19 72 VAL B C 1
ATOM 2959 O O . VAL B 1 72 ? 17.562 15.664 15.172 1 98.19 72 VAL B O 1
ATOM 2962 N N . ILE B 1 73 ? 15.609 15.352 16.25 1 97.56 73 ILE B N 1
ATOM 2963 C CA . ILE B 1 73 ? 14.945 16.5 15.648 1 97.56 73 ILE B CA 1
ATOM 2964 C C . ILE B 1 73 ? 15.719 17.766 15.969 1 97.56 73 ILE B C 1
ATOM 2966 O O . ILE B 1 73 ? 15.977 18.594 15.086 1 97.56 73 ILE B O 1
ATOM 2970 N N . GLU B 1 74 ? 16.062 17.922 17.219 1 96 74 GLU B N 1
ATOM 2971 C CA . GLU B 1 74 ? 16.828 19.094 17.641 1 96 74 GLU B CA 1
ATOM 2972 C C . GLU B 1 74 ? 18.141 19.203 16.891 1 96 74 GLU B C 1
ATOM 2974 O O . GLU B 1 74 ? 18.5 20.281 16.406 1 96 74 GLU B O 1
ATOM 2979 N N . LYS B 1 75 ? 18.812 18.125 16.781 1 96.38 75 LYS B N 1
ATOM 2980 C CA . LYS B 1 75 ? 20.109 18.125 16.094 1 96.38 75 LYS B CA 1
ATOM 2981 C C . LYS B 1 75 ? 19.938 18.453 14.609 1 96.38 75 LYS B C 1
ATOM 2983 O O . LYS B 1 75 ? 20.719 19.219 14.047 1 96.38 75 LYS B O 1
ATOM 2988 N N . LEU B 1 76 ? 18.969 17.875 13.992 1 96.62 76 LEU B N 1
ATOM 2989 C CA . LEU B 1 76 ? 18.734 18.125 12.57 1 96.62 76 LEU B CA 1
ATOM 2990 C C . LEU B 1 76 ? 18.344 19.578 12.336 1 96.62 76 LEU B C 1
ATOM 2992 O O . LEU B 1 76 ? 18.766 20.188 11.344 1 96.62 76 LEU B O 1
ATOM 2996 N N . ASN B 1 77 ? 17.547 20.172 13.219 1 94.56 77 ASN B N 1
ATOM 2997 C CA . ASN B 1 77 ? 17.125 21.562 13.086 1 94.56 77 ASN B CA 1
ATOM 2998 C C . ASN B 1 77 ? 18.297 22.516 13.297 1 94.56 77 ASN B C 1
ATOM 3000 O O . ASN B 1 77 ? 18.328 23.609 12.719 1 94.56 77 ASN B O 1
ATOM 3004 N N . ALA B 1 78 ? 19.203 22.156 14.109 1 92.56 78 ALA B N 1
ATOM 3005 C CA . ALA B 1 78 ? 20.328 23.016 14.461 1 92.56 78 ALA B CA 1
ATOM 3006 C C . ALA B 1 78 ? 21.234 23.25 13.258 1 92.56 78 ALA B C 1
ATOM 3008 O O . ALA B 1 78 ? 22.062 24.172 13.266 1 92.56 78 ALA B O 1
ATOM 3009 N N . GLN B 1 79 ? 21.016 22.469 12.227 1 90.75 79 GLN B N 1
ATOM 3010 C CA . GLN B 1 79 ? 21.859 22.578 11.047 1 90.75 79 GLN B CA 1
ATOM 3011 C C . GLN B 1 79 ? 21.719 23.953 10.391 1 90.75 79 GLN B C 1
ATOM 3013 O O . GLN B 1 79 ? 22.688 24.516 9.883 1 90.75 79 GLN B O 1
ATOM 3018 N N . ASP B 1 80 ? 20.547 24.484 10.32 1 89.81 80 ASP B N 1
ATOM 3019 C CA . ASP B 1 80 ? 20.328 25.766 9.656 1 89.81 80 ASP B CA 1
ATOM 3020 C C . ASP B 1 80 ? 19.5 26.703 10.531 1 89.81 80 ASP B C 1
ATOM 3022 O O . ASP B 1 80 ? 19.328 27.875 10.203 1 89.81 80 ASP B O 1
ATOM 3026 N N . GLY B 1 81 ? 18.938 26.203 11.594 1 89.56 81 GLY B N 1
ATOM 3027 C CA . GLY B 1 81 ? 18.188 27 12.547 1 89.56 81 GLY B CA 1
ATOM 3028 C C . GLY B 1 81 ? 16.812 27.391 12.055 1 89.56 81 GLY B C 1
ATOM 3029 O O . GLY B 1 81 ? 16.156 28.234 12.648 1 89.56 81 GLY B O 1
ATOM 3030 N N . LYS B 1 82 ? 16.391 26.812 10.977 1 92.69 82 LYS B N 1
ATOM 3031 C CA . LYS B 1 82 ? 15.086 27.125 10.391 1 92.69 82 LYS B CA 1
ATOM 3032 C C . LYS B 1 82 ? 14.039 26.094 10.812 1 92.69 82 LYS B C 1
ATOM 3034 O O . LYS B 1 82 ? 14.383 25.016 11.305 1 92.69 82 LYS B O 1
ATOM 3039 N N . GLU B 1 83 ? 12.789 26.531 10.68 1 94.62 83 GLU B N 1
ATOM 3040 C CA . GLU B 1 83 ? 11.719 25.562 10.914 1 94.62 83 GLU B CA 1
ATOM 3041 C C . GLU B 1 83 ? 11.828 24.375 9.969 1 94.62 83 GLU B C 1
ATOM 3043 O O . GLU B 1 83 ? 12.195 24.547 8.797 1 94.62 83 GLU B O 1
ATOM 3048 N N . GLY B 1 84 ? 11.5 23.234 10.531 1 95.94 84 GLY B N 1
ATOM 3049 C CA . GLY B 1 84 ? 11.711 22.031 9.758 1 95.94 84 GLY B CA 1
ATOM 3050 C C . GLY B 1 84 ? 10.43 21.297 9.438 1 95.94 84 GLY B C 1
ATOM 3051 O O . GLY B 1 84 ? 9.5 21.266 10.242 1 95.94 84 GLY B O 1
ATOM 3052 N N . TYR B 1 85 ? 10.367 20.734 8.227 1 96.38 85 TYR B N 1
ATOM 3053 C CA . TYR B 1 85 ? 9.492 19.641 7.848 1 96.38 85 TYR B CA 1
ATOM 3054 C C . TYR B 1 85 ? 10.156 18.297 8.109 1 96.38 85 TYR B C 1
ATOM 3056 O O . TYR B 1 85 ? 11.273 18.047 7.645 1 96.38 85 TYR B O 1
ATOM 3064 N N . PHE B 1 86 ? 9.492 17.453 8.859 1 97.56 86 PHE B N 1
ATOM 3065 C CA . PHE B 1 86 ? 10.078 16.156 9.219 1 97.56 86 PHE B CA 1
ATOM 3066 C C . PHE B 1 86 ? 9.188 15.016 8.75 1 97.56 86 PHE B C 1
ATOM 3068 O O . PHE B 1 86 ? 7.961 15.094 8.844 1 97.56 86 PHE B O 1
ATOM 3075 N N . ARG B 1 87 ? 9.766 13.969 8.297 1 98.12 87 ARG B N 1
ATOM 3076 C CA . ARG B 1 87 ? 9.125 12.68 8.094 1 98.12 87 ARG B CA 1
ATOM 3077 C C . ARG B 1 87 ? 9.867 11.57 8.844 1 98.12 87 ARG B C 1
ATOM 3079 O O . ARG B 1 87 ? 11.016 11.258 8.516 1 98.12 87 ARG B O 1
ATOM 3086 N N . LEU B 1 88 ? 9.297 11.047 9.898 1 98.75 88 LEU B N 1
ATOM 3087 C CA . LEU B 1 88 ? 9.773 9.836 10.555 1 98.75 88 LEU B CA 1
ATOM 3088 C C . LEU B 1 88 ? 9.25 8.594 9.836 1 98.75 88 LEU B C 1
ATOM 3090 O O . LEU B 1 88 ? 8.047 8.336 9.836 1 98.75 88 LEU B O 1
ATOM 3094 N N . ASN B 1 89 ? 10.125 7.855 9.242 1 98.88 89 ASN B N 1
ATOM 3095 C CA . ASN B 1 89 ? 9.805 6.727 8.375 1 98.88 89 ASN B CA 1
ATOM 3096 C C . ASN B 1 89 ? 10.336 5.414 8.945 1 98.88 89 ASN B C 1
ATOM 3098 O O . ASN B 1 89 ? 11.531 5.285 9.195 1 98.88 89 ASN B O 1
ATOM 3102 N N . VAL B 1 90 ? 9.461 4.418 9.109 1 98.88 90 VAL B N 1
ATOM 3103 C CA . VAL B 1 90 ? 9.859 3.121 9.656 1 98.88 90 VAL B CA 1
ATOM 3104 C C . VAL B 1 90 ? 9.398 2.006 8.719 1 98.88 90 VAL B C 1
ATOM 3106 O O . VAL B 1 90 ? 8.203 1.85 8.469 1 98.88 90 VAL B O 1
ATOM 3109 N N . SER B 1 91 ? 10.297 1.273 8.172 1 98.62 91 SER B N 1
ATOM 3110 C CA . SER B 1 91 ? 9.953 0.085 7.402 1 98.62 91 SER B CA 1
ATOM 3111 C C . SER B 1 91 ? 10.227 -1.189 8.195 1 98.62 91 SER B C 1
ATOM 3113 O O . SER B 1 91 ? 10.898 -1.153 9.227 1 98.62 91 SER B O 1
ATOM 3115 N N . ALA B 1 92 ? 9.734 -2.297 7.711 1 98 92 ALA B N 1
ATOM 3116 C CA . ALA B 1 92 ? 9.852 -3.582 8.391 1 98 92 ALA B CA 1
ATOM 3117 C C . ALA B 1 92 ? 11.297 -4.09 8.352 1 98 92 ALA B C 1
ATOM 3119 O O . ALA B 1 92 ? 11.656 -5.016 9.078 1 98 92 ALA B O 1
ATOM 3120 N N . GLY B 1 93 ? 12.141 -3.525 7.5 1 97.62 93 GLY B N 1
ATOM 3121 C CA . GLY B 1 93 ? 13.547 -3.898 7.449 1 97.62 93 GLY B CA 1
ATOM 3122 C C . GLY B 1 93 ? 13.828 -5.012 6.461 1 97.62 93 GLY B C 1
ATOM 3123 O O . GLY B 1 93 ? 12.945 -5.426 5.711 1 97.62 93 GLY B O 1
ATOM 3124 N N . VAL B 1 94 ? 15.047 -5.469 6.457 1 96.69 94 VAL B N 1
ATOM 3125 C CA . VAL B 1 94 ? 15.57 -6.387 5.449 1 96.69 94 VAL B CA 1
ATOM 3126 C C . VAL B 1 94 ? 15.117 -7.812 5.77 1 96.69 94 VAL B C 1
ATOM 3128 O O . VAL B 1 94 ? 15.312 -8.297 6.887 1 96.69 94 VAL B O 1
ATOM 3131 N N . HIS B 1 95 ? 14.531 -8.414 4.844 1 95.19 95 HIS B N 1
ATOM 3132 C CA . HIS B 1 95 ? 14.125 -9.812 4.871 1 95.19 95 HIS B CA 1
ATOM 3133 C C . HIS B 1 95 ? 14.195 -10.438 3.48 1 95.19 95 HIS B C 1
ATOM 3135 O O . HIS B 1 95 ? 14.141 -9.727 2.475 1 95.19 95 HIS B O 1
ATOM 3141 N N . PRO B 1 96 ? 14.312 -11.742 3.432 1 92.75 96 PRO B N 1
ATOM 3142 C CA . PRO B 1 96 ? 14.281 -12.398 2.123 1 92.75 96 PRO B CA 1
ATOM 3143 C C . PRO B 1 96 ? 12.969 -12.164 1.377 1 92.75 96 PRO B C 1
ATOM 3145 O O . PRO B 1 96 ? 11.977 -11.773 1.984 1 92.75 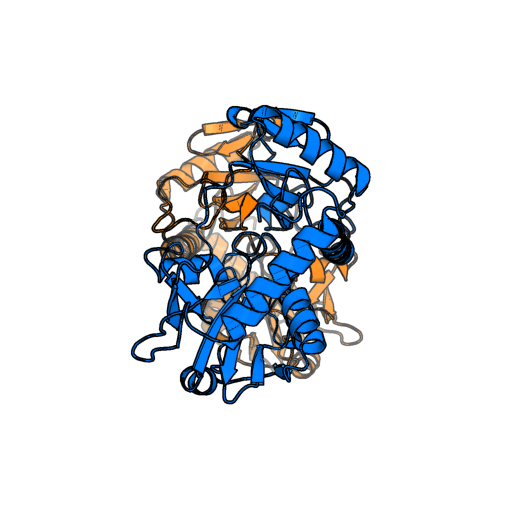96 PRO B O 1
ATOM 3148 N N . ILE B 1 97 ? 13.016 -12.383 0.079 1 94.06 97 ILE B N 1
ATOM 3149 C CA . ILE B 1 97 ? 11.812 -12.312 -0.734 1 94.06 97 ILE B CA 1
ATOM 3150 C C . ILE B 1 97 ? 10.781 -13.32 -0.223 1 94.06 97 ILE B C 1
ATOM 3152 O O . ILE B 1 97 ? 11.117 -14.484 0.018 1 94.06 97 ILE B O 1
ATOM 3156 N N . GLY B 1 98 ? 9.609 -12.859 -0.151 1 92.75 98 GLY B N 1
ATOM 3157 C CA . GLY B 1 98 ? 8.531 -13.617 0.464 1 92.75 98 GLY B CA 1
ATOM 3158 C C . GLY B 1 98 ? 8.008 -12.992 1.742 1 92.75 98 GLY B C 1
ATOM 3159 O O . GLY B 1 98 ? 8.711 -12.211 2.387 1 92.75 98 GLY B O 1
ATOM 3160 N N . LEU B 1 99 ? 6.793 -13.375 2.125 1 90.94 99 LEU B N 1
ATOM 3161 C CA . LEU B 1 99 ? 6.191 -12.797 3.324 1 90.94 99 LEU B CA 1
ATOM 3162 C C . LEU B 1 99 ? 6.742 -13.469 4.582 1 90.94 99 LEU B C 1
ATOM 3164 O O . LEU B 1 99 ? 6.914 -14.688 4.617 1 90.94 99 LEU B O 1
ATOM 3168 N N . ALA B 1 100 ? 7.137 -12.648 5.559 1 76.25 100 ALA B N 1
ATOM 3169 C CA . ALA B 1 100 ? 7.812 -13.117 6.766 1 76.25 100 ALA B CA 1
ATOM 3170 C C . ALA B 1 100 ? 6.809 -13.586 7.812 1 76.25 100 ALA B C 1
ATOM 3172 O O . ALA B 1 100 ? 5.703 -13.047 7.902 1 76.25 100 ALA B O 1
ATOM 3173 N N . PRO B 1 101 ? 7.25 -14.656 8.594 1 66.75 101 PRO B N 1
ATOM 3174 C CA . PRO B 1 101 ? 6.262 -15.336 9.43 1 66.75 101 PRO B CA 1
ATOM 3175 C C . PRO B 1 101 ? 5.977 -14.594 10.734 1 66.75 101 PRO B C 1
ATOM 3177 O O . PRO B 1 101 ? 4.898 -14.75 11.312 1 66.75 101 PRO B O 1
ATOM 3180 N N . SER B 1 102 ? 6.621 -13.922 11.375 1 85.12 102 SER B N 1
ATOM 3181 C CA . SER B 1 102 ? 6.215 -13.766 12.773 1 85.12 102 SER B CA 1
ATOM 3182 C C . SER B 1 102 ? 6.383 -12.32 13.242 1 85.12 102 SER B C 1
ATOM 3184 O O . SER B 1 102 ? 5.48 -11.758 13.859 1 85.12 102 SER B O 1
ATOM 3186 N N . GLU B 1 103 ? 7.43 -11.789 13.125 1 94 103 GLU B N 1
ATOM 3187 C CA . GLU B 1 103 ? 7.672 -10.43 13.586 1 94 103 GLU B CA 1
ATOM 3188 C C . GLU B 1 103 ? 8.867 -9.805 12.875 1 94 103 GLU B C 1
ATOM 3190 O O . GLU B 1 103 ? 9.641 -10.5 12.227 1 94 103 GLU B O 1
ATOM 3195 N N . TYR B 1 104 ? 8.898 -8.586 12.875 1 96.75 104 TYR B N 1
ATOM 3196 C CA . TYR B 1 104 ? 10 -7.809 12.32 1 96.75 104 TYR B CA 1
ATOM 3197 C C . TYR B 1 104 ? 10.805 -7.133 13.43 1 96.75 104 TYR B C 1
ATOM 3199 O O . TYR B 1 104 ? 10.383 -6.109 13.969 1 96.75 104 TYR B O 1
ATOM 3207 N N . THR B 1 105 ? 11.953 -7.609 13.68 1 96.75 105 THR B N 1
ATOM 3208 C CA . THR B 1 105 ? 12.68 -7.188 14.867 1 96.75 105 THR B CA 1
ATOM 3209 C C . THR B 1 105 ? 13.734 -6.145 14.516 1 96.75 105 THR B C 1
ATOM 3211 O O . THR B 1 105 ? 14.297 -5.492 15.398 1 96.75 105 THR B O 1
ATOM 3214 N N . GLU B 1 106 ? 14.078 -6.02 13.242 1 96.56 106 GLU B N 1
ATOM 3215 C CA . GLU B 1 106 ? 15.125 -5.094 12.812 1 96.56 106 GLU B CA 1
ATOM 3216 C C . GLU B 1 106 ? 14.602 -4.137 11.742 1 96.56 106 GLU B C 1
ATOM 3218 O O . GLU B 1 106 ? 15.039 -4.188 10.594 1 96.56 106 GLU B O 1
ATOM 3223 N N . PRO B 1 107 ? 13.789 -3.211 12.141 1 98.31 107 PRO B N 1
ATOM 3224 C CA . PRO B 1 107 ? 13.227 -2.246 11.195 1 98.31 107 PRO B CA 1
ATOM 3225 C C . PRO B 1 107 ? 14.266 -1.25 10.688 1 98.31 107 PRO B C 1
ATOM 3227 O O . PRO B 1 107 ? 15.359 -1.151 11.25 1 98.31 107 PRO B O 1
ATOM 3230 N N . THR B 1 108 ? 14.031 -0.636 9.555 1 98.75 108 THR B N 1
ATOM 3231 C CA . THR B 1 108 ? 14.758 0.542 9.094 1 98.75 108 THR B CA 1
ATOM 3232 C C . THR B 1 108 ? 14.055 1.82 9.547 1 98.75 108 THR B C 1
ATOM 3234 O O . THR B 1 108 ? 12.891 2.049 9.211 1 98.75 108 THR B O 1
ATOM 3237 N N . VAL B 1 109 ? 14.734 2.617 10.336 1 98.88 109 VAL B N 1
ATOM 3238 C CA . VAL B 1 109 ? 14.164 3.855 10.867 1 98.88 109 VAL B CA 1
ATOM 3239 C C . VAL B 1 109 ? 14.914 5.055 10.289 1 98.88 109 VAL B C 1
ATOM 3241 O O . VAL B 1 109 ? 16.141 5.16 10.445 1 98.88 109 VAL B O 1
ATOM 3244 N N . ILE B 1 110 ? 14.203 5.926 9.602 1 98.81 110 ILE B N 1
ATOM 3245 C CA . ILE B 1 110 ? 14.812 7.102 8.984 1 98.81 110 ILE B CA 1
ATOM 3246 C C . ILE B 1 110 ? 14.047 8.352 9.406 1 98.81 110 ILE B C 1
ATOM 3248 O O . ILE B 1 110 ? 12.812 8.359 9.422 1 98.81 110 ILE B O 1
ATOM 3252 N N . LEU B 1 111 ? 14.688 9.359 9.789 1 98.69 111 LEU B N 1
ATOM 3253 C CA . LEU B 1 111 ? 14.125 10.695 9.969 1 98.69 111 LEU B CA 1
ATOM 3254 C C . LEU B 1 111 ? 14.656 11.656 8.906 1 98.69 111 LEU B C 1
ATOM 3256 O O . LEU B 1 111 ? 15.844 12 8.906 1 98.69 111 LEU B O 1
ATOM 3260 N N . PHE B 1 112 ? 13.758 12.047 7.996 1 97.81 112 PHE B N 1
ATOM 3261 C CA . PHE B 1 112 ? 14.055 13.031 6.969 1 97.81 112 PHE B CA 1
ATOM 3262 C C . PHE B 1 112 ? 13.711 14.438 7.453 1 97.81 112 PHE B C 1
ATOM 3264 O O . PHE B 1 112 ? 12.734 14.625 8.18 1 97.81 112 PHE B O 1
ATOM 3271 N N . ARG B 1 113 ? 14.445 15.359 7.051 1 96.38 113 ARG B N 1
ATOM 3272 C CA . ARG B 1 113 ? 14.164 16.766 7.344 1 96.38 113 ARG B CA 1
ATOM 3273 C C . ARG B 1 113 ? 14.383 17.625 6.109 1 96.38 113 ARG B C 1
ATOM 3275 O O . ARG B 1 113 ? 15.367 17.453 5.387 1 96.38 113 ARG B O 1
ATOM 3282 N N . LYS B 1 114 ? 13.531 18.453 5.844 1 93.19 114 LYS B N 1
ATOM 3283 C CA . LYS B 1 114 ? 13.766 19.547 4.906 1 93.19 114 LYS B CA 1
ATOM 3284 C C . LYS B 1 114 ? 13.289 20.875 5.48 1 93.19 114 LYS B C 1
ATOM 3286 O O . LYS B 1 114 ? 12.516 20.906 6.438 1 93.19 114 LYS B O 1
ATOM 3291 N N . GLU B 1 115 ? 13.797 21.906 4.887 1 93.81 115 GLU B N 1
ATOM 3292 C CA . GLU B 1 115 ? 13.352 23.219 5.301 1 93.81 115 GLU B CA 1
ATOM 3293 C C . GLU B 1 115 ? 11.867 23.422 5.02 1 93.81 115 GLU B C 1
ATOM 3295 O O . GLU B 1 115 ? 11.375 23.031 3.955 1 93.81 115 GLU B O 1
ATOM 3300 N N . LEU B 1 116 ? 11.234 23.953 6.016 1 93.94 116 LEU B N 1
ATOM 3301 C CA . LEU B 1 116 ? 9.82 24.281 5.82 1 93.94 116 LEU B CA 1
ATOM 3302 C C . LEU B 1 116 ? 9.664 25.562 5.004 1 93.94 116 LEU B C 1
ATOM 3304 O O . LEU B 1 116 ? 10.133 26.625 5.41 1 93.94 116 LEU B O 1
ATOM 3308 N N . PRO B 1 117 ? 9.07 25.422 3.887 1 86.38 117 PRO B N 1
ATOM 3309 C CA . PRO B 1 117 ? 8.852 26.656 3.137 1 86.38 117 PRO B CA 1
ATOM 3310 C C . PRO B 1 117 ? 7.969 27.656 3.881 1 86.38 117 PRO B C 1
ATOM 3312 O O . PRO B 1 117 ? 7.168 27.266 4.73 1 86.38 117 PRO B O 1
ATOM 3315 N N . GLU B 1 118 ? 8.188 28.875 3.539 1 85.94 118 GLU B N 1
ATOM 3316 C CA . GLU B 1 118 ? 7.324 29.891 4.117 1 85.94 118 GLU B CA 1
ATOM 3317 C C . GLU B 1 118 ? 5.867 29.703 3.701 1 85.94 118 GLU B C 1
ATOM 3319 O O . GLU B 1 118 ? 5.57 29.562 2.512 1 85.94 118 GLU B O 1
ATOM 3324 N N . MET B 1 119 ? 5.098 29.594 4.676 1 86.25 119 MET B N 1
ATOM 3325 C CA . MET B 1 119 ? 3.67 29.391 4.43 1 86.25 119 MET B CA 1
ATOM 3326 C C . MET B 1 119 ? 2.869 30.625 4.852 1 86.25 119 MET B C 1
ATOM 3328 O O . MET B 1 119 ? 3.119 31.203 5.91 1 86.25 119 MET B O 1
ATOM 3332 N N . VAL B 1 120 ? 2.041 31.047 3.967 1 91.31 120 VAL B N 1
ATOM 3333 C CA . VAL B 1 120 ? 1.116 32.125 4.297 1 91.31 120 VAL B CA 1
ATOM 3334 C C . VAL B 1 120 ? -0.223 31.547 4.738 1 91.31 120 VAL B C 1
ATOM 3336 O O . VAL B 1 120 ? -0.957 30.969 3.926 1 91.31 120 VAL B O 1
ATOM 3339 N N . ARG B 1 121 ? -0.506 31.719 6.055 1 93.19 121 ARG B N 1
ATOM 3340 C CA . ARG B 1 121 ? -1.768 31.219 6.59 1 93.19 121 ARG B CA 1
ATOM 3341 C C . ARG B 1 121 ? -2.957 31.891 5.918 1 93.19 121 ARG B C 1
ATOM 3343 O O . ARG B 1 121 ? -2.932 33.094 5.672 1 93.19 121 ARG B O 1
ATOM 3350 N N . GLY B 1 122 ? -3.91 31.094 5.641 1 94.06 122 GLY B N 1
ATOM 3351 C CA . GLY B 1 122 ? -5.09 31.625 4.977 1 94.06 122 GLY B CA 1
ATOM 3352 C C . GLY B 1 122 ? -5.043 31.484 3.467 1 94.06 122 GLY B C 1
ATOM 3353 O O . GLY B 1 122 ? -6.031 31.734 2.781 1 94.06 122 GLY B O 1
ATOM 3354 N N . THR B 1 123 ? -3.869 31.078 2.92 1 96.44 123 THR B N 1
ATOM 3355 C CA . THR B 1 123 ? -3.809 30.797 1.49 1 96.44 123 THR B CA 1
ATOM 3356 C C . THR B 1 123 ? -4.816 29.719 1.107 1 96.44 123 THR B C 1
ATOM 3358 O O . THR B 1 123 ? -4.859 28.656 1.728 1 96.44 123 THR B O 1
ATOM 3361 N N . GLU B 1 124 ? -5.59 30.031 0.085 1 98 124 GLU B N 1
ATOM 3362 C CA . GLU B 1 124 ? -6.699 29.156 -0.284 1 98 124 GLU B CA 1
ATOM 3363 C C . GLU B 1 124 ? -6.258 28.125 -1.309 1 98 124 GLU B C 1
ATOM 3365 O O . GLU B 1 124 ? -5.309 28.344 -2.061 1 98 124 GLU B O 1
ATOM 3370 N N . LYS B 1 125 ? -6.93 26.984 -1.291 1 98.31 125 LYS B N 1
ATOM 3371 C CA . LYS B 1 125 ? -6.891 26 -2.371 1 98.31 125 LYS B CA 1
ATOM 3372 C C . LYS B 1 125 ? -8.273 25.812 -2.994 1 98.31 125 LYS B C 1
ATOM 3374 O O . LYS B 1 125 ? -9.281 26.172 -2.395 1 98.31 125 LYS B O 1
ATOM 3379 N N . GLU B 1 126 ? -8.289 25.297 -4.18 1 98.62 126 GLU B N 1
ATOM 3380 C CA . GLU B 1 126 ? -9.5 24.75 -4.781 1 98.62 126 GLU B CA 1
ATOM 3381 C C . GLU B 1 126 ? -9.547 23.234 -4.633 1 98.62 126 GLU B C 1
ATOM 3383 O O . GLU B 1 126 ? -8.5 22.578 -4.555 1 98.62 126 GLU B O 1
ATOM 3388 N N . ALA B 1 127 ? -10.727 22.703 -4.543 1 98.75 127 ALA B N 1
ATOM 3389 C CA . ALA B 1 127 ? -10.867 21.25 -4.461 1 98.75 127 ALA B CA 1
ATOM 3390 C C . ALA B 1 127 ? -11.469 20.688 -5.742 1 98.75 127 ALA B C 1
ATOM 3392 O O . ALA B 1 127 ? -12.172 21.391 -6.469 1 98.75 127 ALA B O 1
ATOM 3393 N N . VAL B 1 128 ? -11.18 19.469 -6.023 1 98.44 128 VAL B N 1
ATOM 3394 C CA . VAL B 1 128 ? -11.734 18.719 -7.145 1 98.44 128 VAL B CA 1
ATOM 3395 C C . VAL B 1 128 ? -12.242 17.359 -6.664 1 98.44 128 VAL B C 1
ATOM 3397 O O . VAL B 1 128 ? -11.578 16.688 -5.875 1 98.44 128 VAL B O 1
ATOM 3400 N N . TRP B 1 129 ? -13.516 17.062 -7.062 1 98.75 129 TRP B N 1
ATOM 3401 C CA . TRP B 1 129 ? -13.953 15.688 -6.832 1 98.75 129 TRP B CA 1
ATOM 3402 C C . TRP B 1 129 ? -13.156 14.711 -7.684 1 98.75 129 TRP B C 1
ATOM 3404 O O . TRP B 1 129 ? -13.086 14.859 -8.906 1 98.75 129 TRP B O 1
ATOM 3414 N N . LEU B 1 130 ? -12.617 13.727 -7.051 1 98.62 130 LEU B N 1
ATOM 3415 C CA . LEU B 1 130 ? -11.781 12.75 -7.738 1 98.62 130 LEU B CA 1
ATOM 3416 C C . LEU B 1 130 ? -12.633 11.695 -8.445 1 98.62 130 LEU B C 1
ATOM 3418 O O . LEU B 1 130 ? -13.688 11.305 -7.934 1 98.62 130 LEU B O 1
ATOM 3422 N N . LYS B 1 131 ? -12.141 11.242 -9.578 1 98.06 131 LYS B N 1
ATOM 3423 C CA . LYS B 1 131 ? -12.719 10.07 -10.242 1 98.06 131 LYS B CA 1
ATOM 3424 C C . LYS B 1 131 ? -12.297 8.781 -9.547 1 98.06 131 LYS B C 1
ATOM 3426 O O . LYS B 1 131 ? -13.078 7.832 -9.469 1 98.06 131 LYS B O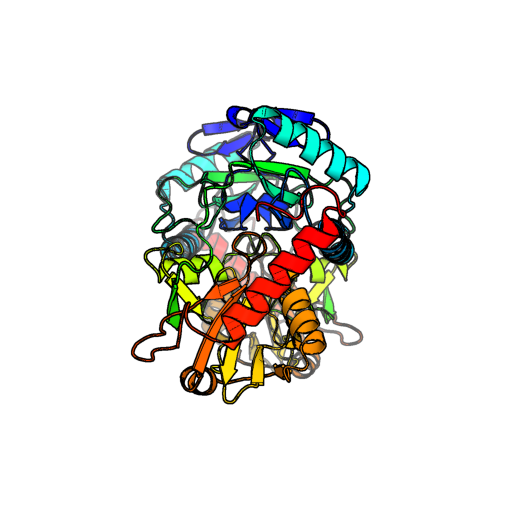 1
ATOM 3431 N N . THR B 1 132 ? -11.086 8.75 -9.047 1 98.12 132 THR B N 1
ATOM 3432 C CA . THR B 1 132 ? -10.57 7.605 -8.305 1 98.12 132 THR B CA 1
ATOM 3433 C C . THR B 1 132 ? -11.312 7.449 -6.98 1 98.12 132 THR B C 1
ATOM 3435 O O . THR B 1 132 ? -11.312 8.359 -6.152 1 98.12 132 THR B O 1
ATOM 3438 N N . ALA B 1 133 ? -11.93 6.316 -6.801 1 98.31 133 ALA B N 1
ATOM 3439 C CA . ALA B 1 133 ? -12.594 6.039 -5.531 1 98.31 133 ALA B CA 1
ATOM 3440 C C . ALA B 1 133 ? -11.586 5.723 -4.438 1 98.31 133 ALA B C 1
ATOM 3442 O O . ALA B 1 133 ? -10.562 5.082 -4.691 1 98.31 133 ALA B O 1
ATOM 3443 N N . ARG B 1 134 ? -11.898 6.152 -3.238 1 98.56 134 ARG B N 1
ATOM 3444 C CA . ARG B 1 134 ? -11.047 5.801 -2.104 1 98.56 134 ARG B CA 1
ATOM 3445 C C . ARG B 1 134 ? -11.156 4.316 -1.778 1 98.56 134 ARG B C 1
ATOM 3447 O O . ARG B 1 134 ? -12.258 3.787 -1.621 1 98.56 134 ARG B O 1
ATOM 3454 N N . ASN B 1 135 ? -10.062 3.625 -1.699 1 98.12 135 ASN B N 1
ATOM 3455 C CA . ASN B 1 135 ? -10.094 2.209 -1.351 1 98.12 135 ASN B CA 1
ATOM 3456 C C . ASN B 1 135 ? -10.211 2.004 0.157 1 98.12 135 ASN B C 1
ATOM 3458 O O . ASN B 1 135 ? -9.977 2.934 0.933 1 98.12 135 ASN B O 1
ATOM 3462 N N . SER B 1 136 ? -10.609 0.812 0.571 1 97.31 136 SER B N 1
ATOM 3463 C CA . SER B 1 136 ? -10.641 0.464 1.988 1 97.31 136 SER B CA 1
ATOM 3464 C C . SER B 1 136 ? -9.242 0.228 2.533 1 97.31 136 SER B C 1
ATOM 3466 O O . SER B 1 136 ? -8.328 -0.127 1.783 1 97.31 136 SER B O 1
ATOM 3468 N N . PRO B 1 137 ? -9.062 0.448 3.779 1 97.25 137 PRO B N 1
ATOM 3469 C CA . PRO B 1 137 ? -7.723 0.274 4.352 1 97.25 137 PRO B CA 1
ATOM 3470 C C . PRO B 1 137 ? -7.344 -1.194 4.531 1 97.25 137 PRO B C 1
ATOM 3472 O O . PRO B 1 137 ? -8.188 -2.078 4.359 1 97.25 137 PRO B O 1
ATOM 3475 N N . GLU B 1 138 ? -6.113 -1.478 4.84 1 97.31 138 GLU B N 1
ATOM 3476 C CA . GLU B 1 138 ? -5.531 -2.814 4.949 1 97.31 138 GLU B CA 1
ATOM 3477 C C . GLU B 1 138 ? -6.059 -3.543 6.184 1 97.31 138 GLU B C 1
ATOM 3479 O O . GLU B 1 138 ? -5.988 -4.77 6.262 1 97.31 138 GLU B O 1
ATOM 3484 N N . GLN B 1 139 ? -6.477 -2.812 7.152 1 95.38 139 GLN B N 1
ATOM 3485 C CA . GLN B 1 139 ? -7.098 -3.291 8.383 1 95.38 139 GLN B CA 1
ATOM 3486 C C . GLN B 1 139 ? -8.18 -2.328 8.867 1 95.38 139 GLN B C 1
ATOM 3488 O O . GLN B 1 139 ? -8.562 -1.403 8.141 1 95.38 139 GLN B O 1
ATOM 3493 N N . GLN B 1 140 ? -8.617 -2.508 10.023 1 93.12 140 GLN B N 1
ATOM 3494 C CA . GLN B 1 140 ? -9.766 -1.752 10.508 1 93.12 140 GLN B CA 1
ATOM 3495 C C . GLN B 1 140 ? -9.461 -0.257 10.555 1 93.12 140 GLN B C 1
ATOM 3497 O O . GLN B 1 140 ? -10.289 0.561 10.141 1 93.12 140 GLN B O 1
ATOM 3502 N N . THR B 1 141 ? -8.344 0.041 11.047 1 95.81 141 THR B N 1
ATOM 3503 C CA . THR B 1 141 ? -7.875 1.42 11.125 1 95.81 141 THR B CA 1
ATOM 3504 C C . THR B 1 141 ? -6.895 1.72 9.992 1 95.81 141 THR B C 1
ATOM 3506 O O . THR B 1 141 ? -6.016 0.907 9.695 1 95.81 141 THR B O 1
ATOM 3509 N N . ARG B 1 142 ? -7.152 2.832 9.305 1 97.81 142 ARG B N 1
ATOM 3510 C CA . ARG B 1 142 ? -6.148 3.258 8.328 1 97.81 142 ARG B CA 1
ATOM 3511 C C . ARG B 1 142 ? -4.949 3.887 9.023 1 97.81 142 ARG B C 1
ATOM 3513 O O . ARG B 1 142 ? -5.094 4.863 9.766 1 97.81 142 ARG B O 1
ATOM 3520 N N . TYR B 1 143 ? -3.844 3.311 8.828 1 97.69 143 TYR B N 1
ATOM 3521 C CA . TYR B 1 143 ? -2.605 3.895 9.336 1 97.69 143 TYR B CA 1
ATOM 3522 C C . TYR B 1 143 ? -1.888 4.68 8.242 1 97.69 143 TYR B C 1
ATOM 3524 O O . TYR B 1 143 ? -2.094 4.43 7.051 1 97.69 143 TYR B O 1
ATOM 3532 N N . LYS B 1 144 ? -1.178 5.715 8.664 1 98.44 144 LYS B N 1
ATOM 3533 C CA . LYS B 1 144 ? -0.304 6.426 7.73 1 98.44 144 LYS B CA 1
ATOM 3534 C C . LYS B 1 144 ? 0.866 5.547 7.297 1 98.44 144 LYS B C 1
ATOM 3536 O O . LYS B 1 144 ? 1.888 5.48 7.984 1 98.44 144 LYS B O 1
ATOM 3541 N N . SER B 1 145 ? 0.722 4.852 6.203 1 98.5 145 SER B N 1
ATOM 3542 C CA . SER B 1 145 ? 1.65 3.816 5.762 1 98.5 145 SER B CA 1
ATOM 3543 C C . SER B 1 145 ? 2.209 4.129 4.379 1 98.5 145 SER B C 1
ATOM 3545 O O . SER B 1 145 ? 1.916 5.18 3.809 1 98.5 145 SER B O 1
ATOM 3547 N N . HIS B 1 146 ? 3.082 3.256 3.896 1 98.38 146 HIS B N 1
ATOM 3548 C CA . HIS B 1 146 ? 3.682 3.385 2.574 1 98.38 146 HIS B CA 1
ATOM 3549 C C . HIS B 1 146 ? 2.664 3.09 1.477 1 98.38 146 HIS B C 1
ATOM 3551 O O . HIS B 1 146 ? 2.969 3.227 0.29 1 98.38 146 HIS B O 1
ATOM 3557 N N . HIS B 1 147 ? 1.431 2.797 1.788 1 98 147 HIS B N 1
ATOM 3558 C CA . HIS B 1 147 ? 0.437 2.35 0.819 1 98 147 HIS B CA 1
ATOM 3559 C C . HIS B 1 147 ? -0.281 3.535 0.18 1 98 147 HIS B C 1
ATOM 3561 O O . HIS B 1 147 ? -1.484 3.715 0.376 1 98 147 HIS B O 1
ATOM 3567 N N . TYR B 1 148 ? 0.422 4.199 -0.713 1 97.81 148 TYR B N 1
ATOM 3568 C CA . TYR B 1 148 ? -0.098 5.438 -1.279 1 97.81 148 TYR B CA 1
ATOM 3569 C C . TYR B 1 148 ? -0.518 5.242 -2.73 1 97.81 148 TYR B C 1
ATOM 3571 O O . TYR B 1 148 ? -0.761 6.211 -3.451 1 97.81 148 TYR B O 1
ATOM 3579 N N . GLY B 1 149 ? -0.63 3.975 -3.18 1 97.62 149 GLY B N 1
ATOM 3580 C CA . GLY B 1 149 ? -1.017 3.754 -4.562 1 97.62 149 GLY B CA 1
ATOM 3581 C C . GLY B 1 149 ? -2.312 4.449 -4.941 1 97.62 149 GLY B C 1
ATOM 3582 O O . GLY B 1 149 ? -2.412 5.047 -6.012 1 97.62 149 GLY B O 1
ATOM 3583 N N . ASN B 1 150 ? -3.328 4.359 -4.07 1 98.31 150 ASN B N 1
ATOM 3584 C CA . ASN B 1 150 ? -4.609 5.016 -4.301 1 98.31 150 ASN B CA 1
ATOM 3585 C C . ASN B 1 150 ? -4.465 6.535 -4.344 1 98.31 150 ASN B C 1
ATOM 3587 O O . ASN B 1 150 ? -5.023 7.191 -5.223 1 98.31 150 ASN B O 1
ATOM 3591 N N . ASN B 1 151 ? -3.648 7.07 -3.447 1 98 151 ASN B N 1
ATOM 3592 C CA . ASN B 1 151 ? -3.402 8.508 -3.373 1 98 151 ASN B CA 1
ATOM 3593 C C . ASN B 1 151 ? -2.623 9.008 -4.59 1 98 151 ASN B C 1
ATOM 3595 O O . ASN B 1 151 ? -2.898 10.086 -5.105 1 98 151 ASN B O 1
ATOM 3599 N N . VAL B 1 152 ? -1.651 8.188 -4.996 1 97.69 152 VAL B N 1
ATOM 3600 C CA . VAL B 1 152 ? -0.857 8.578 -6.156 1 97.69 152 VAL B CA 1
ATOM 3601 C C . VAL B 1 152 ? -1.741 8.609 -7.402 1 97.69 152 VAL B C 1
ATOM 3603 O O . VAL B 1 152 ? -1.668 9.547 -8.195 1 97.69 152 VAL B O 1
ATOM 3606 N N . ARG B 1 153 ? -2.578 7.574 -7.605 1 97 153 ARG B N 1
ATOM 3607 C CA . ARG B 1 153 ? -3.496 7.562 -8.742 1 97 153 ARG B CA 1
ATOM 3608 C C . ARG B 1 153 ? -4.375 8.812 -8.742 1 97 153 ARG B C 1
ATOM 3610 O O . ARG B 1 153 ? -4.562 9.438 -9.789 1 97 153 ARG B O 1
ATOM 3617 N N . ALA B 1 154 ? -4.895 9.156 -7.609 1 97.5 154 ALA B N 1
ATOM 3618 C CA . ALA B 1 154 ? -5.723 10.352 -7.453 1 97.5 154 ALA B CA 1
ATOM 3619 C C . ALA B 1 154 ? -4.926 11.609 -7.777 1 97.5 154 ALA B C 1
ATOM 3621 O O . ALA B 1 154 ? -5.434 12.516 -8.438 1 97.5 154 ALA B O 1
ATOM 3622 N N . ARG B 1 155 ? -3.684 11.633 -7.277 1 97.38 155 ARG B N 1
ATOM 3623 C CA . ARG B 1 155 ? -2.812 12.789 -7.496 1 97.38 155 ARG B CA 1
ATOM 3624 C C . ARG B 1 155 ? -2.611 13.047 -8.984 1 97.38 155 ARG B C 1
ATOM 3626 O O . ARG B 1 155 ? -2.504 14.195 -9.406 1 97.38 155 ARG B O 1
ATOM 3633 N N . LEU B 1 156 ? -2.588 12.031 -9.781 1 96.06 156 LEU B N 1
ATOM 3634 C CA . LEU B 1 156 ? -2.367 12.148 -11.219 1 96.06 156 LEU B CA 1
ATOM 3635 C C . LEU B 1 156 ? -3.535 12.859 -11.891 1 96.06 156 LEU B C 1
ATOM 3637 O O . LEU B 1 156 ? -3.42 13.305 -13.039 1 96.06 156 LEU B O 1
ATOM 3641 N N . GLU B 1 157 ? -4.656 13.023 -11.219 1 96 157 GLU B N 1
ATOM 3642 C CA . GLU B 1 157 ? -5.828 13.695 -11.773 1 96 157 GLU B CA 1
ATOM 3643 C C . GLU B 1 157 ? -5.684 15.211 -11.688 1 96 157 GLU B C 1
ATOM 3645 O O . GLU B 1 157 ? -6.441 15.953 -12.32 1 96 157 GLU B O 1
ATOM 3650 N N . LEU B 1 158 ? -4.742 15.672 -10.859 1 95.44 158 LEU B N 1
ATOM 3651 C CA . LEU B 1 158 ? -4.582 17.094 -10.586 1 95.44 158 LEU B CA 1
ATOM 3652 C C . LEU B 1 158 ? -3.244 17.594 -11.109 1 95.44 158 LEU B C 1
ATOM 3654 O O . LEU B 1 158 ? -2.24 16.891 -11.062 1 95.44 158 LEU B O 1
ATOM 3658 N N . PRO B 1 159 ? -3.236 18.828 -11.508 1 94 159 PRO B N 1
ATOM 3659 C CA . PRO B 1 159 ? -1.946 19.375 -11.922 1 94 159 PRO B CA 1
ATOM 3660 C C . PRO B 1 159 ? -1.017 19.656 -10.742 1 94 159 PRO B C 1
ATOM 3662 O O . PRO B 1 159 ? 0.207 19.625 -10.891 1 94 159 PRO B O 1
ATOM 3665 N N . SER B 1 160 ? -1.626 20.047 -9.562 1 92.94 160 SER B N 1
ATOM 3666 C CA . SER B 1 160 ? -0.804 20.406 -8.414 1 92.94 160 SER B CA 1
ATOM 3667 C C . SER B 1 160 ? -1.6 20.328 -7.117 1 92.94 160 SER B C 1
ATOM 3669 O O . SER B 1 160 ? -2.777 20.688 -7.078 1 92.94 160 SER B O 1
ATOM 3671 N N . LEU B 1 161 ? -0.846 19.969 -6.078 1 93.81 161 LEU B N 1
ATOM 3672 C CA . LEU B 1 161 ? -1.461 19.984 -4.754 1 93.81 161 LEU B CA 1
ATOM 3673 C C . LEU B 1 161 ? -1.182 21.297 -4.035 1 93.81 161 LEU B C 1
ATOM 3675 O O . LEU B 1 161 ? -1.714 21.547 -2.951 1 93.81 161 LEU B O 1
ATOM 3679 N N . ALA B 1 162 ? -0.373 22.078 -4.656 1 92.81 162 ALA B N 1
ATOM 3680 C CA . ALA B 1 162 ? -0.076 23.391 -4.059 1 92.81 162 ALA B CA 1
ATOM 3681 C C . ALA B 1 162 ? -1.298 24.297 -4.094 1 92.81 162 ALA B C 1
ATOM 3683 O O . ALA B 1 162 ? -1.561 25.031 -3.137 1 92.81 162 ALA B O 1
ATOM 3684 N N . SER B 1 163 ? -2.031 24.219 -5.191 1 95.56 163 SER B N 1
ATOM 3685 C CA . SER B 1 163 ? -3.15 25.141 -5.371 1 95.56 163 SER B CA 1
ATOM 3686 C C . SER B 1 163 ? -4.484 24.406 -5.332 1 95.56 163 SER B C 1
ATOM 3688 O O . SER B 1 163 ? -5.543 25.031 -5.242 1 95.56 163 SER B O 1
ATOM 3690 N N . GLN B 1 164 ? -4.395 23.062 -5.387 1 97.31 164 GLN B N 1
ATOM 3691 C CA . GLN B 1 164 ? -5.613 22.266 -5.426 1 97.31 164 GLN B CA 1
ATOM 3692 C C . GLN B 1 164 ? -5.535 21.094 -4.453 1 97.31 164 GLN B C 1
ATOM 3694 O O . GLN B 1 164 ? -4.441 20.688 -4.051 1 97.31 164 GLN B O 1
ATOM 3699 N N . GLU B 1 165 ? -6.648 20.656 -4.02 1 98.5 165 GLU B N 1
ATOM 3700 C CA . GLU B 1 165 ? -6.797 19.391 -3.312 1 98.5 165 GLU B CA 1
ATOM 3701 C C . GLU B 1 165 ? -7.852 18.516 -3.977 1 98.5 165 GLU B C 1
ATOM 3703 O O . GLU B 1 165 ? -8.812 19.016 -4.559 1 98.5 165 GLU B O 1
ATOM 3708 N N . GLY B 1 166 ? -7.602 17.219 -4.023 1 98.69 166 GLY B N 1
ATOM 3709 C CA . GLY B 1 166 ? -8.609 16.266 -4.465 1 98.69 166 GLY B CA 1
ATOM 3710 C C . GLY B 1 166 ? -9.398 15.664 -3.318 1 98.69 166 GLY B C 1
ATOM 3711 O O . GLY B 1 166 ? -8.828 15.312 -2.283 1 98.69 166 GLY B O 1
ATOM 3712 N N . PHE B 1 167 ? -10.68 15.609 -3.467 1 98.94 167 PHE B N 1
ATOM 3713 C CA . PHE B 1 167 ? -11.531 14.984 -2.467 1 98.94 167 PHE B CA 1
ATOM 3714 C C . PHE B 1 167 ? -11.984 13.602 -2.936 1 98.94 167 PHE B C 1
ATOM 3716 O O . PHE B 1 167 ? -12.633 13.477 -3.979 1 98.94 167 PHE B O 1
ATOM 3723 N N . PHE B 1 168 ? -11.703 12.609 -2.166 1 98.94 168 PHE B N 1
ATOM 3724 C CA . PHE B 1 168 ? -12.125 11.242 -2.424 1 98.94 168 PHE B CA 1
ATOM 3725 C C . PHE B 1 168 ? -13.578 11.039 -2.018 1 98.94 168 PHE B C 1
ATOM 3727 O O . PHE B 1 168 ? -14.008 11.531 -0.973 1 98.94 168 PHE B O 1
ATOM 3734 N N . THR B 1 169 ? -14.266 10.344 -2.809 1 98.75 169 THR B N 1
ATOM 3735 C CA . THR B 1 169 ? -15.422 9.57 -2.369 1 98.75 169 THR B CA 1
ATOM 3736 C C . THR B 1 169 ? -15.156 8.078 -2.484 1 98.75 169 THR B C 1
ATOM 3738 O O . THR B 1 169 ? -14.258 7.656 -3.223 1 98.75 169 THR B O 1
ATOM 3741 N N . ASP B 1 170 ? -15.828 7.32 -1.628 1 97.44 170 ASP B N 1
ATOM 3742 C CA . ASP B 1 170 ? -15.727 5.883 -1.855 1 97.44 170 ASP B CA 1
ATOM 3743 C C . ASP B 1 170 ? -16.578 5.453 -3.049 1 97.44 170 ASP B C 1
ATOM 3745 O O . ASP B 1 170 ? -17.094 6.297 -3.781 1 97.44 170 ASP B O 1
ATOM 3749 N N . GLN B 1 171 ? -16.641 4.188 -3.305 1 94.56 171 GLN B N 1
ATOM 3750 C CA . GLN B 1 171 ? -17.328 3.66 -4.484 1 94.56 171 GLN B CA 1
ATOM 3751 C C . GLN B 1 171 ? -18.812 3.996 -4.461 1 94.56 171 GLN B C 1
ATOM 3753 O O . GLN B 1 171 ? -19.484 3.939 -5.492 1 94.56 171 GLN B O 1
ATOM 3758 N N . ASN B 1 172 ? -19.297 4.352 -3.262 1 95.81 172 ASN B N 1
ATOM 3759 C CA . ASN B 1 172 ? -20.719 4.641 -3.121 1 95.81 172 ASN B CA 1
ATOM 3760 C C . ASN B 1 172 ? -20.984 6.145 -3.117 1 95.81 172 ASN B C 1
ATOM 3762 O O . ASN B 1 172 ? -22.109 6.578 -2.869 1 95.81 172 ASN B O 1
ATOM 3766 N N . GLY B 1 173 ? -20 6.93 -3.285 1 97.81 173 GLY B N 1
ATOM 3767 C CA . GLY B 1 173 ? -20.172 8.367 -3.344 1 97.81 173 GLY B CA 1
ATOM 3768 C C . GLY B 1 173 ? -20.094 9.039 -1.984 1 97.81 173 GLY B C 1
ATOM 3769 O O . GLY B 1 173 ? -20.406 10.227 -1.852 1 97.81 173 GLY B O 1
ATOM 3770 N N . VAL B 1 174 ? -19.719 8.305 -0.983 1 98.69 174 VAL B N 1
ATOM 3771 C CA . VAL B 1 174 ? -19.562 8.828 0.369 1 98.69 174 VAL B CA 1
ATOM 3772 C C . VAL B 1 174 ? -18.219 9.547 0.488 1 98.69 174 VAL B C 1
ATOM 3774 O O . VAL B 1 174 ? -17.172 8.992 0.128 1 98.69 174 VAL B O 1
ATOM 3777 N N . ILE B 1 175 ? -18.234 10.773 1.034 1 98.94 175 ILE B N 1
ATOM 3778 C CA . ILE B 1 175 ? -17.016 11.578 1.166 1 98.94 175 ILE B CA 1
ATOM 3779 C C . ILE B 1 175 ? -16.047 10.883 2.113 1 98.94 175 ILE B C 1
ATOM 3781 O O . ILE B 1 175 ? -16.438 10.398 3.178 1 98.94 175 ILE B O 1
ATOM 3785 N N . ALA B 1 176 ? -14.859 10.812 1.729 1 98.81 176 ALA B N 1
ATOM 3786 C CA . ALA B 1 176 ? -13.836 10.211 2.572 1 98.81 176 ALA B CA 1
ATOM 3787 C C . ALA B 1 176 ? -12.859 11.266 3.096 1 98.81 176 ALA B C 1
ATOM 3789 O O . ALA B 1 176 ? -13.125 11.906 4.113 1 98.81 176 ALA B O 1
ATOM 3790 N N . GLU B 1 177 ? -11.805 11.547 2.393 1 98.94 177 GLU B N 1
ATOM 3791 C CA . GLU B 1 177 ? -10.75 12.484 2.766 1 98.94 177 GLU B CA 1
ATOM 3792 C C . GLU B 1 177 ? -10.07 13.07 1.532 1 98.94 177 GLU B C 1
ATOM 3794 O O . GLU B 1 177 ? -10.461 12.773 0.401 1 98.94 177 GLU B O 1
ATOM 3799 N N . GLY B 1 178 ? -9.195 14 1.711 1 98.88 178 GLY B N 1
ATOM 3800 C CA . GLY B 1 178 ? -8.383 14.508 0.617 1 98.88 178 GLY B CA 1
ATOM 3801 C C . GLY B 1 178 ? -7.262 13.57 0.214 1 98.88 178 GLY B C 1
ATOM 3802 O O . GLY B 1 178 ? -7.043 12.547 0.865 1 98.88 178 GLY B O 1
ATOM 3803 N N . ILE B 1 179 ? -6.602 13.93 -0.828 1 98.5 179 ILE B N 1
ATOM 3804 C CA . ILE B 1 179 ? -5.48 13.109 -1.276 1 98.5 179 ILE B CA 1
ATOM 3805 C C . ILE B 1 179 ? -4.434 13.016 -0.168 1 98.5 179 ILE B C 1
ATOM 3807 O O . ILE B 1 179 ? -3.879 11.945 0.084 1 98.5 179 ILE B O 1
ATOM 3811 N N . THR B 1 180 ? -4.16 14.109 0.527 1 98.06 180 THR B N 1
ATOM 3812 C CA . THR B 1 180 ? -3.162 14.125 1.59 1 98.06 180 THR B CA 1
ATOM 3813 C C . THR B 1 180 ? -3.697 14.836 2.83 1 98.06 180 THR B C 1
ATOM 3815 O O . THR B 1 180 ? -2.928 15.398 3.609 1 98.06 180 THR B O 1
ATOM 3818 N N . SER B 1 181 ? -5.035 14.914 2.975 1 98.75 181 SER B N 1
ATOM 3819 C CA . SER B 1 181 ? -5.621 15.742 4.023 1 98.75 181 SER B CA 1
ATOM 3820 C C . SER B 1 181 ? -6.938 15.156 4.523 1 98.75 181 SER B C 1
ATOM 3822 O O . SER B 1 181 ? -7.441 14.188 3.959 1 98.75 181 SER B O 1
ATOM 3824 N N . ASN B 1 182 ? -7.406 15.68 5.637 1 98.94 182 ASN B N 1
ATOM 3825 C CA . ASN B 1 182 ? -8.773 15.461 6.082 1 98.94 182 ASN B CA 1
ATOM 3826 C C . ASN B 1 182 ? -9.688 16.609 5.68 1 98.94 182 ASN B C 1
ATOM 3828 O O . ASN B 1 182 ? -9.242 17.75 5.574 1 98.94 182 ASN B O 1
ATOM 3832 N N . VAL B 1 183 ? -10.961 16.297 5.496 1 98.94 183 VAL B N 1
ATOM 3833 C CA . VAL B 1 183 ? -11.891 17.281 4.953 1 98.94 183 VAL B CA 1
ATOM 3834 C C . VAL B 1 183 ? -12.875 17.719 6.039 1 98.94 183 VAL B C 1
ATOM 3836 O O . VAL B 1 183 ? -13.383 16.891 6.797 1 98.94 183 VAL B O 1
ATOM 3839 N N . PHE B 1 184 ? -13.133 19.031 6.113 1 99 184 PHE B N 1
ATOM 3840 C CA . PHE B 1 184 ? -14.156 19.625 6.953 1 99 184 PHE B CA 1
ATOM 3841 C C . PHE B 1 184 ? -15.023 20.594 6.141 1 99 184 PHE B C 1
ATOM 3843 O O . PHE B 1 184 ? -14.555 21.203 5.184 1 99 184 PHE B O 1
ATOM 3850 N N . TRP B 1 185 ? -16.219 20.703 6.547 1 98.94 185 TRP B N 1
ATOM 3851 C CA . TRP B 1 185 ? -17.047 21.781 6.023 1 98.94 185 TRP B CA 1
ATOM 3852 C C . TRP B 1 185 ? -18.062 22.266 7.066 1 98.94 185 TRP B C 1
ATOM 3854 O O . TRP B 1 185 ? -18.25 21.609 8.094 1 98.94 185 TRP B O 1
ATOM 3864 N N . ILE B 1 186 ? -18.531 23.484 6.859 1 98.94 186 ILE B N 1
ATOM 3865 C CA . ILE B 1 186 ? -19.484 24.109 7.77 1 98.94 186 ILE B CA 1
ATOM 3866 C C . ILE B 1 186 ? -20.781 24.406 7.023 1 98.94 186 ILE B C 1
ATOM 3868 O O . ILE B 1 186 ? -20.766 24.953 5.914 1 98.94 186 ILE B O 1
ATOM 3872 N N . LYS B 1 187 ? -21.812 24.031 7.555 1 98.81 187 LYS B N 1
ATOM 3873 C CA . LYS B 1 187 ? -23.141 24.406 7.098 1 98.81 187 LYS B CA 1
ATOM 3874 C C . LYS B 1 187 ? -24.047 24.797 8.273 1 98.81 187 LYS B C 1
ATOM 3876 O O . LYS B 1 187 ? -24.172 24.047 9.242 1 98.81 187 LYS B O 1
ATOM 3881 N N . ASP B 1 188 ? -24.594 25.969 8.219 1 98.25 188 ASP B N 1
ATOM 3882 C CA . ASP B 1 188 ? -25.516 26.453 9.227 1 98.25 188 ASP B CA 1
ATOM 3883 C C . ASP B 1 188 ? -24.891 26.406 10.617 1 98.25 188 ASP B C 1
ATOM 3885 O O . ASP B 1 188 ? -25.531 25.953 11.578 1 98.25 188 ASP B O 1
ATOM 3889 N N . GLY B 1 189 ? -23.656 26.672 10.695 1 98.38 189 GLY B N 1
ATOM 3890 C CA . GLY B 1 189 ? -22.969 26.797 11.969 1 98.38 189 GLY B CA 1
ATOM 3891 C C . GLY B 1 189 ? -22.516 25.469 12.531 1 98.38 189 GLY B C 1
ATOM 3892 O O . GLY B 1 189 ? -21.953 25.406 13.633 1 98.38 189 GLY B O 1
ATOM 3893 N N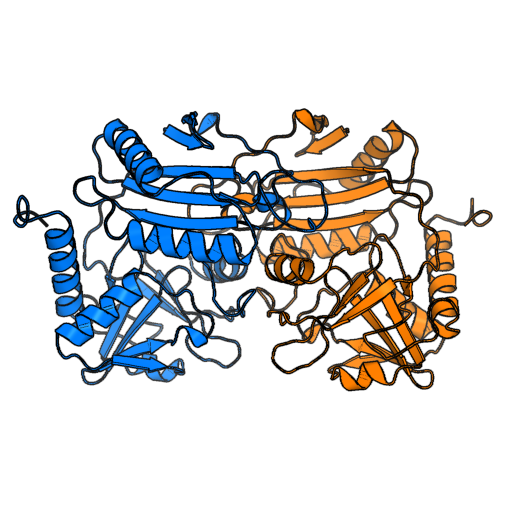 . ILE B 1 190 ? -22.734 24.375 11.773 1 98.81 190 ILE B N 1
ATOM 3894 C CA . ILE B 1 190 ? -22.344 23.047 12.227 1 98.81 190 ILE B CA 1
ATOM 3895 C C . ILE B 1 190 ? -21.094 22.594 11.461 1 98.81 190 ILE B C 1
ATOM 3897 O O . ILE B 1 190 ? -21.016 22.766 10.242 1 98.81 190 ILE B O 1
ATOM 3901 N N . LEU B 1 191 ? -20.094 22.078 12.203 1 98.94 191 LEU B N 1
ATOM 3902 C CA . LEU B 1 191 ? -18.875 21.531 11.625 1 98.94 191 LEU B CA 1
ATOM 3903 C C . LEU B 1 191 ? -19.062 20.062 11.266 1 98.94 191 LEU B C 1
ATOM 3905 O O . LEU B 1 191 ? -19.422 19.25 12.125 1 98.94 191 LEU B O 1
ATOM 3909 N N . TYR B 1 192 ? -18.844 19.75 9.992 1 98.94 192 TYR B N 1
ATOM 3910 C CA . TYR B 1 192 ? -18.984 18.375 9.508 1 98.94 192 TYR B CA 1
ATOM 3911 C C . TYR B 1 192 ? -17.641 17.812 9.094 1 98.94 192 TYR B C 1
ATOM 3913 O O . TYR B 1 192 ? -16.766 18.531 8.586 1 98.94 192 TYR B O 1
ATOM 3921 N N . THR B 1 193 ? -17.453 16.531 9.32 1 98.94 193 THR B N 1
ATOM 3922 C CA . THR B 1 193 ? -16.297 15.797 8.805 1 98.94 193 THR B CA 1
ATOM 3923 C C . THR B 1 193 ? -16.594 14.305 8.711 1 98.94 193 THR B C 1
ATOM 3925 O O . THR B 1 193 ? -17.359 13.766 9.523 1 98.94 193 THR B O 1
ATOM 3928 N N . PRO B 1 194 ? -16.062 13.625 7.754 1 98.94 194 PRO B N 1
ATOM 3929 C CA . PRO B 1 194 ? -16.266 12.172 7.676 1 98.94 194 PRO B CA 1
ATOM 3930 C C . PRO B 1 194 ? -15.781 11.438 8.93 1 98.94 194 PRO B C 1
ATOM 3932 O O . PRO B 1 194 ? -14.766 11.82 9.508 1 98.94 194 PRO B O 1
ATOM 3935 N N . SER B 1 195 ? -16.516 10.383 9.266 1 98.5 195 SER B N 1
ATOM 3936 C CA . SER B 1 195 ? -16.109 9.555 10.398 1 98.5 195 SER B CA 1
ATOM 3937 C C . SER B 1 195 ? -14.875 8.734 10.062 1 98.5 195 SER B C 1
ATOM 3939 O O . SER B 1 195 ? -14.688 8.32 8.922 1 98.5 195 SER B O 1
ATOM 3941 N N . THR B 1 196 ? -14.07 8.422 11.117 1 97.75 196 THR B N 1
ATOM 3942 C CA . THR B 1 196 ? -12.867 7.617 10.906 1 97.75 196 THR B CA 1
ATOM 3943 C C . THR B 1 196 ? -13.234 6.168 10.602 1 97.75 196 THR B C 1
ATOM 3945 O O . THR B 1 196 ? -12.43 5.426 10.031 1 97.75 196 THR B O 1
ATOM 3948 N N . ASN B 1 197 ? -14.445 5.746 10.93 1 96.5 197 ASN B N 1
ATOM 3949 C CA . ASN B 1 197 ? -14.867 4.371 10.672 1 96.5 197 ASN B CA 1
ATOM 3950 C C . ASN B 1 197 ? -15.102 4.121 9.188 1 96.5 197 ASN B C 1
ATOM 3952 O O . ASN B 1 197 ? -15.305 2.98 8.766 1 96.5 197 ASN B O 1
ATOM 3956 N N . LEU B 1 198 ? -15.039 5.211 8.398 1 97 198 LEU B N 1
ATOM 3957 C CA . LEU B 1 198 ? -15.188 5.086 6.957 1 97 198 LEU B CA 1
ATOM 3958 C C . LEU B 1 198 ? -13.867 4.68 6.309 1 97 198 LEU B C 1
ATOM 3960 O O . LEU B 1 198 ? -13.797 4.516 5.09 1 97 198 LEU B O 1
ATOM 3964 N N . GLY B 1 199 ? -12.828 4.48 7.09 1 97.38 199 GLY B N 1
ATOM 3965 C CA . GLY B 1 199 ? -11.539 4.047 6.57 1 97.38 199 GLY B CA 1
ATOM 3966 C C . GLY B 1 199 ? -10.648 5.199 6.145 1 97.38 199 GLY B C 1
ATOM 3967 O O . GLY B 1 199 ? -9.82 5.047 5.238 1 97.38 199 GLY B O 1
ATOM 3968 N N . ILE B 1 200 ? -10.906 6.363 6.645 1 98.62 200 ILE B N 1
ATOM 3969 C CA . ILE B 1 200 ? -10.016 7.492 6.367 1 98.62 200 ILE B CA 1
ATOM 3970 C C . ILE B 1 200 ? -8.891 7.531 7.398 1 98.62 200 ILE B C 1
ATOM 3972 O O . ILE B 1 200 ? -8.945 6.836 8.414 1 98.62 200 ILE B O 1
ATOM 3976 N N . LEU B 1 201 ? -7.828 8.234 7.117 1 98.75 201 LEU B N 1
ATOM 3977 C CA . LEU B 1 201 ? -6.754 8.406 8.094 1 98.75 201 LEU B CA 1
ATOM 3978 C C . LEU B 1 201 ? -7.223 9.242 9.281 1 98.75 201 LEU B C 1
ATOM 3980 O O . LEU B 1 201 ? -7.77 10.336 9.102 1 98.75 201 LEU B O 1
ATOM 3984 N N . PRO B 1 202 ? -7.098 8.75 10.484 1 98.62 202 PRO B N 1
ATOM 3985 C CA . PRO B 1 202 ? -7.414 9.578 11.648 1 98.62 202 PRO B CA 1
ATOM 3986 C C . PRO B 1 202 ? -6.359 10.648 11.914 1 98.62 202 PRO B C 1
ATOM 3988 O O . PRO B 1 202 ? -5.496 10.469 12.781 1 98.62 202 PRO B O 1
ATOM 3991 N N . GLY B 1 203 ? -6.484 11.734 11.219 1 98.62 203 GLY B N 1
ATOM 3992 C CA . GLY B 1 203 ? -5.488 12.789 11.305 1 98.62 203 GLY B CA 1
ATOM 3993 C C . GLY B 1 203 ? -5.375 13.383 12.695 1 98.62 203 GLY B C 1
ATOM 3994 O O . GLY B 1 203 ? -6.379 13.547 13.398 1 98.62 203 GLY B O 1
ATOM 3995 N N . ILE B 1 204 ? -4.211 13.75 13.055 1 98.62 204 ILE B N 1
ATOM 3996 C CA . ILE B 1 204 ? -3.963 14.344 14.367 1 98.62 204 ILE B CA 1
ATOM 3997 C C . ILE B 1 204 ? -4.508 15.766 14.406 1 98.62 204 ILE B C 1
ATOM 3999 O O . ILE B 1 204 ? -5.199 16.156 15.352 1 98.62 204 ILE B O 1
ATOM 4003 N N . THR B 1 205 ? -4.203 16.562 13.352 1 98.69 205 THR B N 1
ATOM 4004 C CA . THR B 1 205 ? -4.766 17.906 13.266 1 98.69 205 THR B CA 1
ATOM 4005 C C . THR B 1 205 ? -6.289 17.844 13.227 1 98.69 205 THR B C 1
ATOM 4007 O O . THR B 1 205 ? -6.961 18.688 13.828 1 98.69 205 THR B O 1
ATOM 4010 N N . ARG B 1 206 ? -6.844 16.906 12.492 1 98.88 206 ARG B N 1
ATOM 4011 C CA . ARG B 1 206 ? -8.289 16.703 12.477 1 98.88 206 ARG B CA 1
ATOM 4012 C C . ARG B 1 206 ? -8.836 16.547 13.891 1 98.88 206 ARG B C 1
ATOM 4014 O O . ARG B 1 206 ? -9.812 17.188 14.258 1 98.88 206 ARG B O 1
ATOM 4021 N N . LYS B 1 207 ? -8.203 15.633 14.641 1 98.81 207 LYS B N 1
ATOM 4022 C CA . LYS B 1 207 ? -8.633 15.391 16.016 1 98.81 207 LYS B CA 1
ATOM 4023 C C . LYS B 1 207 ? -8.586 16.672 16.844 1 98.81 207 LYS B C 1
ATOM 4025 O O . LYS B 1 207 ? -9.516 16.953 17.609 1 98.81 207 LYS B O 1
ATOM 4030 N N . LYS B 1 208 ? -7.555 17.438 16.703 1 98.56 208 LYS B N 1
ATOM 4031 C CA . LYS B 1 208 ? -7.414 18.688 17.438 1 98.56 208 LYS B CA 1
ATOM 4032 C C . LYS B 1 208 ? -8.5 19.688 17.047 1 98.56 208 LYS B C 1
ATOM 4034 O O . LYS B 1 208 ? -9.055 20.375 17.906 1 98.56 208 LYS B O 1
ATOM 4039 N N . VAL B 1 209 ? -8.781 19.781 15.789 1 98.88 209 VAL B N 1
ATOM 4040 C CA . VAL B 1 209 ? -9.797 20.703 15.305 1 98.88 209 VAL B CA 1
ATOM 4041 C C . VAL B 1 209 ? -11.156 20.344 15.898 1 98.88 209 VAL B C 1
ATOM 4043 O O . VAL B 1 209 ? -11.914 21.219 16.312 1 98.88 209 VAL B O 1
ATOM 4046 N N . ILE B 1 210 ? -11.469 19.062 15.922 1 98.94 210 ILE B N 1
ATOM 4047 C CA . ILE B 1 210 ? -12.727 18.609 16.516 1 98.94 210 ILE B CA 1
ATOM 4048 C C . ILE B 1 210 ? -12.781 19.016 17.984 1 98.94 210 ILE B C 1
ATOM 4050 O O . ILE B 1 210 ? -13.797 19.531 18.453 1 98.94 210 ILE B O 1
ATOM 4054 N N . GLN B 1 211 ? -11.703 18.828 18.703 1 98.62 211 GLN B N 1
ATOM 4055 C CA . GLN B 1 211 ? -11.625 19.219 20.109 1 98.62 211 GLN B CA 1
ATOM 4056 C C . GLN B 1 211 ? -11.812 20.719 20.281 1 98.62 211 GLN B C 1
ATOM 4058 O O . GLN B 1 211 ? -12.523 21.156 21.188 1 98.62 211 GLN B O 1
ATOM 4063 N N . LEU B 1 212 ? -11.156 21.469 19.469 1 98.56 212 LEU B N 1
ATOM 4064 C CA . LEU B 1 212 ? -11.25 22.938 19.531 1 98.56 212 LEU B CA 1
ATOM 4065 C C . LEU B 1 212 ? -12.672 23.391 19.234 1 98.56 212 LEU B C 1
ATOM 4067 O O . LEU B 1 212 ? -13.156 24.344 19.859 1 98.56 212 LEU B O 1
ATOM 4071 N N . ALA B 1 213 ? -13.289 22.766 18.25 1 98.88 213 ALA B N 1
ATOM 4072 C CA . ALA B 1 213 ? -14.68 23.094 17.953 1 98.88 213 ALA B CA 1
ATOM 4073 C C . ALA B 1 213 ? -15.57 22.891 19.188 1 98.88 213 ALA B C 1
ATOM 4075 O O . ALA B 1 213 ? -16.422 23.719 19.484 1 98.88 213 ALA B O 1
ATOM 4076 N N . GLU B 1 214 ? -15.344 21.797 19.844 1 98.44 214 GLU B N 1
ATOM 4077 C CA . GLU B 1 214 ? -16.078 21.516 21.062 1 98.44 214 GLU B CA 1
ATOM 4078 C C . GLU B 1 214 ? -15.828 22.594 22.125 1 98.44 214 GLU B C 1
ATOM 4080 O O . GLU B 1 214 ? -16.766 23.078 22.766 1 98.44 214 GLU B O 1
ATOM 4085 N N . GLU B 1 215 ? -14.633 23 22.266 1 98 215 GLU B N 1
ATOM 4086 C CA . GLU B 1 215 ? -14.281 24.062 23.219 1 98 215 GLU B CA 1
ATOM 4087 C C . GLU B 1 215 ? -14.969 25.375 22.859 1 98 215 GLU B C 1
ATOM 4089 O O . GLU B 1 215 ? -15.32 26.156 23.75 1 98 215 GLU B O 1
ATOM 4094 N N . LEU B 1 216 ? -15.133 25.562 21.625 1 98.31 216 LEU B N 1
ATOM 4095 C CA . LEU B 1 216 ? -15.742 26.797 21.141 1 98.31 216 LEU B CA 1
ATOM 4096 C C . LEU B 1 216 ? -17.266 26.672 21.062 1 98.31 216 LEU B C 1
ATOM 4098 O O . LEU B 1 216 ? -17.938 27.578 20.578 1 98.31 216 LEU B O 1
ATOM 4102 N N . GLN B 1 217 ? -17.766 25.516 21.469 1 98.31 217 GLN B N 1
ATOM 4103 C CA . GLN B 1 217 ? -19.203 25.219 21.469 1 98.31 217 GLN B CA 1
ATOM 4104 C C . GLN B 1 217 ? -19.766 25.234 20.047 1 98.31 217 GLN B C 1
ATOM 4106 O O . GLN B 1 217 ? -20.906 25.672 19.844 1 98.31 217 GLN B O 1
ATOM 4111 N N . ILE B 1 218 ? -18.938 24.938 19.094 1 98.69 218 ILE B N 1
ATOM 4112 C CA . ILE B 1 218 ? -19.375 24.688 17.734 1 98.69 218 ILE B CA 1
ATOM 4113 C C . ILE B 1 218 ? -19.844 23.234 17.594 1 98.69 218 ILE B C 1
ATOM 4115 O O . ILE B 1 218 ? -19.062 22.312 17.844 1 98.69 218 ILE B O 1
ATOM 4119 N N . PRO B 1 219 ? -21.094 23 17.25 1 98.75 219 PRO B N 1
ATOM 4120 C CA . PRO B 1 219 ? -21.531 21.609 17.094 1 98.75 219 PRO B CA 1
ATOM 4121 C C . PRO B 1 219 ? -20.734 20.875 16.016 1 98.75 219 PRO B C 1
ATOM 4123 O O . PRO B 1 219 ? -20.469 21.422 14.953 1 98.75 219 PRO B O 1
ATOM 4126 N N . VAL B 1 220 ? -20.375 19.625 16.297 1 98.88 220 VAL B N 1
ATOM 4127 C CA . VAL B 1 220 ? -19.609 18.797 15.367 1 98.88 220 VAL B CA 1
ATOM 4128 C C . VAL B 1 220 ? -20.406 17.562 14.984 1 98.88 220 VAL B C 1
ATOM 4130 O O . VAL B 1 220 ? -21.031 16.922 15.836 1 98.88 220 VAL B O 1
ATOM 4133 N N . ARG B 1 221 ? -20.453 17.234 13.742 1 98.81 221 ARG B N 1
ATOM 4134 C CA . ARG B 1 221 ? -21.062 16.016 13.234 1 98.81 221 ARG B CA 1
ATOM 4135 C C . ARG B 1 221 ? -20.062 15.188 12.445 1 98.81 221 ARG B C 1
ATOM 4137 O O . ARG B 1 221 ? -19.594 15.609 11.375 1 98.81 221 ARG B O 1
ATOM 4144 N N . GLU B 1 222 ? -19.703 14.07 12.992 1 98.81 222 GLU B N 1
ATOM 4145 C CA . GLU B 1 222 ? -18.938 13.055 12.281 1 98.81 222 GLU B CA 1
ATOM 4146 C C . GLU B 1 222 ? -19.844 11.977 11.703 1 98.81 222 GLU B C 1
ATOM 4148 O O . GLU B 1 222 ? -20.766 11.508 12.375 1 98.81 222 GLU B O 1
ATOM 4153 N N . GLY B 1 223 ? -19.609 11.648 10.453 1 98.62 223 GLY B N 1
ATOM 4154 C CA . GLY B 1 223 ? -20.5 10.625 9.93 1 98.62 223 GLY B CA 1
ATOM 4155 C C . GLY B 1 223 ? -20.281 10.344 8.453 1 98.62 223 GLY B C 1
ATOM 4156 O O . GLY B 1 223 ? -19.203 10.609 7.922 1 98.62 223 GLY B O 1
ATOM 4157 N N . ARG B 1 224 ? -21.234 9.641 7.949 1 98.69 224 ARG B N 1
ATOM 4158 C CA . ARG B 1 224 ? -21.312 9.312 6.527 1 98.69 224 ARG B CA 1
ATOM 4159 C C . ARG B 1 224 ? -22.078 10.383 5.762 1 98.69 224 ARG B C 1
ATOM 4161 O O . ARG B 1 224 ? -23.234 10.672 6.078 1 98.69 224 ARG B O 1
ATOM 4168 N N . PHE B 1 225 ? -21.406 11.016 4.777 1 98.88 225 PHE B N 1
ATOM 4169 C CA . PHE B 1 225 ? -22.016 12.102 4.02 1 98.88 225 PHE B CA 1
ATOM 4170 C C . PHE B 1 225 ? -21.781 11.922 2.523 1 98.88 225 PHE B C 1
ATOM 4172 O O . PHE B 1 225 ? -20.719 11.469 2.113 1 98.88 225 PHE B O 1
ATOM 4179 N N . MET B 1 226 ? -22.75 12.297 1.775 1 98.75 226 MET B N 1
ATOM 4180 C CA . MET B 1 226 ? -22.625 12.289 0.322 1 98.75 226 MET B CA 1
ATOM 4181 C C . MET B 1 226 ? -21.984 13.586 -0.174 1 98.75 226 MET B C 1
ATOM 4183 O O . MET B 1 226 ? -22.062 14.609 0.497 1 98.75 226 MET B O 1
ATOM 4187 N N . ALA B 1 227 ? -21.438 13.516 -1.375 1 98.5 227 ALA B N 1
ATOM 4188 C CA . ALA B 1 227 ? -20.75 14.656 -1.97 1 98.5 227 ALA B CA 1
ATOM 4189 C C . ALA B 1 227 ? -21.656 15.883 -2.031 1 98.5 227 ALA B C 1
ATOM 4191 O O . ALA B 1 227 ? -21.219 17 -1.768 1 98.5 227 ALA B O 1
ATOM 4192 N N . TRP B 1 228 ? -22.891 15.703 -2.35 1 98 228 TRP B N 1
ATOM 4193 C CA . TRP B 1 228 ? -23.828 16.812 -2.533 1 98 228 TRP B CA 1
ATOM 4194 C C . TRP B 1 228 ? -24.031 17.562 -1.222 1 98 228 TRP B C 1
ATOM 4196 O O . TRP B 1 228 ? -24.375 18.75 -1.227 1 98 228 TRP B O 1
ATOM 4206 N N . GLU B 1 229 ? -23.906 16.875 -0.075 1 98.62 229 GLU B N 1
ATOM 4207 C CA . GLU B 1 229 ? -24.047 17.531 1.221 1 98.62 229 GLU B CA 1
ATOM 4208 C C . GLU B 1 229 ? -22.953 18.578 1.426 1 98.62 229 GLU B C 1
ATOM 4210 O O . GLU B 1 229 ? -23.219 19.688 1.892 1 98.62 229 GLU B O 1
ATOM 4215 N N . LEU B 1 230 ? -21.75 18.266 1.045 1 98.88 230 LEU B N 1
ATOM 4216 C CA . LEU B 1 230 ? -20.641 19.203 1.14 1 98.88 230 LEU B CA 1
ATOM 4217 C C . LEU B 1 230 ? -20.828 20.359 0.167 1 98.88 230 LEU B C 1
ATOM 4219 O O . LEU B 1 230 ? -20.453 21.5 0.47 1 98.88 230 LEU B O 1
ATOM 4223 N N . GLU B 1 231 ? -21.438 20.109 -0.95 1 98.75 231 GLU B N 1
ATOM 4224 C CA . GLU B 1 231 ? -21.641 21.141 -1.968 1 98.75 231 GLU B CA 1
ATOM 4225 C C . GLU B 1 231 ? -22.594 22.219 -1.481 1 98.75 231 GLU B C 1
ATOM 4227 O O . GLU B 1 231 ? -22.688 23.297 -2.076 1 98.75 231 GLU B O 1
ATOM 4232 N N . GLN B 1 232 ? -23.281 21.984 -0.403 1 98.62 232 GLN B N 1
ATOM 4233 C CA . GLN B 1 232 ? -24.219 22.953 0.158 1 98.62 232 GLN B CA 1
ATOM 4234 C C . GLN B 1 232 ? -23.578 23.75 1.291 1 98.62 232 GLN B C 1
ATOM 4236 O O . GLN B 1 232 ? -24.234 24.578 1.923 1 98.62 232 GLN B O 1
ATOM 4241 N N . ALA B 1 233 ? -22.359 23.562 1.561 1 98.88 233 ALA B N 1
ATOM 4242 C CA . ALA B 1 233 ? -21.672 24.125 2.725 1 98.88 233 ALA B CA 1
ATOM 4243 C C . ALA B 1 233 ? -21.453 25.625 2.561 1 98.88 233 ALA B C 1
ATOM 4245 O O . ALA B 1 233 ? -21.375 26.125 1.438 1 98.88 233 ALA B O 1
ATOM 4246 N N . ASP B 1 234 ? -21.344 26.312 3.674 1 98.81 234 ASP B N 1
ATOM 4247 C CA . ASP B 1 234 ? -20.953 27.719 3.717 1 98.81 234 ASP B CA 1
ATOM 4248 C C . ASP B 1 234 ? -19.438 27.875 3.66 1 98.81 234 ASP B C 1
ATOM 4250 O O . ASP B 1 234 ? -18.938 28.781 3.014 1 98.81 234 ASP B O 1
ATOM 4254 N N . GLU B 1 235 ? -18.75 27.078 4.367 1 98.94 235 GLU B N 1
ATOM 4255 C CA . GLU B 1 235 ? -17.297 27.047 4.453 1 98.94 235 GLU B CA 1
ATOM 4256 C C . GLU B 1 235 ? -16.75 25.641 4.223 1 98.94 235 GLU B C 1
ATOM 4258 O O . GLU B 1 235 ? -17.469 24.656 4.449 1 98.94 235 GLU B O 1
ATOM 4263 N N . CYS B 1 236 ? -15.578 25.531 3.738 1 98.94 236 CYS B N 1
ATOM 4264 C CA . CYS B 1 236 ? -14.867 24.281 3.533 1 98.94 236 CYS B CA 1
ATOM 4265 C C . CYS B 1 236 ? -13.367 24.453 3.75 1 98.94 236 CYS B C 1
ATOM 4267 O O . CYS B 1 236 ? -12.789 25.453 3.334 1 98.94 236 CYS B O 1
ATOM 4269 N N . PHE B 1 237 ? -12.773 23.516 4.457 1 98.94 237 PHE B N 1
ATOM 4270 C CA . PHE B 1 237 ? -11.32 23.562 4.621 1 98.94 237 PHE B CA 1
ATOM 4271 C C . PHE B 1 237 ? -10.766 22.156 4.836 1 98.94 237 PHE B C 1
ATOM 4273 O O . PHE B 1 237 ? -11.523 21.203 5.055 1 98.94 237 PHE B O 1
ATOM 4280 N N . ILE B 1 238 ? -9.469 22.016 4.691 1 98.94 238 ILE B N 1
ATOM 4281 C CA . ILE B 1 238 ? -8.781 20.75 4.926 1 98.94 238 ILE B CA 1
ATOM 4282 C C . ILE B 1 238 ? -7.742 20.922 6.027 1 98.94 238 ILE B C 1
ATOM 4284 O O . ILE B 1 238 ? -7.383 22.047 6.379 1 98.94 238 ILE B O 1
ATOM 4288 N N . THR B 1 239 ? -7.348 19.828 6.617 1 98.88 239 THR B N 1
ATOM 4289 C CA . THR B 1 239 ? -6.312 19.875 7.645 1 98.88 239 THR B CA 1
ATOM 4290 C C . THR B 1 239 ? -5.164 18.922 7.293 1 98.88 239 THR B C 1
ATOM 4292 O O . THR B 1 239 ? -5.391 17.844 6.762 1 98.88 239 THR B O 1
ATOM 4295 N N . THR B 1 240 ? -3.984 19.312 7.508 1 97.69 240 THR B N 1
ATOM 4296 C CA . THR B 1 240 ? -2.764 18.516 7.453 1 97.69 240 THR B CA 1
ATOM 4297 C C . THR B 1 240 ? -1.829 18.875 8.602 1 97.69 240 THR B C 1
ATOM 4299 O O . THR B 1 240 ? -1.974 19.938 9.227 1 97.69 240 THR B O 1
ATOM 4302 N N . ALA B 1 241 ? -0.913 18.016 8.852 1 96.94 241 ALA B N 1
ATOM 4303 C CA . ALA B 1 241 ? 0.018 18.234 9.953 1 96.94 241 ALA B CA 1
ATOM 4304 C C . ALA B 1 241 ? 0.936 19.422 9.68 1 96.94 241 ALA B C 1
ATOM 4306 O O . ALA B 1 241 ? 1.356 20.125 10.609 1 96.94 241 ALA B O 1
ATOM 4307 N N . VAL B 1 242 ? 1.145 19.719 8.398 1 96.25 242 VAL B N 1
ATOM 4308 C CA . VAL B 1 242 ? 2.146 20.719 8.055 1 96.25 242 VAL B CA 1
ATOM 4309 C C . VAL B 1 242 ? 1.461 22.047 7.703 1 96.25 242 VAL B C 1
ATOM 4311 O O . VAL B 1 242 ? 1.851 23.094 8.203 1 96.25 242 VAL B O 1
ATOM 4314 N N . GLN B 1 243 ? 0.412 22 6.941 1 96.56 243 GLN B N 1
ATOM 4315 C CA . GLN B 1 243 ? -0.223 23.219 6.469 1 96.56 243 GLN B CA 1
ATOM 4316 C C . GLN B 1 243 ? -1.327 23.672 7.418 1 96.56 243 GLN B C 1
ATOM 4318 O O . GLN B 1 243 ? -1.938 24.734 7.211 1 96.56 243 GLN B O 1
ATOM 4323 N N . GLU B 1 244 ? -1.572 22.891 8.477 1 97.88 244 GLU B N 1
ATOM 4324 C CA . GLU B 1 244 ? -2.562 23.25 9.484 1 97.88 244 GLU B CA 1
ATOM 4325 C C . GLU B 1 244 ? -3.973 23.25 8.906 1 97.88 244 GLU B C 1
ATOM 4327 O O . GLU B 1 244 ? -4.445 22.234 8.406 1 97.88 244 GLU B O 1
ATOM 4332 N N . LEU B 1 245 ? -4.75 24.297 9.047 1 98.75 245 LEU B N 1
ATOM 4333 C CA . LEU B 1 245 ? -6.059 24.422 8.414 1 98.75 245 LEU B CA 1
ATOM 4334 C C . LEU B 1 245 ? -5.961 25.234 7.129 1 98.75 245 LEU B C 1
ATOM 4336 O O . LEU B 1 245 ? -5.504 26.375 7.145 1 98.75 245 LEU B O 1
ATOM 4340 N N . VAL B 1 246 ? -6.359 24.688 5.965 1 98.81 246 VAL B N 1
ATOM 4341 C CA . VAL B 1 246 ? -6.285 25.328 4.66 1 98.81 246 VAL B CA 1
ATOM 4342 C C . VAL B 1 246 ? -7.691 25.547 4.105 1 98.81 246 VAL B C 1
ATOM 4344 O O . VAL B 1 246 ? -8.414 24.578 3.84 1 98.81 246 VAL B O 1
ATOM 4347 N N . PRO B 1 247 ? -8.078 26.766 3.941 1 98.88 247 PRO B N 1
ATOM 4348 C CA . PRO B 1 247 ? -9.43 27 3.43 1 98.88 247 PRO B CA 1
ATOM 4349 C C . PRO B 1 247 ? -9.586 26.594 1.967 1 98.88 247 PRO B C 1
ATOM 4351 O O . PRO B 1 247 ? -8.664 26.766 1.171 1 98.88 247 PRO B O 1
ATOM 4354 N N . ILE B 1 248 ? -10.727 26.062 1.617 1 98.94 248 ILE B N 1
ATOM 4355 C CA . ILE B 1 248 ? -11.102 25.719 0.251 1 98.94 248 ILE B CA 1
ATOM 4356 C C . ILE B 1 248 ? -12.086 26.75 -0.289 1 98.94 248 ILE B C 1
ATOM 4358 O O . ILE B 1 248 ? -13.125 27.016 0.32 1 98.94 248 ILE B O 1
ATOM 4362 N N . SER B 1 249 ? -11.727 27.328 -1.387 1 98.81 249 SER B N 1
ATOM 4363 C CA . SER B 1 249 ? -12.531 28.422 -1.915 1 98.81 249 SER B CA 1
ATOM 4364 C C . SER B 1 249 ? -13.672 27.891 -2.777 1 98.81 249 SER B C 1
ATOM 4366 O O . SER B 1 249 ? -14.719 28.547 -2.887 1 98.81 249 SER B O 1
ATOM 4368 N N . ARG B 1 250 ? -13.414 26.719 -3.428 1 98.69 250 ARG B N 1
ATOM 4369 C CA . ARG B 1 250 ? -14.461 26.172 -4.289 1 98.69 250 ARG B CA 1
ATOM 4370 C C . ARG B 1 250 ? -14.203 24.703 -4.598 1 98.69 250 ARG B C 1
ATOM 4372 O O . ARG B 1 250 ? -13.062 24.234 -4.512 1 98.69 250 ARG B O 1
ATOM 4379 N N . ILE B 1 251 ? -15.211 24.047 -5.031 1 98.62 251 ILE B N 1
ATOM 4380 C CA . ILE B 1 251 ? -15.172 22.719 -5.637 1 98.62 251 ILE B CA 1
ATOM 4381 C C . ILE B 1 251 ? -16.062 22.703 -6.883 1 98.62 251 ILE B C 1
ATOM 4383 O O . ILE B 1 251 ? -17.281 22.859 -6.789 1 98.62 251 ILE B O 1
ATOM 4387 N N . GLY B 1 252 ? -15.406 22.453 -7.996 1 96 252 GLY B N 1
ATOM 4388 C CA . GLY B 1 252 ? -16.156 22.656 -9.227 1 96 252 GLY B CA 1
ATOM 4389 C C . GLY B 1 252 ? -16.734 24.062 -9.359 1 96 252 GLY B C 1
ATOM 4390 O O . GLY B 1 25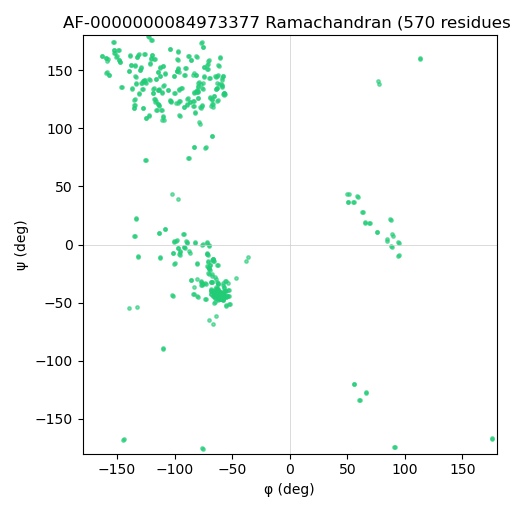2 ? -16 25.047 -9.266 1 96 252 GLY B O 1
ATOM 4391 N N . GLU B 1 253 ? -18.062 24.141 -9.469 1 97.12 253 GLU B N 1
ATOM 4392 C CA . GLU B 1 253 ? -18.75 25.422 -9.641 1 97.12 253 GLU B CA 1
ATOM 4393 C C . GLU B 1 253 ? -19.234 25.969 -8.305 1 97.12 253 GLU B C 1
ATOM 4395 O O . GLU B 1 253 ? -19.688 27.109 -8.227 1 97.12 253 GLU B O 1
ATOM 4400 N N . VAL B 1 254 ? -19.141 25.203 -7.297 1 98.44 254 VAL B N 1
ATOM 4401 C CA . VAL B 1 254 ? -19.625 25.594 -5.98 1 98.44 254 VAL B CA 1
ATOM 4402 C C . VAL B 1 254 ? -18.562 26.438 -5.273 1 98.44 254 VAL B C 1
ATOM 4404 O O . VAL B 1 254 ? -17.406 26.047 -5.18 1 98.44 254 VAL B O 1
ATOM 4407 N N . ARG B 1 255 ? -18.984 27.578 -4.738 1 98.62 255 ARG B N 1
ATOM 4408 C CA . ARG B 1 255 ? -18.062 28.469 -4.027 1 98.62 255 ARG B CA 1
ATOM 4409 C C . ARG B 1 255 ? -18.328 28.438 -2.525 1 98.62 255 ARG B C 1
ATOM 4411 O O . ARG B 1 255 ? -19.484 28.312 -2.096 1 98.62 255 ARG B O 1
ATOM 4418 N N . PHE B 1 256 ? -17.297 28.594 -1.738 1 98.88 256 PHE B N 1
ATOM 4419 C CA . PHE B 1 256 ? -17.359 28.703 -0.285 1 98.88 256 PHE B CA 1
ATOM 4420 C C . PHE B 1 256 ? -16.766 30.031 0.177 1 98.88 256 PHE B C 1
ATOM 4422 O O . PHE B 1 256 ? -16.266 30.812 -0.635 1 98.88 256 PHE B O 1
ATOM 4429 N N . ALA B 1 257 ? -16.812 30.328 1.424 1 98.62 257 ALA B N 1
ATOM 4430 C CA . ALA B 1 257 ? -16.328 31.594 1.969 1 98.62 257 ALA B CA 1
ATOM 4431 C C . ALA B 1 257 ? -14.805 31.672 1.897 1 98.62 257 ALA B C 1
ATOM 4433 O O . ALA B 1 257 ? -14.227 32.75 2.004 1 98.62 257 ALA B O 1
ATOM 4434 N N . GLY B 1 258 ? -14.164 30.469 1.763 1 98.25 258 GLY B N 1
ATOM 4435 C CA . GLY B 1 258 ? -12.711 30.453 1.696 1 98.25 258 GLY B CA 1
ATOM 4436 C C . GLY B 1 258 ? -12.047 31.016 2.936 1 98.25 258 GLY B C 1
ATOM 4437 O O . GLY B 1 258 ? -12.406 30.656 4.059 1 98.25 258 GLY B O 1
ATOM 4438 N N . SER B 1 259 ? -11.078 31.859 2.732 1 98.06 259 SER B N 1
ATOM 4439 C CA . SER B 1 259 ? -10.289 32.438 3.826 1 98.06 259 SER B CA 1
ATOM 4440 C C . SER B 1 259 ? -11.109 33.438 4.637 1 98.06 259 SER B C 1
ATOM 4442 O O . SER B 1 259 ? -10.703 33.812 5.734 1 98.06 259 SER B O 1
ATOM 4444 N N . GLU B 1 260 ? -12.234 33.75 4.164 1 98.19 260 GLU B N 1
ATOM 4445 C CA . GLU B 1 260 ? -13.086 34.719 4.863 1 98.19 260 GLU B CA 1
ATOM 4446 C C . GLU B 1 260 ? -14.117 34 5.734 1 98.19 260 GLU B C 1
ATOM 4448 O O . GLU B 1 260 ? -14.906 34.656 6.422 1 98.19 260 GLU B O 1
ATOM 4453 N N . GLY B 1 261 ? -14.125 32.688 5.672 1 98.38 261 GLY B N 1
ATOM 4454 C CA . GLY B 1 261 ? -15.062 31.953 6.5 1 98.38 261 GLY B CA 1
ATOM 4455 C C . GLY B 1 261 ? -14.922 32.281 7.98 1 98.38 261 GLY B C 1
ATOM 4456 O O . GLY B 1 261 ? -13.82 32.188 8.531 1 98.38 261 GLY B O 1
ATOM 4457 N N . ARG B 1 262 ? -16.031 32.594 8.586 1 98.25 262 ARG B N 1
ATOM 4458 C CA . ARG B 1 262 ? -16.031 33.031 9.977 1 98.25 262 ARG B CA 1
ATOM 4459 C C . ARG B 1 262 ? -15.57 31.906 10.898 1 98.25 262 ARG B C 1
ATOM 4461 O O . ARG B 1 262 ? -14.703 32.094 11.758 1 98.25 262 ARG B O 1
ATOM 4468 N N . LEU B 1 263 ? -16.125 30.734 10.773 1 98.69 263 LEU B N 1
ATOM 4469 C CA . LEU B 1 263 ? -15.805 29.641 11.68 1 98.69 263 LEU B CA 1
ATOM 4470 C C . LEU B 1 263 ? -14.445 29.047 11.344 1 98.69 263 LEU B C 1
ATOM 4472 O O . LEU B 1 263 ? -13.719 28.609 12.242 1 98.69 263 LEU B O 1
ATOM 4476 N N . TYR B 1 264 ? -14.102 29.047 10.055 1 98.69 264 TYR B N 1
ATOM 4477 C CA . TYR B 1 264 ? -12.742 28.672 9.68 1 98.69 264 TYR B CA 1
ATOM 4478 C C . TYR B 1 264 ? -11.719 29.531 10.414 1 98.69 264 TYR B C 1
ATOM 4480 O O . TYR B 1 264 ? -10.797 29.016 11.047 1 98.69 264 TYR B O 1
ATOM 4488 N N . LYS B 1 265 ? -11.883 30.844 10.32 1 98.56 265 LYS B N 1
ATOM 4489 C CA . LYS B 1 265 ? -10.945 31.781 10.945 1 98.56 265 LYS B CA 1
ATOM 4490 C C . LYS B 1 265 ? -10.875 31.562 12.453 1 98.56 265 LYS B C 1
ATOM 4492 O O . LYS B 1 265 ? -9.789 31.578 13.031 1 98.56 265 LYS B O 1
ATOM 4497 N N . LYS B 1 266 ? -12.031 31.406 13.016 1 98.62 266 LYS B N 1
ATOM 4498 C CA . LYS B 1 266 ? -12.094 31.188 14.461 1 98.62 266 LYS B CA 1
ATOM 4499 C C . LYS B 1 266 ? -11.336 29.938 14.867 1 98.62 266 LYS B C 1
ATOM 4501 O O . LYS B 1 266 ? -10.555 29.953 15.812 1 98.62 266 LYS B O 1
ATOM 4506 N N . LEU B 1 267 ? -11.555 28.859 14.156 1 98.81 267 LEU B N 1
ATOM 4507 C CA . LEU B 1 267 ? -10.906 27.578 14.445 1 98.81 267 LEU B CA 1
ATOM 4508 C C . LEU B 1 267 ? -9.406 27.656 14.203 1 98.81 267 LEU B C 1
ATOM 4510 O O . LEU B 1 267 ? -8.617 27.156 15.008 1 98.81 267 LEU B O 1
ATOM 4514 N N . HIS B 1 268 ? -9.023 28.266 13.102 1 98.62 268 HIS B N 1
ATOM 4515 C CA . HIS B 1 268 ? -7.602 28.391 12.789 1 98.62 268 HIS B CA 1
ATOM 4516 C C . HIS B 1 268 ? -6.871 29.219 13.836 1 98.62 268 HIS B C 1
ATOM 4518 O O . HIS B 1 268 ? -5.77 28.859 14.266 1 98.62 268 HIS B O 1
ATOM 4524 N N . GLN B 1 269 ? -7.473 30.328 14.258 1 97.88 269 GLN B N 1
ATOM 4525 C CA . GLN B 1 269 ? -6.891 31.172 15.297 1 97.88 269 GLN B CA 1
ATOM 4526 C C . GLN B 1 269 ? -6.727 30.391 16.609 1 97.88 269 GLN B C 1
ATOM 4528 O O . GLN B 1 269 ? -5.684 30.484 17.25 1 97.88 269 GLN B O 1
ATOM 4533 N N . LYS B 1 270 ? -7.77 29.703 16.953 1 98.19 270 LYS B N 1
ATOM 4534 C CA . LYS B 1 270 ? -7.707 28.922 18.172 1 98.19 270 LYS B CA 1
ATOM 4535 C C . LYS B 1 270 ? -6.633 27.828 18.078 1 98.19 270 LYS B C 1
ATOM 4537 O O . LYS B 1 270 ? -5.977 27.516 19.078 1 98.19 270 LYS B O 1
ATOM 4542 N N . TYR B 1 271 ? -6.496 27.234 16.938 1 98.12 271 TYR B N 1
ATOM 4543 C CA . TYR B 1 271 ? -5.457 26.234 16.703 1 98.12 271 TYR B CA 1
ATOM 4544 C C . TYR B 1 271 ? -4.07 26.828 16.953 1 98.12 271 TYR B C 1
ATOM 4546 O O . TYR B 1 271 ? -3.246 26.203 17.641 1 98.12 271 TYR B O 1
ATOM 4554 N N . LEU B 1 272 ? -3.865 27.984 16.453 1 96.62 272 LEU B N 1
ATOM 4555 C CA . LEU B 1 272 ? -2.58 28.656 16.625 1 96.62 272 LEU B CA 1
ATOM 4556 C C . LEU B 1 272 ? -2.346 29.016 18.094 1 96.62 272 LEU B C 1
ATOM 4558 O O . LEU B 1 272 ? -1.218 28.922 18.578 1 96.62 272 LEU B O 1
ATOM 4562 N N . GLN B 1 273 ? -3.361 29.438 18.719 1 96.62 273 GLN B N 1
ATOM 4563 C CA . GLN B 1 273 ? -3.25 29.719 20.141 1 96.62 273 GLN B CA 1
ATOM 4564 C C . GLN B 1 273 ? -2.832 28.484 20.922 1 96.62 273 GLN B C 1
ATOM 4566 O O . GLN B 1 273 ? -2.014 28.562 21.844 1 96.62 273 GLN B O 1
ATOM 4571 N N . LYS B 1 274 ? -3.438 27.375 20.547 1 95.81 274 LYS B N 1
ATOM 4572 C CA . LY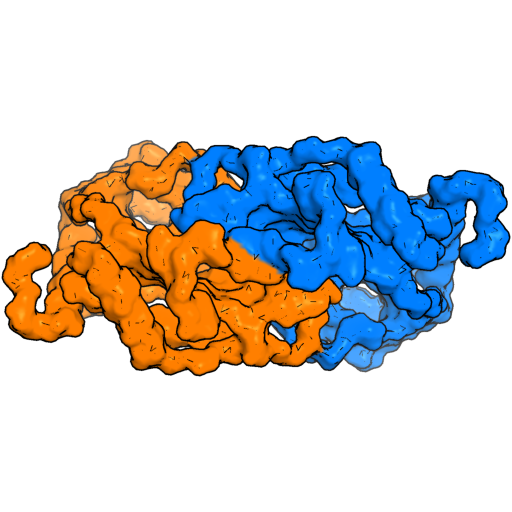S B 1 274 ? -3.09 26.109 21.203 1 95.81 274 LYS B CA 1
ATOM 4573 C C . LYS B 1 274 ? -1.629 25.75 20.953 1 95.81 274 LYS B C 1
ATOM 4575 O O . LYS B 1 274 ? -0.95 25.234 21.844 1 95.81 274 LYS B O 1
ATOM 4580 N N . ILE B 1 275 ? -1.176 25.969 19.75 1 95.44 275 ILE B N 1
ATOM 4581 C CA . ILE B 1 275 ? 0.219 25.719 19.422 1 95.44 275 ILE B CA 1
ATOM 4582 C C . ILE B 1 275 ? 1.132 26.562 20.297 1 95.44 275 ILE B C 1
ATOM 4584 O O . ILE B 1 275 ? 2.115 26.062 20.844 1 95.44 275 ILE B O 1
ATOM 4588 N N . VAL B 1 276 ? 0.832 27.812 20.453 1 93 276 VAL B N 1
ATOM 4589 C CA . VAL B 1 276 ? 1.619 28.75 21.25 1 93 276 VAL B CA 1
ATOM 4590 C C . VAL B 1 276 ? 1.64 28.297 22.703 1 93 276 VAL B C 1
ATOM 4592 O O . VAL B 1 276 ? 2.68 28.344 23.359 1 93 276 VAL B O 1
ATOM 4595 N N . MET B 1 277 ? 0.5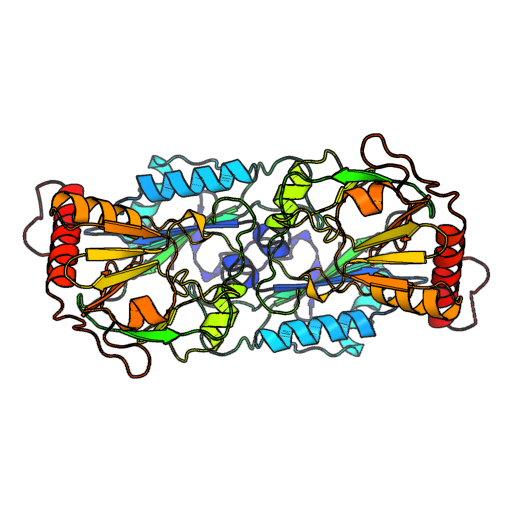44 27.828 23.141 1 91.44 277 MET B N 1
ATOM 4596 C CA . MET B 1 277 ? 0.448 27.359 24.531 1 91.44 277 MET B CA 1
ATOM 4597 C C . MET B 1 277 ? 1.333 26.141 24.75 1 91.44 277 MET B C 1
ATOM 4599 O O . MET B 1 277 ? 1.958 26 25.797 1 91.44 277 MET B O 1
ATOM 4603 N N . CYS B 1 278 ? 1.31 25.266 23.766 1 88.62 278 CYS B N 1
ATOM 4604 C CA . CYS B 1 278 ? 2.131 24.062 23.844 1 88.62 278 CYS B CA 1
ATOM 4605 C C . CYS B 1 278 ? 3.611 24.406 23.906 1 88.62 278 CYS B C 1
ATOM 4607 O O . CYS B 1 278 ? 4.406 23.688 24.5 1 88.62 278 CYS B O 1
ATOM 4609 N N . LEU B 1 279 ? 4.035 25.469 23.25 1 89.19 279 LEU B N 1
ATOM 4610 C CA . LEU B 1 279 ? 5.43 25.891 23.203 1 89.19 279 LEU B CA 1
ATOM 4611 C C . LEU B 1 279 ? 5.852 26.531 24.516 1 89.19 279 LEU B C 1
ATOM 4613 O O . LEU B 1 279 ? 7.043 26.578 24.844 1 89.19 279 LEU B O 1
ATOM 4617 N N . GLY B 1 280 ? 4.918 26.625 25.578 1 74.44 280 GLY B N 1
ATOM 4618 C CA . GLY B 1 280 ? 5.207 27.266 26.844 1 74.44 280 GLY B CA 1
ATOM 4619 C C . GLY B 1 280 ? 5.164 28.781 26.75 1 74.44 280 GLY B C 1
ATOM 4620 O O . GLY B 1 280 ? 5.188 29.359 25.656 1 74.44 280 GLY B O 1
ATOM 4621 N N . ASP B 1 281 ? 4.613 29.656 27.781 1 53.22 281 ASP B N 1
ATOM 4622 C CA . ASP B 1 281 ? 4.438 31.094 27.984 1 53.22 281 ASP B CA 1
ATOM 4623 C C . ASP B 1 281 ? 5.637 31.875 27.453 1 53.22 281 ASP B C 1
ATOM 4625 O O . ASP B 1 281 ? 5.723 33.094 27.625 1 53.22 281 ASP B O 1
ATOM 4629 N N . ARG B 1 282 ? 6.742 31.422 27.141 1 45.75 282 ARG B N 1
ATOM 4630 C CA . ARG B 1 282 ? 7.707 32.469 26.891 1 45.75 282 ARG B CA 1
ATOM 4631 C C . ARG B 1 282 ? 7.324 33.281 25.641 1 45.75 282 ARG B C 1
ATOM 4633 O O . ARG B 1 282 ? 7.402 34.5 25.641 1 45.75 282 ARG B O 1
ATOM 4640 N N . HIS B 1 283 ? 7.352 32.781 24.234 1 42.66 283 HIS B N 1
ATOM 4641 C CA . HIS B 1 283 ? 7.348 33.594 23.016 1 42.66 283 HIS B CA 1
ATOM 4642 C C . HIS B 1 283 ? 5.938 33.719 22.453 1 42.66 283 HIS B C 1
ATOM 4644 O O . HIS B 1 283 ? 5.598 33.031 21.469 1 42.66 283 HIS B O 1
ATOM 4650 N N . VAL B 1 284 ? 4.848 33.875 23.109 1 40.16 284 VAL B N 1
ATOM 4651 C CA . VAL B 1 284 ? 3.496 34.094 22.609 1 40.16 284 VAL B CA 1
ATOM 4652 C C . VAL B 1 284 ? 3.51 35.156 21.531 1 40.16 284 VAL B C 1
ATOM 4654 O O . VAL B 1 284 ? 2.467 35.5 20.953 1 40.16 284 VAL B O 1
ATOM 4657 N N . ARG B 1 285 ? 4.398 36.156 21.469 1 41.88 285 ARG B N 1
ATOM 4658 C CA . ARG B 1 285 ? 4.145 37.406 20.75 1 41.88 285 ARG B CA 1
ATOM 4659 C C . ARG B 1 285 ? 3.988 37.156 19.25 1 41.88 285 ARG B C 1
ATOM 4661 O O . ARG B 1 285 ? 3.371 37.938 18.547 1 41.88 285 ARG B O 1
ATOM 4668 N N . LYS B 1 286 ? 5.047 36.594 18.406 1 42.31 286 LYS B N 1
ATOM 4669 C CA . LYS B 1 286 ? 5.164 36.844 16.984 1 42.31 286 LYS B CA 1
ATOM 4670 C C . LYS B 1 286 ? 4.406 35.812 16.156 1 42.31 286 LYS B C 1
ATOM 4672 O O . LYS B 1 286 ? 4.562 35.719 14.945 1 42.31 286 LYS B O 1
ATOM 4677 N N . LEU B 1 287 ? 3.625 34.781 16.609 1 39.12 287 LEU B N 1
ATOM 4678 C CA . LEU B 1 287 ? 2.936 33.938 15.656 1 39.12 287 LEU B CA 1
ATOM 4679 C C . LEU B 1 287 ? 1.644 34.562 15.172 1 39.12 287 LEU B C 1
ATOM 4681 O O . LEU B 1 287 ? 0.864 35.094 15.969 1 39.12 287 LEU B O 1
#